Protein AF-0000000077544254 (afdb_homodimer)

Nearest PDB structures (foldseek):
  2w3x-assembly1_B  TM=7.172E-01  e=5.852E-07  Micromonospora echinospora
  5vpj-assembly2_F  TM=7.717E-01  e=2.973E-06  Actinomadura verrucosospora
  5t06-assembly1_B  TM=7.281E-01  e=5.554E-06  Escherichia coli O157:H7
  3ck1-assembly1_A  TM=7.457E-01  e=1.711E-05  Cupriavidus pinatubonensis JMP134
  5t06-assembly1_C  TM=7.529E-01  e=3.003E-05  Escherichia coli O157:H7

Secondary structure (DSSP, 8-state):
------HHHHHHHHHHHTGGGSTTHHHHHHHHHHHHHHT--HHHHH--GGGTTPPEEEEEE--GGGB-TTSSB-HHHHHHHHHHHHHHHHHHHHTTT-B-SSSTT-BEEEEEEEEEEESSPPPTT-EEEEEEEEEEE-SS-EEEEEEEE-TTT---S-BSS-TTSPP------TTS-GGGGEEEEEEEEEEEEETTEEEPHHHHHHHTT-S--SHHHHHHHHHHHHHTHHHHTT-S-GGGGGGG---SS-BSEEEE---/------HHHHHHHHHHHTGGGSTTHHHHHHHHHHHHHHT--HHHHH--GGGTTPPEEEEEE--GGGB-TTSSB-HHHHHHHHHHHHHHHHHHHHTTT-B-SSSTT-BEEEEEEEEEEESSPPPTT-EEEEEEEEEEE-SS-EEEEEEEE-TTT---S-BSS-TTSPP------TTS-GGGGEEEEEEEEEEEEETTEEEPHHHHHHHTT-S--SHHHHHHHHHHHHHTHHHHTT-S-GGGGGGG---SS-BSEEEEEE-

Structure (mmCIF, N/CA/C/O backbone):
data_AF-0000000077544254-model_v1
#
loop_
_entity.id
_entity.type
_entity.pdbx_description
1 polymer Thioesterase
#
loop_
_atom_site.group_PDB
_atom_site.id
_atom_site.type_symbol
_atom_site.label_atom_id
_atom_site.label_alt_id
_atom_site.label_comp_id
_atom_site.label_asym_id
_atom_site.label_entity_id
_atom_site.label_seq_id
_atom_site.pdbx_PDB_ins_code
_atom_site.Cartn_x
_atom_site.Cartn_y
_atom_site.Cartn_z
_atom_site.occupancy
_atom_site.B_iso_or_equiv
_atom_site.auth_seq_id
_atom_site.auth_comp_id
_atom_site.auth_asym_id
_atom_site.auth_atom_id
_atom_site.pdbx_PDB_model_num
ATOM 1 N N . MET A 1 1 ? -32.469 16.703 -36.469 1 29.52 1 MET A N 1
ATOM 2 C CA . MET A 1 1 ? -32.188 16.562 -35.062 1 29.52 1 MET A CA 1
ATOM 3 C C . MET A 1 1 ? -30.797 15.984 -34.844 1 29.52 1 MET A C 1
ATOM 5 O O . MET A 1 1 ? -30.594 14.773 -34.969 1 29.52 1 MET A O 1
ATOM 9 N N . LYS A 1 2 ? -29.734 16.25 -35.438 1 42.94 2 LYS A N 1
ATOM 10 C CA . LYS A 1 2 ? -28.359 15.844 -35.688 1 42.94 2 LYS A CA 1
ATOM 11 C C . LYS A 1 2 ? -27.641 15.516 -34.375 1 42.94 2 LYS A C 1
ATOM 13 O O . LYS A 1 2 ? -27.719 16.281 -33.406 1 42.94 2 LYS A O 1
ATOM 18 N N . SER A 1 3 ? -27.5 14.164 -33.906 1 46.44 3 SER A N 1
ATOM 19 C CA . SER A 1 3 ? -27.391 13.359 -32.688 1 46.44 3 SER A CA 1
ATOM 20 C C . SER A 1 3 ? -26.25 13.844 -31.812 1 46.44 3 SER A C 1
ATOM 22 O O . SER A 1 3 ? -25.078 13.734 -32.188 1 46.44 3 SER A O 1
ATOM 24 N N . VAL A 1 4 ? -26.141 14.969 -31.234 1 47.56 4 VAL A N 1
ATOM 25 C CA . VAL A 1 4 ? -25.359 15.914 -30.422 1 47.56 4 VAL A CA 1
ATOM 26 C C . VAL A 1 4 ? -24.625 15.164 -29.312 1 47.56 4 VAL A C 1
ATOM 28 O O . VAL A 1 4 ? -24.047 15.789 -28.422 1 47.56 4 VAL A O 1
ATOM 31 N N . PHE A 1 5 ? -24.969 13.953 -29.047 1 57.56 5 PHE A N 1
ATOM 32 C CA . PHE A 1 5 ? -23.969 13.172 -28.328 1 57.56 5 PHE A CA 1
ATOM 33 C C . PHE A 1 5 ? -22.656 13.117 -29.109 1 57.56 5 PHE A C 1
ATOM 35 O O . PHE A 1 5 ? -22.438 12.188 -29.891 1 57.56 5 PHE A O 1
ATOM 42 N N . ASN A 1 6 ? -22.125 14.344 -29.609 1 72.12 6 ASN A N 1
ATOM 43 C CA . ASN A 1 6 ? -20.875 14.648 -30.297 1 72.12 6 ASN A CA 1
ATOM 44 C C . ASN A 1 6 ? -19.672 14.07 -29.547 1 72.12 6 ASN A C 1
ATOM 46 O O . ASN A 1 6 ? -19.703 13.93 -28.328 1 72.12 6 ASN A O 1
ATOM 50 N N . LEU A 1 7 ? -18.969 13.219 -30.25 1 79.62 7 LEU A N 1
ATOM 51 C CA . LEU A 1 7 ? -17.75 12.602 -29.75 1 79.62 7 LEU A CA 1
ATOM 52 C C . LEU A 1 7 ? -16.938 13.578 -28.906 1 79.62 7 LEU A C 1
ATOM 54 O O . LEU A 1 7 ? -16.344 13.188 -27.906 1 79.62 7 LEU A O 1
ATOM 58 N N . LYS A 1 8 ? -17.062 14.773 -29.266 1 84.31 8 LYS A N 1
ATOM 59 C CA . LYS A 1 8 ? -16.328 15.797 -28.531 1 84.31 8 LYS A CA 1
ATOM 60 C C . LYS A 1 8 ? -16.953 16.031 -27.141 1 84.31 8 LYS A C 1
ATOM 62 O O . LYS A 1 8 ? -16.234 16.156 -26.156 1 84.31 8 LYS A O 1
ATOM 67 N N . THR A 1 9 ? -18.219 16.094 -27.141 1 85.62 9 THR A N 1
ATOM 68 C CA . THR A 1 9 ? -18.906 16.312 -25.875 1 85.62 9 THR A CA 1
ATOM 69 C C . THR A 1 9 ? -18.703 15.109 -24.953 1 85.62 9 THR A C 1
ATOM 71 O O . THR A 1 9 ? -18.516 15.273 -23.734 1 85.62 9 THR A O 1
ATOM 74 N N . LEU A 1 10 ? -18.75 13.977 -25.531 1 84.25 10 LEU A N 1
ATOM 75 C CA . LEU A 1 10 ? -18.531 12.766 -24.75 1 84.25 10 LEU A CA 1
ATOM 76 C C . LEU A 1 10 ? -17.109 12.711 -24.203 1 84.25 10 LEU A C 1
ATOM 78 O O . LEU A 1 10 ? -16.906 12.305 -23.062 1 84.25 10 LEU A O 1
ATOM 82 N N . ALA A 1 11 ? -16.234 13.141 -25.062 1 82.94 11 ALA A N 1
ATOM 83 C CA . ALA A 1 11 ? -14.844 13.172 -24.641 1 82.94 11 ALA A CA 1
ATOM 84 C C . ALA A 1 11 ? -14.633 14.172 -23.516 1 82.94 11 ALA A C 1
ATOM 86 O O . ALA A 1 11 ? -13.938 13.875 -22.547 1 82.94 11 ALA A O 1
ATOM 87 N N . LEU A 1 12 ? -15.297 15.281 -23.672 1 83.94 12 LEU A N 1
ATOM 88 C CA . LEU A 1 12 ? -15.172 16.297 -22.641 1 83.94 12 LEU A CA 1
ATOM 89 C C . LEU A 1 12 ? -15.805 15.828 -21.328 1 83.94 12 LEU A C 1
ATOM 91 O O . LEU A 1 12 ? -15.25 16.047 -20.25 1 83.94 12 LEU A O 1
ATOM 95 N N . ALA A 1 13 ? -16.938 15.211 -21.5 1 83.94 13 ALA A N 1
ATOM 96 C CA . ALA A 1 13 ? -17.609 14.672 -20.328 1 83.94 13 ALA A CA 1
ATOM 97 C C . ALA A 1 13 ? -16.75 13.617 -19.641 1 83.94 13 ALA A C 1
ATOM 99 O O . ALA A 1 13 ? -16.656 13.57 -18.406 1 83.94 13 ALA A O 1
ATOM 100 N N . PHE A 1 14 ? -16.109 12.867 -20.391 1 82.56 14 PHE A N 1
ATOM 101 C CA . PHE A 1 14 ? -15.227 11.828 -19.875 1 82.56 14 PHE A CA 1
ATOM 102 C C . PHE A 1 14 ? -14.047 12.438 -19.141 1 82.56 14 PHE A C 1
ATOM 104 O O . PHE A 1 14 ? -13.703 12 -18.031 1 82.56 14 PHE A O 1
ATOM 111 N N . LEU A 1 15 ? -13.508 13.445 -19.703 1 81.81 15 LEU A N 1
ATOM 112 C CA . LEU A 1 15 ? -12.352 14.109 -19.094 1 81.81 15 LEU A CA 1
ATOM 113 C C . LEU A 1 15 ? -12.742 14.773 -17.781 1 81.81 15 LEU A C 1
ATOM 115 O O . LEU A 1 15 ? -12.008 14.68 -16.797 1 81.81 15 LEU A O 1
ATOM 119 N N . LEU A 1 16 ? -13.914 15.305 -17.797 1 81.56 16 LEU A N 1
ATOM 120 C CA . LEU A 1 16 ? -14.367 15.984 -16.594 1 81.56 16 LEU A CA 1
ATOM 121 C C . LEU A 1 16 ? -14.688 14.984 -15.484 1 81.56 16 LEU A C 1
ATOM 123 O O . LEU A 1 16 ? -14.359 15.211 -14.32 1 81.56 16 LEU A O 1
ATOM 127 N N . ALA A 1 17 ? -15.203 13.883 -15.938 1 81.88 17 ALA A N 1
ATOM 128 C CA . ALA A 1 17 ? -15.609 12.852 -14.984 1 81.88 17 ALA A CA 1
ATOM 129 C C . ALA A 1 17 ? -14.398 12.156 -14.375 1 81.88 17 ALA A C 1
ATOM 131 O O . ALA A 1 17 ? -14.477 11.578 -13.289 1 81.88 17 ALA A O 1
ATOM 132 N N . ASN A 1 18 ? -13.305 12.297 -15.07 1 83.69 18 ASN A N 1
ATOM 133 C CA . ASN A 1 18 ? -12.102 11.594 -1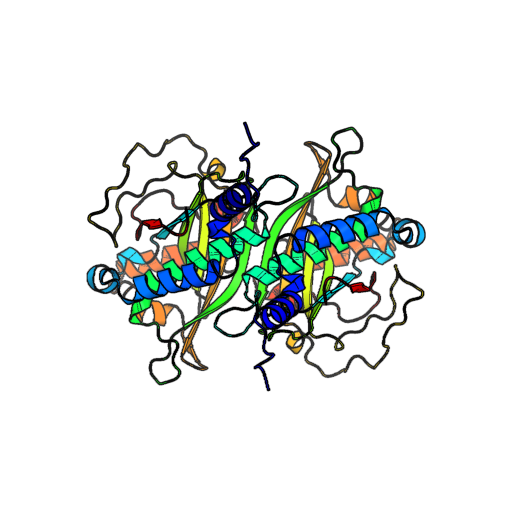4.625 1 83.69 18 ASN A CA 1
ATOM 134 C C . ASN A 1 18 ? -10.938 12.547 -14.422 1 83.69 18 ASN A C 1
ATOM 136 O O . ASN A 1 18 ? -9.773 12.148 -14.531 1 83.69 18 ASN A O 1
ATOM 140 N N . PHE A 1 19 ? -11.219 13.758 -14.141 1 80.75 19 PHE A N 1
ATOM 141 C CA . PHE A 1 19 ? -10.227 14.828 -14.078 1 80.75 19 PHE A CA 1
ATOM 142 C C . PHE A 1 19 ? -9.102 14.477 -13.109 1 80.75 19 PHE A C 1
ATOM 144 O O . PHE A 1 19 ? -7.926 14.656 -13.422 1 80.75 19 PHE A O 1
ATOM 151 N N . LYS A 1 20 ? -9.391 13.898 -12.062 1 82.88 20 LYS A N 1
ATOM 152 C CA . LYS A 1 20 ? -8.422 13.562 -11.023 1 82.88 20 LYS A CA 1
ATOM 153 C C . LYS A 1 20 ? -7.438 12.5 -11.508 1 82.88 20 LYS A C 1
ATOM 155 O O . LYS A 1 20 ? -6.293 12.453 -11.047 1 82.88 20 LYS A O 1
ATOM 160 N N . SER A 1 21 ? -7.859 11.703 -12.445 1 78.19 21 SER A N 1
ATOM 161 C CA . SER A 1 21 ? -7.09 10.531 -12.836 1 78.19 21 SER A CA 1
ATOM 162 C C . SER A 1 21 ? -6.371 10.75 -14.164 1 78.19 21 SER A C 1
ATOM 164 O O . SER A 1 21 ? -5.699 9.852 -14.672 1 78.19 21 SER A O 1
ATOM 166 N N . LEU A 1 22 ? -6.52 11.945 -14.688 1 78.38 22 LEU A N 1
ATOM 167 C CA . LEU A 1 22 ? -5.855 12.219 -15.953 1 78.38 22 LEU A CA 1
ATOM 168 C C . LEU A 1 22 ? -4.34 12.266 -15.773 1 78.38 22 LEU A C 1
ATOM 170 O O . LEU A 1 22 ? -3.85 12.5 -14.664 1 78.38 22 LEU A O 1
ATOM 174 N N . HIS A 1 23 ? -3.713 12 -16.891 1 77.19 23 HIS A N 1
ATOM 175 C CA . HIS A 1 23 ? -2.256 12.047 -16.844 1 77.19 23 HIS A CA 1
ATOM 176 C C . HIS A 1 23 ? -1.764 13.414 -16.375 1 77.19 23 HIS A C 1
ATOM 178 O O . HIS A 1 23 ? -2.318 14.445 -16.766 1 77.19 23 HIS A O 1
ATOM 184 N N . PHE A 1 24 ? -0.876 13.469 -15.484 1 79.19 24 PHE A N 1
ATOM 185 C CA . PHE A 1 24 ? -0.183 14.648 -14.984 1 79.19 24 PHE A CA 1
ATOM 186 C C . PHE A 1 24 ? -1.004 15.336 -13.898 1 79.19 24 PHE A C 1
ATOM 188 O O . PHE A 1 24 ? -0.54 16.297 -13.281 1 79.19 24 PHE A O 1
ATOM 195 N N . MET A 1 25 ? -2.186 14.828 -13.703 1 78.62 25 MET A N 1
ATOM 196 C CA . MET A 1 25 ? -3.021 15.477 -12.703 1 78.62 25 MET A CA 1
ATOM 197 C C . MET A 1 25 ? -2.457 15.258 -11.297 1 78.62 25 MET A C 1
ATOM 199 O O . MET A 1 25 ? -2.541 16.141 -10.445 1 78.62 25 MET A O 1
ATOM 203 N N . TRP A 1 26 ? -1.952 14.078 -11.109 1 78 26 TRP A N 1
ATOM 204 C CA . TRP A 1 26 ? -1.305 13.844 -9.82 1 78 26 TRP A CA 1
ATOM 205 C C . TRP A 1 26 ? -0.191 14.852 -9.578 1 78 26 TRP A C 1
ATOM 207 O O . TRP A 1 26 ? -0.102 15.438 -8.492 1 78 26 TRP A O 1
ATOM 217 N N . PHE A 1 27 ? 0.556 15.07 -10.609 1 79.12 27 PHE A N 1
ATOM 218 C CA . PHE A 1 27 ? 1.674 16 -10.508 1 79.12 27 PHE A CA 1
ATOM 219 C C . PHE A 1 27 ? 1.175 17.422 -10.305 1 79.12 27 PHE A C 1
ATOM 221 O O . PHE A 1 27 ? 1.695 18.156 -9.461 1 79.12 27 PHE A O 1
ATOM 228 N N . ALA A 1 28 ? 0.187 17.766 -11.016 1 83.25 28 ALA A N 1
ATOM 229 C CA . ALA A 1 28 ? -0.382 19.109 -10.898 1 83.25 28 ALA A CA 1
ATOM 230 C C . ALA A 1 28 ? -0.956 19.344 -9.508 1 83.25 28 ALA A C 1
ATOM 232 O O . ALA A 1 28 ? -0.76 20.406 -8.914 1 83.25 28 ALA A O 1
ATOM 233 N N . ARG A 1 29 ? -1.577 18.328 -9.031 1 83 29 ARG A N 1
ATOM 234 C CA . ARG A 1 29 ? -2.166 18.438 -7.699 1 83 29 ARG A CA 1
ATOM 235 C C . ARG A 1 29 ? -1.085 18.516 -6.625 1 83 29 ARG A C 1
ATOM 237 O O . ARG A 1 29 ? -1.203 19.297 -5.676 1 83 29 ARG A O 1
ATOM 244 N N . PHE A 1 30 ? -0.077 17.781 -6.812 1 81.19 30 PHE A N 1
ATOM 245 C CA . PHE A 1 30 ? 1.027 17.797 -5.859 1 81.19 30 PHE A CA 1
ATOM 246 C C . PHE A 1 30 ? 1.74 19.156 -5.883 1 81.19 30 PHE A C 1
ATOM 248 O O . PHE A 1 30 ? 2.033 19.719 -4.828 1 81.19 30 PHE A O 1
ATOM 255 N N . LEU A 1 31 ? 1.946 19.625 -7.062 1 82 31 LEU A N 1
ATOM 256 C CA . LEU A 1 31 ? 2.617 20.922 -7.207 1 82 31 LEU A CA 1
ATOM 257 C C . LEU A 1 31 ? 1.779 22.031 -6.602 1 82 31 LEU A C 1
ATOM 259 O O . LEU A 1 31 ? 2.312 22.922 -5.938 1 82 31 LEU A O 1
ATOM 263 N N . ARG A 1 32 ? 0.585 21.938 -6.812 1 84.12 32 ARG A N 1
ATOM 264 C CA . ARG A 1 32 ? -0.309 22.938 -6.234 1 84.12 32 ARG A CA 1
ATOM 265 C C . ARG A 1 32 ? -0.259 22.891 -4.711 1 84.12 32 ARG A C 1
ATOM 267 O O . ARG A 1 32 ? -0.142 23.938 -4.062 1 84.12 32 ARG A O 1
ATOM 274 N N . ALA A 1 33 ? -0.366 21.734 -4.191 1 81.06 33 ALA A N 1
ATOM 275 C CA . ALA A 1 33 ? -0.293 21.578 -2.742 1 81.06 33 ALA A CA 1
ATOM 276 C C . ALA A 1 33 ? 1.052 22.062 -2.207 1 81.06 33 ALA A C 1
ATOM 278 O O . ALA A 1 33 ? 1.11 22.75 -1.177 1 81.06 33 ALA A O 1
ATOM 279 N N . PHE A 1 34 ? 2.031 21.812 -2.928 1 84.25 34 PHE A N 1
ATOM 280 C CA . PHE A 1 34 ? 3.393 22.188 -2.555 1 84.25 34 PHE A CA 1
ATOM 281 C C . PHE A 1 34 ? 3.559 23.703 -2.508 1 84.25 34 PHE A C 1
ATOM 283 O O . PHE A 1 34 ? 4.02 24.25 -1.505 1 84.25 34 PHE A O 1
ATOM 290 N N . VAL A 1 35 ? 3.068 24.312 -3.506 1 85.06 35 VAL A N 1
ATOM 291 C CA . VAL A 1 35 ? 3.186 25.766 -3.596 1 85.06 35 VAL A CA 1
ATOM 292 C C . VAL A 1 35 ? 2.295 26.422 -2.543 1 85.06 35 VAL A C 1
ATOM 294 O O . VAL A 1 35 ? 2.717 27.359 -1.858 1 85.06 35 VAL A O 1
ATOM 297 N N . ARG A 1 36 ? 1.196 25.922 -2.389 1 84.25 36 ARG A N 1
ATOM 298 C CA . ARG A 1 36 ? 0.253 26.469 -1.42 1 84.25 36 ARG A CA 1
ATOM 299 C C . ARG A 1 36 ? 0.795 26.344 0.001 1 84.25 36 ARG A C 1
ATOM 301 O O . ARG A 1 36 ? 0.68 27.281 0.796 1 84.25 36 ARG A O 1
ATOM 308 N N . ARG A 1 37 ? 1.399 25.25 0.244 1 84.06 37 ARG A N 1
ATOM 309 C CA . ARG A 1 37 ? 1.873 25 1.603 1 84.06 37 ARG A CA 1
ATOM 310 C C . ARG A 1 37 ? 3.15 25.781 1.887 1 84.06 37 ARG A C 1
ATOM 312 O O . ARG A 1 37 ? 3.359 26.266 3.006 1 84.06 37 ARG A O 1
ATOM 319 N N . LEU A 1 38 ? 3.934 25.953 0.882 1 83.69 38 LEU A N 1
ATOM 320 C CA . LEU A 1 38 ? 5.188 26.688 1.074 1 83.69 38 LEU A CA 1
ATOM 321 C C . LEU A 1 38 ? 4.93 28.172 1.239 1 83.69 38 LEU A C 1
ATOM 323 O O . LEU A 1 38 ? 5.75 28.891 1.817 1 83.69 38 LEU A O 1
ATOM 327 N N . THR A 1 39 ? 3.756 28.594 0.77 1 86.06 39 THR A N 1
ATOM 328 C CA . THR A 1 39 ? 3.439 30.016 0.866 1 86.06 39 THR A CA 1
ATOM 329 C C . THR A 1 39 ? 2.422 30.266 1.975 1 86.06 39 THR A C 1
ATOM 331 O O . THR A 1 39 ? 2.016 31.406 2.201 1 86.06 39 THR A O 1
ATOM 334 N N . ASP A 1 40 ? 2.008 29.203 2.582 1 86.5 40 ASP A N 1
ATOM 335 C CA . ASP A 1 40 ? 1.021 29.297 3.654 1 86.5 40 ASP A CA 1
ATOM 336 C C . ASP A 1 40 ? 1.644 29.875 4.922 1 86.5 40 ASP A C 1
ATOM 338 O O . ASP A 1 40 ? 2.637 29.344 5.43 1 86.5 40 ASP A O 1
ATOM 342 N N . SER A 1 41 ? 1.115 30.875 5.523 1 88.56 41 SER A N 1
ATOM 343 C CA . SER A 1 41 ? 1.642 31.516 6.719 1 88.56 41 SER A CA 1
ATOM 344 C C . SER A 1 41 ? 1.116 30.844 7.984 1 88.56 41 SER A C 1
ATOM 346 O O . SER A 1 41 ? 1.596 31.125 9.086 1 88.56 41 SER A O 1
ATOM 348 N N . ALA A 1 42 ? 0.254 29.969 7.82 1 88.75 42 ALA A N 1
ATOM 349 C CA . ALA A 1 42 ? -0.415 29.359 8.969 1 88.75 42 ALA A CA 1
ATOM 350 C C . ALA A 1 42 ? 0.586 28.641 9.875 1 88.75 42 ALA A C 1
ATOM 352 O O . ALA A 1 42 ? 0.536 28.781 11.102 1 88.75 42 ALA A O 1
ATOM 353 N N . PRO A 1 43 ? 1.479 27.969 9.297 1 87.06 43 PRO A N 1
ATOM 354 C CA . PRO A 1 43 ? 2.424 27.266 10.172 1 87.06 43 PRO A CA 1
ATOM 355 C C . PRO A 1 43 ? 3.258 28.219 11.016 1 87.06 43 PRO A C 1
ATOM 357 O O . PRO A 1 43 ? 3.527 27.938 12.188 1 87.06 43 PRO A O 1
ATOM 360 N N . ASN A 1 44 ? 3.604 29.281 10.5 1 87.31 44 ASN A N 1
ATOM 361 C CA . ASN A 1 44 ? 4.367 30.281 11.25 1 87.31 44 ASN A CA 1
ATOM 362 C C . ASN A 1 44 ? 3.549 30.875 12.391 1 87.31 44 ASN A C 1
ATOM 364 O O . ASN A 1 44 ? 4.086 31.172 13.461 1 87.31 44 ASN A O 1
ATOM 368 N N . LYS A 1 45 ? 2.328 30.906 12.172 1 90.88 45 LYS A N 1
ATOM 369 C CA . LYS A 1 45 ? 1.463 31.609 13.117 1 90.88 45 LYS A CA 1
ATOM 370 C C . LYS A 1 45 ? 0.879 30.641 14.148 1 90.88 45 LYS A C 1
ATOM 372 O O . LYS A 1 45 ? 0.686 31.016 15.312 1 90.88 45 LYS A O 1
ATOM 377 N N . HIS A 1 46 ? 0.641 29.422 13.727 1 94.19 46 HIS A N 1
ATOM 378 C CA . HIS A 1 46 ? -0.237 28.609 14.57 1 94.19 46 HIS A CA 1
ATOM 379 C C . HIS A 1 46 ? 0.456 27.328 15.016 1 94.19 46 HIS A C 1
ATOM 381 O O . HIS A 1 46 ? -0.017 26.641 15.93 1 94.19 46 HIS A O 1
ATOM 387 N N . LEU A 1 47 ? 1.546 27 14.445 1 94.06 47 LEU A N 1
ATOM 388 C CA . LEU A 1 47 ? 2.227 25.766 14.812 1 94.06 47 LEU A CA 1
ATOM 389 C C . LEU A 1 47 ? 2.705 25.812 16.25 1 94.06 47 LEU A C 1
ATOM 391 O O . LEU A 1 47 ? 3.312 26.797 16.672 1 94.06 47 LEU A O 1
ATOM 395 N N . SER A 1 48 ? 2.396 24.875 17.016 1 95.31 48 SER A N 1
ATOM 396 C CA . SER A 1 48 ? 2.74 24.734 18.422 1 95.31 48 SER A CA 1
ATOM 397 C C . SER A 1 48 ? 2.709 23.281 18.875 1 95.31 48 SER A C 1
ATOM 399 O O . SER A 1 48 ? 2.281 22.406 18.109 1 95.31 48 SER A O 1
ATOM 401 N N . PRO A 1 49 ? 3.15 22.953 19.984 1 96.12 49 PRO A N 1
ATOM 402 C CA . PRO A 1 49 ? 3.154 21.578 20.469 1 96.12 49 PRO A CA 1
ATOM 403 C C . PRO A 1 49 ? 1.755 20.969 20.531 1 96.12 49 PRO A C 1
ATOM 405 O O . PRO A 1 49 ? 1.607 19.75 20.469 1 96.12 49 PRO A O 1
ATOM 408 N N . ARG A 1 50 ? 0.752 21.812 20.578 1 94.25 50 ARG A N 1
ATOM 409 C CA . ARG A 1 50 ? -0.62 21.312 20.594 1 94.25 50 ARG A CA 1
ATOM 410 C C . ARG A 1 50 ? -0.956 20.594 19.297 1 94.25 50 ARG A C 1
ATOM 412 O O . ARG A 1 50 ? -1.887 19.781 19.25 1 94.25 50 ARG A O 1
ATOM 419 N N . CYS A 1 51 ? -0.221 20.828 18.25 1 96.81 51 CYS A N 1
ATOM 420 C CA . CYS A 1 51 ? -0.493 20.312 16.922 1 96.81 51 CYS A CA 1
ATOM 421 C C . CYS A 1 51 ? 0.094 18.906 16.75 1 96.81 51 CYS A C 1
ATOM 423 O O . CYS A 1 51 ? -0.183 18.234 15.758 1 96.81 51 CYS A O 1
ATOM 425 N N . LEU A 1 52 ? 0.854 18.406 17.641 1 97.19 52 LEU A N 1
ATOM 426 C CA . LEU A 1 52 ? 1.727 17.234 17.5 1 97.19 52 LEU A CA 1
ATOM 427 C C . LEU A 1 52 ? 0.937 16.016 17.031 1 97.19 52 LEU A C 1
ATOM 429 O O . LEU A 1 52 ? 1.355 15.312 16.125 1 97.19 52 LEU A O 1
ATOM 433 N N . PHE A 1 53 ? -0.254 15.742 17.562 1 97.5 53 PHE A N 1
ATOM 434 C CA . PHE A 1 53 ? -0.975 14.516 17.25 1 97.5 53 PHE A CA 1
ATOM 435 C C . PHE A 1 53 ? -2.305 14.82 16.578 1 97.5 53 PHE A C 1
ATOM 437 O O . PHE A 1 53 ? -3.164 13.945 16.469 1 97.5 53 PHE A O 1
ATOM 444 N N . LEU A 1 54 ? -2.506 16.094 16.125 1 97.12 54 LEU A N 1
ATOM 445 C CA . LEU A 1 54 ? -3.773 16.469 15.508 1 97.12 54 LEU A CA 1
ATOM 446 C C . LEU A 1 54 ? -3.846 16 14.062 1 97.12 54 LEU A C 1
ATOM 448 O O . LEU A 1 54 ? -2.848 16.047 13.336 1 97.12 54 LEU A O 1
ATOM 452 N N . PRO A 1 55 ? -4.984 15.609 13.617 1 96.81 55 PRO A N 1
ATOM 453 C CA . PRO A 1 55 ? -5.137 15.141 12.234 1 96.81 55 PRO A CA 1
ATOM 454 C C . PRO A 1 55 ? -5.312 16.281 11.242 1 96.81 55 PRO A C 1
ATOM 456 O O . PRO A 1 55 ? -5.883 17.328 11.586 1 96.81 55 PRO A O 1
ATOM 459 N N . ALA A 1 56 ? -4.773 16.172 10.141 1 96.19 56 ALA A N 1
ATOM 460 C CA . ALA A 1 56 ? -5.129 16.953 8.961 1 96.19 56 ALA A CA 1
ATOM 461 C C . ALA A 1 56 ? -6.156 16.219 8.109 1 96.19 56 ALA A C 1
ATOM 463 O O . ALA A 1 56 ? -5.988 15.031 7.809 1 96.19 56 ALA A O 1
ATOM 464 N N . ILE A 1 57 ? -7.172 16.891 7.68 1 94.69 57 ILE A N 1
ATOM 465 C CA . ILE A 1 57 ? -8.273 16.25 6.973 1 94.69 57 ILE A CA 1
ATOM 466 C C . ILE A 1 57 ? -8.273 16.688 5.508 1 94.69 57 ILE A C 1
ATOM 468 O O . ILE A 1 57 ? -8.18 17.875 5.207 1 94.69 57 ILE A O 1
ATOM 472 N N . SER A 1 58 ? -8.25 15.766 4.676 1 93.69 58 SER A N 1
ATOM 473 C CA . SER A 1 58 ? -8.422 16.016 3.248 1 93.69 58 SER A CA 1
ATOM 474 C C . SER A 1 58 ? -9.641 15.266 2.703 1 93.69 58 SER A C 1
ATOM 476 O O . SER A 1 58 ? -9.984 14.195 3.199 1 93.69 58 SER A O 1
ATOM 478 N N . ALA A 1 59 ? -10.25 15.82 1.692 1 92.56 59 ALA A N 1
ATOM 479 C CA . ALA A 1 59 ? -11.445 15.219 1.101 1 92.56 59 ALA A CA 1
ATOM 480 C C . ALA A 1 59 ? -11.273 15.031 -0.404 1 92.56 59 ALA A C 1
ATOM 482 O O . ALA A 1 59 ? -10.688 15.875 -1.08 1 92.56 59 ALA A O 1
ATOM 483 N N . THR A 1 60 ? -11.789 13.938 -0.858 1 92.38 60 THR A N 1
ATOM 484 C CA . THR A 1 60 ? -11.734 13.648 -2.287 1 92.38 60 THR A CA 1
ATOM 485 C C . THR A 1 60 ? -12.773 12.594 -2.67 1 92.38 60 THR A C 1
ATOM 487 O O . THR A 1 60 ? -13.641 12.25 -1.862 1 92.38 60 THR A O 1
ATOM 490 N N . ARG A 1 61 ? -12.828 12.281 -3.941 1 92.06 61 ARG A N 1
ATOM 491 C CA . ARG A 1 61 ? -13.672 11.234 -4.52 1 92.06 61 ARG A CA 1
ATOM 492 C C . ARG A 1 61 ? -12.867 10.328 -5.445 1 92.06 61 ARG A C 1
ATOM 494 O O . ARG A 1 61 ? -11.75 10.672 -5.84 1 92.06 61 ARG A O 1
ATOM 501 N N . SER A 1 62 ? -13.422 9.203 -5.68 1 90.38 62 SER A N 1
ATOM 502 C CA . SER A 1 62 ? -12.797 8.281 -6.621 1 90.38 62 SER A CA 1
ATOM 503 C C . SER A 1 62 ? -13.547 8.242 -7.945 1 90.38 62 SER A C 1
ATOM 505 O O . SER A 1 62 ? -14.625 7.645 -8.039 1 90.38 62 SER A O 1
ATOM 507 N N . PRO A 1 63 ? -12.992 8.82 -8.961 1 89.31 63 PRO A N 1
ATOM 508 C CA . PRO A 1 63 ? -13.633 8.742 -10.273 1 89.31 63 PRO A CA 1
ATOM 509 C C . PRO A 1 63 ? -13.594 7.34 -10.867 1 89.31 63 PRO A C 1
ATOM 511 O O . PRO A 1 63 ? -12.953 6.445 -10.312 1 89.31 63 PRO A O 1
ATOM 514 N N . ALA A 1 64 ? -14.211 7.168 -11.984 1 82.81 64 ALA A N 1
ATOM 515 C CA . ALA A 1 64 ? -14.391 5.855 -12.609 1 82.81 64 ALA A CA 1
ATOM 516 C C . ALA A 1 64 ? -13.047 5.23 -12.961 1 82.81 64 ALA A C 1
ATOM 518 O O . ALA A 1 64 ? -12.867 4.016 -12.828 1 82.81 64 ALA A O 1
ATOM 519 N N . LEU A 1 65 ? -12.109 6.008 -13.344 1 80.69 65 LEU A N 1
ATOM 520 C CA . LEU A 1 65 ? -10.82 5.492 -13.789 1 80.69 65 LEU A CA 1
ATOM 521 C C . LEU A 1 65 ? -10.016 4.949 -12.617 1 80.69 65 LEU A C 1
ATOM 523 O O . LEU A 1 65 ? -9.023 4.246 -12.812 1 80.69 65 LEU A O 1
ATOM 527 N N . GLU A 1 66 ? -10.469 5.285 -11.461 1 85.06 66 GLU A N 1
ATOM 528 C CA . GLU A 1 66 ? -9.812 4.758 -10.266 1 85.06 66 GLU A CA 1
ATOM 529 C C . GLU A 1 66 ? -10.555 3.547 -9.719 1 85.06 66 GLU A C 1
ATOM 531 O O . GLU A 1 66 ? -10.273 3.084 -8.609 1 85.06 66 GLU A O 1
ATOM 536 N N . CYS A 1 67 ? -11.484 3.109 -10.43 1 83.5 67 CYS A N 1
ATOM 537 C CA . CYS A 1 67 ? -12.297 1.986 -9.977 1 83.5 67 CYS A CA 1
ATOM 538 C C . CYS A 1 67 ? -11.977 0.728 -10.773 1 83.5 67 CYS A C 1
ATOM 540 O O . CYS A 1 67 ? -11.492 0.81 -11.906 1 83.5 67 CYS A O 1
ATOM 542 N N . ASP A 1 68 ? -12.211 -0.349 -10.141 1 79.69 68 ASP A N 1
ATOM 543 C CA . ASP A 1 68 ? -11.93 -1.617 -10.805 1 79.69 68 ASP A CA 1
ATOM 544 C C . ASP A 1 68 ? -13.203 -2.229 -11.383 1 79.69 68 ASP A C 1
ATOM 546 O O . ASP A 1 68 ? -14.234 -1.555 -11.477 1 79.69 68 ASP A O 1
ATOM 550 N N . TYR A 1 69 ? -13.023 -3.449 -11.891 1 75.81 69 TYR A N 1
ATOM 551 C CA . TYR A 1 69 ? -14.125 -4.117 -12.578 1 75.81 69 TYR A CA 1
ATOM 552 C C . TYR A 1 69 ? -15.242 -4.461 -11.602 1 75.81 69 TYR A C 1
ATOM 554 O O . TYR A 1 69 ? -16.359 -4.77 -12.016 1 75.81 69 TYR A O 1
ATOM 562 N N . ASN A 1 70 ? -14.953 -4.434 -10.266 1 78.12 70 ASN A N 1
ATOM 563 C CA . ASN A 1 70 ? -15.969 -4.672 -9.258 1 78.12 70 ASN A CA 1
ATOM 564 C C . ASN A 1 70 ? -16.734 -3.396 -8.922 1 78.12 70 ASN A C 1
ATOM 566 O O . ASN A 1 70 ? -17.578 -3.385 -8.016 1 78.12 70 ASN A O 1
ATOM 570 N N . LEU A 1 71 ? -16.438 -2.236 -9.578 1 83.88 71 LEU A N 1
ATOM 571 C CA . LEU A 1 71 ? -17.078 -0.944 -9.375 1 83.88 71 LEU A CA 1
ATOM 572 C C . LEU A 1 71 ? -16.812 -0.413 -7.973 1 83.88 71 LEU A C 1
ATOM 574 O O . LEU A 1 71 ? -17.734 0.022 -7.281 1 83.88 71 LEU A O 1
ATOM 578 N N . HIS A 1 72 ? -15.695 -0.648 -7.504 1 90.62 72 HIS A N 1
ATOM 579 C CA . HIS A 1 72 ? -15.148 -0.07 -6.277 1 90.62 72 HIS A CA 1
ATOM 580 C C . HIS A 1 72 ? -13.797 0.586 -6.531 1 90.62 72 HIS A C 1
ATOM 582 O O . HIS A 1 72 ? -13.125 0.27 -7.516 1 90.62 72 HIS A O 1
ATOM 588 N N . LYS A 1 73 ? -13.5 1.502 -5.672 1 92.81 73 LYS A N 1
ATOM 589 C CA . LYS A 1 73 ? -12.156 2.068 -5.742 1 92.81 73 LYS A CA 1
ATOM 590 C C . LYS A 1 73 ? -11.094 0.973 -5.73 1 92.81 73 LYS A C 1
ATOM 592 O O . LYS A 1 73 ? -11.141 0.068 -4.895 1 92.81 73 LYS A O 1
ATOM 597 N N . SER A 1 74 ? -10.25 1.062 -6.715 1 90.62 74 SER A N 1
ATOM 598 C CA . SER A 1 74 ? -9.18 0.068 -6.777 1 90.62 74 SER A CA 1
ATOM 599 C C . SER A 1 74 ? -8.242 0.184 -5.578 1 90.62 74 SER A C 1
ATOM 601 O O . SER A 1 74 ? -7.914 1.29 -5.145 1 90.62 74 SER A O 1
ATOM 603 N N . ASN A 1 75 ? -7.738 -0.917 -5.102 1 91.62 75 ASN A N 1
ATOM 604 C CA . ASN A 1 75 ? -6.895 -0.954 -3.914 1 91.62 75 ASN A CA 1
ATOM 605 C C . ASN A 1 75 ? -5.617 -0.138 -4.109 1 91.62 75 ASN A C 1
ATOM 607 O O . ASN A 1 75 ? -5.172 0.554 -3.191 1 91.62 75 ASN A O 1
ATOM 611 N N . SER A 1 76 ? -5.121 -0.169 -5.281 1 91.38 76 SER A N 1
ATOM 612 C CA . SER A 1 76 ? -3.855 0.513 -5.535 1 91.38 76 SER A CA 1
ATOM 613 C C . SER A 1 76 ? -4.031 2.027 -5.516 1 91.38 76 SER A C 1
ATOM 615 O O . SER A 1 76 ? -3.088 2.764 -5.215 1 91.38 76 SER A O 1
ATOM 617 N N . THR A 1 77 ? -5.234 2.547 -5.785 1 92.19 77 THR A N 1
ATOM 618 C CA . THR A 1 77 ? -5.449 3.986 -5.883 1 92.19 77 THR A CA 1
ATOM 619 C C . THR A 1 77 ? -5.586 4.609 -4.496 1 92.19 77 THR A C 1
ATOM 621 O O . THR A 1 77 ? -5.473 5.824 -4.34 1 92.19 77 THR A O 1
ATOM 624 N N . TYR A 1 78 ? -5.852 3.805 -3.494 1 96.44 78 TYR A N 1
ATOM 625 C CA . TYR A 1 78 ? -5.805 4.32 -2.131 1 96.44 78 TYR A CA 1
ATOM 626 C C . TYR A 1 78 ? -4.449 4.949 -1.831 1 96.44 78 TYR A C 1
ATOM 628 O O . TYR A 1 78 ? -4.371 5.98 -1.162 1 96.44 78 TYR A O 1
ATOM 636 N N . PHE A 1 79 ? -3.436 4.363 -2.365 1 95.5 79 PHE A N 1
ATOM 637 C CA . PHE A 1 79 ? -2.078 4.797 -2.059 1 95.5 79 PHE A CA 1
ATOM 638 C C . PHE A 1 79 ? -1.753 6.105 -2.77 1 95.5 79 PHE A C 1
ATOM 640 O O . PHE A 1 79 ? -0.972 6.914 -2.266 1 95.5 79 PHE A O 1
ATOM 647 N N . THR A 1 80 ? -2.363 6.348 -3.881 1 91.44 80 THR A N 1
ATOM 648 C CA . THR A 1 80 ? -2.195 7.637 -4.547 1 91.44 80 THR A CA 1
ATOM 649 C C . THR A 1 80 ? -2.809 8.758 -3.713 1 91.44 80 THR A C 1
ATOM 651 O O . THR A 1 80 ? -2.215 9.828 -3.574 1 91.44 80 THR A O 1
ATOM 654 N N . ASP A 1 81 ? -3.938 8.484 -3.193 1 93.44 81 ASP A N 1
ATOM 655 C CA . ASP A 1 81 ? -4.578 9.469 -2.328 1 93.44 81 ASP A CA 1
ATOM 656 C C . ASP A 1 81 ? -3.758 9.695 -1.06 1 93.44 81 ASP A C 1
ATOM 658 O O . ASP A 1 81 ? -3.662 10.828 -0.574 1 93.44 81 ASP A O 1
ATOM 662 N N . MET A 1 82 ? -3.238 8.648 -0.569 1 95.81 82 MET A N 1
ATOM 663 C CA . MET A 1 82 ? -2.441 8.773 0.647 1 95.81 82 MET A CA 1
ATOM 664 C C . MET A 1 82 ? -1.178 9.586 0.386 1 95.81 82 MET A C 1
ATOM 666 O O . MET A 1 82 ? -0.732 10.344 1.249 1 95.81 82 MET A O 1
ATOM 670 N N . ASP A 1 83 ? -0.603 9.422 -0.802 1 91.38 83 ASP A N 1
ATOM 671 C CA . ASP A 1 83 ? 0.545 10.242 -1.172 1 91.38 83 ASP A CA 1
ATOM 672 C C . ASP A 1 83 ? 0.216 11.727 -1.057 1 91.38 83 ASP A C 1
ATOM 674 O O . ASP A 1 83 ? 0.988 12.5 -0.481 1 91.38 83 ASP A O 1
ATOM 678 N N . MET A 1 84 ? -0.907 12.016 -1.542 1 90.38 84 MET A N 1
ATOM 679 C CA . MET A 1 84 ? -1.33 13.406 -1.541 1 90.38 84 MET A CA 1
ATOM 680 C C . MET A 1 84 ? -1.621 13.891 -0.122 1 90.38 84 MET A C 1
ATOM 682 O O . MET A 1 84 ? -1.168 14.961 0.279 1 90.38 84 MET A O 1
ATOM 686 N N . SER A 1 85 ? -2.348 13.148 0.579 1 94.25 85 SER A N 1
ATOM 687 C CA . SER A 1 85 ? -2.734 13.516 1.937 1 94.25 85 SER A CA 1
ATOM 688 C C . SER A 1 85 ? -1.517 13.641 2.844 1 94.25 85 SER A C 1
ATOM 690 O O . SER A 1 85 ? -1.375 14.625 3.57 1 94.25 85 SER A O 1
ATOM 692 N N . ARG A 1 86 ? -0.64 12.703 2.77 1 95.31 86 ARG A N 1
ATOM 693 C CA . ARG A 1 86 ? 0.559 12.703 3.604 1 95.31 86 ARG A CA 1
ATOM 694 C C . ARG A 1 86 ? 1.502 13.828 3.207 1 95.31 86 ARG A C 1
ATOM 696 O O . ARG A 1 86 ? 2.16 14.43 4.062 1 95.31 86 ARG A O 1
ATOM 703 N N . GLY A 1 87 ? 1.591 14.031 1.889 1 91.81 87 GLY A N 1
ATOM 704 C CA . GLY A 1 87 ? 2.385 15.172 1.45 1 91.81 87 GLY A CA 1
ATOM 705 C C . GLY A 1 87 ? 1.904 16.484 2.025 1 91.81 87 GLY A C 1
ATOM 706 O O . GLY A 1 87 ? 2.703 17.281 2.535 1 91.81 87 GLY A O 1
ATOM 707 N N . ASN A 1 88 ? 0.639 16.688 1.899 1 91.38 88 ASN A N 1
ATOM 708 C CA . ASN A 1 88 ? 0.046 17.891 2.475 1 91.38 88 ASN A CA 1
ATOM 709 C C . ASN A 1 88 ? 0.279 17.969 3.98 1 91.38 88 ASN A C 1
ATOM 711 O O . ASN A 1 88 ? 0.692 19.016 4.5 1 91.38 88 ASN A O 1
ATOM 715 N N . PHE A 1 89 ? 0.055 16.906 4.617 1 95.19 89 PHE A N 1
ATOM 716 C CA . PHE A 1 89 ? 0.197 16.797 6.062 1 95.19 89 PHE A CA 1
ATOM 717 C C . PHE A 1 89 ? 1.621 17.125 6.492 1 95.19 89 PHE A C 1
ATOM 719 O O . PHE A 1 89 ? 1.829 17.922 7.414 1 95.19 89 PHE A O 1
ATOM 726 N N . CYS A 1 90 ? 2.574 16.531 5.809 1 94.12 90 CYS A N 1
ATOM 727 C CA . CYS A 1 90 ? 3.98 16.75 6.129 1 94.12 90 CYS A CA 1
ATOM 728 C C . CYS A 1 90 ? 4.367 18.203 5.926 1 94.12 90 CYS A C 1
ATOM 730 O O . CYS A 1 90 ? 5.098 18.781 6.738 1 94.12 90 CYS A O 1
ATOM 732 N N . LEU A 1 91 ? 3.861 18.781 4.914 1 91.62 91 LEU A N 1
ATOM 733 C CA . LEU A 1 91 ? 4.215 20.172 4.621 1 91.62 91 LEU A CA 1
ATOM 734 C C . LEU A 1 91 ? 3.545 21.125 5.605 1 91.62 91 LEU A C 1
ATOM 736 O O . LEU A 1 91 ? 4.086 22.188 5.914 1 91.62 91 LEU A O 1
ATOM 740 N N . VAL A 1 92 ? 2.416 20.781 6.121 1 92.81 92 VAL A N 1
ATOM 741 C CA . VAL A 1 92 ? 1.763 21.594 7.141 1 92.81 92 VAL A CA 1
ATOM 742 C C . VAL A 1 92 ? 2.621 21.625 8.406 1 92.81 92 VAL A C 1
ATOM 744 O O . VAL A 1 92 ? 2.801 22.688 9.016 1 92.81 92 VAL A O 1
ATOM 747 N N . LEU A 1 93 ? 3.213 20.531 8.75 1 95.5 93 LEU A N 1
ATOM 748 C CA . LEU A 1 93 ? 3.914 20.406 10.023 1 95.5 93 LEU A CA 1
ATOM 749 C C . LEU A 1 93 ? 5.383 20.797 9.867 1 95.5 93 LEU A C 1
ATOM 751 O O . LEU A 1 93 ? 5.996 21.312 10.805 1 95.5 93 LEU A O 1
ATOM 755 N N . PHE A 1 94 ? 5.957 20.516 8.688 1 95.12 94 PHE A N 1
ATOM 756 C CA . PHE A 1 94 ? 7.41 20.594 8.586 1 95.12 94 PHE A CA 1
ATOM 757 C C . PHE A 1 94 ? 7.824 21.531 7.461 1 95.12 94 PHE A C 1
ATOM 759 O O . PHE A 1 94 ? 8.969 21.5 7.016 1 95.12 94 PHE A O 1
ATOM 766 N N . SER A 1 95 ? 6.957 22.344 6.961 1 91.25 95 SER A N 1
ATOM 767 C CA . SER A 1 95 ? 7.25 23.234 5.848 1 91.25 95 SER A CA 1
ATOM 768 C C . SER A 1 95 ? 8.438 24.141 6.164 1 91.25 95 SER A C 1
ATOM 770 O O . SER A 1 95 ? 9.234 24.469 5.281 1 91.25 95 SER A O 1
ATOM 772 N N . LYS A 1 96 ? 8.625 24.516 7.387 1 89.38 96 LYS A N 1
ATOM 773 C CA . LYS A 1 96 ? 9.695 25.438 7.781 1 89.38 96 LYS A CA 1
ATOM 774 C C . LYS A 1 96 ? 11.062 24.75 7.672 1 89.38 96 LYS A C 1
ATOM 776 O O . LYS A 1 96 ? 12.07 25.422 7.41 1 89.38 96 LYS A O 1
ATOM 781 N N . LEU A 1 97 ? 11.039 23.531 7.879 1 92.19 97 LEU A N 1
ATOM 782 C CA . LEU A 1 97 ? 12.297 22.781 7.852 1 92.19 97 LEU A CA 1
ATOM 783 C C . LEU A 1 97 ? 12.562 22.219 6.461 1 92.19 97 LEU A C 1
ATOM 785 O O . LEU A 1 97 ? 13.711 21.938 6.109 1 92.19 97 LEU A O 1
ATOM 789 N N . PHE A 1 98 ? 11.602 22.109 5.703 1 93.38 98 PHE A N 1
ATOM 790 C CA . PHE A 1 98 ? 11.688 21.406 4.434 1 93.38 98 PHE A CA 1
ATOM 791 C C . PHE A 1 98 ? 12.562 22.156 3.445 1 93.38 98 PHE A C 1
ATOM 793 O O . PHE A 1 98 ? 12.344 23.344 3.193 1 93.38 98 PHE A O 1
ATOM 800 N N . ASN A 1 99 ? 13.531 21.5 2.926 1 92.69 99 ASN A N 1
ATOM 801 C CA . ASN A 1 99 ? 14.422 21.984 1.881 1 92.69 99 ASN A CA 1
ATOM 802 C C . ASN A 1 99 ? 15 20.844 1.046 1 92.69 99 ASN A C 1
ATOM 804 O O . ASN A 1 99 ? 15.906 20.141 1.489 1 92.69 99 ASN A O 1
ATOM 808 N N . PRO A 1 100 ? 14.57 20.703 -0.2 1 88.69 100 PRO A N 1
ATOM 809 C CA . PRO A 1 100 ? 15.016 19.562 -1.017 1 88.69 100 PRO A CA 1
ATOM 810 C C . PRO A 1 100 ? 16.344 19.828 -1.723 1 88.69 100 PRO A C 1
ATOM 812 O O . PRO A 1 100 ? 16.891 18.922 -2.363 1 88.69 100 PRO A O 1
ATOM 815 N N . ILE A 1 101 ? 16.875 21 -1.583 1 90.19 101 ILE A N 1
ATOM 816 C CA . ILE A 1 101 ? 18.125 21.375 -2.248 1 90.19 101 ILE A CA 1
ATOM 817 C C . ILE A 1 101 ? 19.312 20.938 -1.399 1 90.19 101 ILE A C 1
ATOM 819 O O . ILE A 1 101 ? 19.406 21.281 -0.221 1 90.19 101 ILE A O 1
ATOM 823 N N . PRO A 1 102 ? 20.125 20.234 -2.059 1 91.44 102 PRO A N 1
ATOM 824 C CA . PRO A 1 102 ? 21.312 19.812 -1.31 1 91.44 102 PRO A CA 1
ATOM 825 C C . PRO A 1 102 ? 22.078 20.984 -0.707 1 91.44 102 PRO A C 1
ATOM 827 O O . PRO A 1 102 ? 22.172 22.047 -1.318 1 91.44 102 PRO A O 1
ATOM 830 N N . GLY A 1 103 ? 22.625 20.812 0.487 1 93.31 103 GLY A N 1
ATOM 831 C CA . GLY A 1 103 ? 23.328 21.859 1.207 1 93.31 103 GLY A CA 1
ATOM 832 C C . GLY A 1 103 ? 23.141 21.781 2.711 1 93.31 103 GLY A C 1
ATOM 833 O O . GLY A 1 103 ? 22.609 20.797 3.225 1 93.31 103 GLY A O 1
ATOM 834 N N . PRO A 1 104 ? 23.531 22.703 3.402 1 92.31 104 PRO A N 1
ATOM 835 C CA . PRO A 1 104 ? 23.5 22.688 4.867 1 92.31 104 PRO A CA 1
ATOM 836 C C . PRO A 1 104 ? 22.078 22.719 5.434 1 92.31 104 PRO A C 1
ATOM 838 O O . PRO A 1 104 ? 21.859 22.266 6.555 1 92.31 104 PRO A O 1
ATOM 841 N N . ASN A 1 105 ? 21.125 23.172 4.598 1 93.31 105 ASN A N 1
ATOM 842 C CA . ASN A 1 105 ? 19.75 23.312 5.09 1 93.31 105 ASN A CA 1
ATOM 843 C C . ASN A 1 105 ? 18.844 22.25 4.484 1 93.31 105 ASN A C 1
ATOM 845 O O . ASN A 1 105 ? 17.625 22.359 4.551 1 93.31 105 ASN A O 1
ATOM 849 N N . HIS A 1 106 ? 19.484 21.281 3.869 1 94.62 106 HIS A N 1
ATOM 850 C CA . HIS A 1 106 ? 18.703 20.203 3.266 1 94.62 106 HIS A CA 1
ATOM 851 C C . HIS A 1 106 ? 17.891 19.453 4.316 1 94.62 106 HIS A C 1
ATOM 853 O O . HIS A 1 106 ? 18.406 19.109 5.375 1 94.62 106 HIS A O 1
ATOM 859 N N . PHE A 1 107 ? 16.641 19.266 4.082 1 95.69 107 PHE A N 1
ATOM 860 C CA . PHE A 1 107 ? 15.75 18.531 4.977 1 95.69 107 PHE A CA 1
ATOM 861 C C . PHE A 1 107 ? 14.57 17.953 4.211 1 95.69 107 PHE A C 1
ATOM 863 O O . PHE A 1 107 ? 13.758 18.703 3.652 1 95.69 107 PHE A O 1
ATOM 870 N N . THR A 1 108 ? 14.516 16.656 4.191 1 94.75 108 THR A N 1
ATOM 871 C CA . THR A 1 108 ? 13.43 16 3.477 1 94.75 108 THR A CA 1
ATOM 872 C C . THR A 1 108 ? 12.898 14.812 4.277 1 94.75 108 THR A C 1
ATOM 874 O O . THR A 1 108 ? 13.508 14.406 5.266 1 94.75 108 THR A O 1
ATOM 877 N N . MET A 1 109 ? 11.82 14.422 3.965 1 95.5 109 MET A N 1
ATOM 878 C CA . MET A 1 109 ? 11.18 13.234 4.516 1 95.5 109 MET A CA 1
ATOM 879 C C . MET A 1 109 ? 11.055 12.148 3.455 1 95.5 109 MET A C 1
ATOM 881 O O . MET A 1 109 ? 10.594 12.406 2.342 1 95.5 109 MET A O 1
ATOM 885 N N . VAL A 1 110 ? 11.414 10.953 3.795 1 95.06 110 VAL A N 1
ATOM 886 C CA . VAL A 1 110 ? 11.398 9.852 2.84 1 95.06 110 VAL A CA 1
ATOM 887 C C . VAL A 1 110 ? 10.531 8.711 3.373 1 95.06 110 VAL A C 1
ATOM 889 O O . VAL A 1 110 ? 10.664 8.305 4.527 1 95.06 110 VAL A O 1
ATOM 892 N N . LEU A 1 111 ? 9.625 8.305 2.525 1 96.75 111 LEU A N 1
ATOM 893 C CA . LEU A 1 111 ? 8.75 7.188 2.881 1 96.75 111 LEU A CA 1
ATOM 894 C C . LEU A 1 111 ? 9.516 5.867 2.832 1 96.75 111 LEU A C 1
ATOM 896 O O . LEU A 1 111 ? 10.094 5.516 1.802 1 96.75 111 LEU A O 1
ATOM 900 N N . GLY A 1 112 ? 9.477 5.066 3.891 1 97.5 112 GLY A N 1
ATOM 901 C CA . GLY A 1 112 ? 10.203 3.811 3.955 1 97.5 112 GLY A CA 1
ATOM 902 C C . GLY A 1 112 ? 9.305 2.594 3.881 1 97.5 112 GLY A C 1
ATOM 903 O O . GLY A 1 112 ? 9.766 1.481 3.625 1 97.5 112 GLY A O 1
ATOM 904 N N . GLY A 1 113 ? 8.055 2.766 4.141 1 98 113 GLY A N 1
ATOM 905 C CA . GLY A 1 113 ? 7.078 1.687 4.121 1 98 113 GLY A CA 1
ATOM 906 C C . GLY A 1 113 ? 5.66 2.16 4.371 1 98 113 GLY A C 1
ATOM 907 O O . GLY A 1 113 ? 5.449 3.234 4.938 1 98 113 GLY A O 1
ATOM 908 N N . THR A 1 114 ? 4.723 1.403 3.992 1 98.38 114 THR A N 1
ATOM 909 C CA . THR A 1 114 ? 3.322 1.728 4.23 1 98.38 114 THR A CA 1
ATOM 910 C C . THR A 1 114 ? 2.469 0.462 4.25 1 98.38 114 THR A C 1
ATOM 912 O O . THR A 1 114 ? 2.914 -0.598 3.805 1 98.38 114 THR A O 1
ATOM 915 N N . THR A 1 115 ? 1.367 0.568 4.82 1 98.06 115 THR A N 1
ATOM 916 C CA . THR A 1 115 ? 0.36 -0.487 4.855 1 98.06 115 THR A CA 1
ATOM 917 C C . THR A 1 115 ? -1.011 0.062 4.469 1 98.06 115 THR A C 1
ATOM 919 O O . THR A 1 115 ? -1.193 1.276 4.367 1 98.06 115 THR A O 1
ATOM 922 N N . CYS A 1 116 ? -1.866 -0.766 4.199 1 98.25 116 CYS A N 1
ATOM 923 C CA . CYS A 1 116 ? -3.281 -0.427 4.086 1 98.25 116 CYS A CA 1
ATOM 924 C C . CYS A 1 116 ? -4.156 -1.629 4.418 1 98.25 116 CYS A C 1
ATOM 926 O O . CYS A 1 116 ? -3.93 -2.729 3.914 1 98.25 116 CYS A O 1
ATOM 928 N N . THR A 1 117 ? -5.023 -1.449 5.273 1 97.94 117 THR A N 1
ATOM 929 C CA . THR A 1 117 ? -6.023 -2.445 5.641 1 97.94 117 THR A CA 1
ATOM 930 C C . THR A 1 117 ? -7.426 -1.955 5.293 1 97.94 117 THR A C 1
ATOM 932 O O . THR A 1 117 ? -7.828 -0.863 5.699 1 97.94 117 THR A O 1
ATOM 935 N N . TRP A 1 118 ? -8.164 -2.719 4.582 1 97.31 118 TRP A N 1
ATOM 936 C CA . TRP A 1 118 ? -9.484 -2.297 4.109 1 97.31 118 TRP A CA 1
ATOM 937 C C . TRP A 1 118 ? -10.586 -2.936 4.941 1 97.31 118 TRP A C 1
ATOM 939 O O . TRP A 1 118 ? -10.5 -4.109 5.309 1 97.31 118 TRP A O 1
ATOM 949 N N . ARG A 1 119 ? -11.609 -2.188 5.195 1 95 119 ARG A N 1
ATOM 950 C CA . ARG A 1 119 ? -12.773 -2.668 5.93 1 95 119 ARG A CA 1
ATOM 951 C C . ARG A 1 119 ? -14.016 -2.686 5.043 1 95 119 ARG A C 1
ATOM 953 O O . ARG A 1 119 ? -14.844 -3.59 5.148 1 95 119 ARG A O 1
ATOM 960 N N . LYS A 1 120 ? -14.094 -1.638 4.273 1 94.31 120 LYS A N 1
ATOM 961 C CA . LYS A 1 120 ? -15.242 -1.47 3.391 1 94.31 120 LYS A CA 1
ATOM 962 C C . LYS A 1 120 ? -14.828 -0.863 2.053 1 94.31 120 LYS A C 1
ATOM 964 O O . LYS A 1 120 ? -13.836 -0.131 1.981 1 94.31 120 LYS A O 1
ATOM 969 N N . GLU A 1 121 ? -15.609 -1.135 1.097 1 94.25 121 GLU A N 1
ATOM 970 C CA . GLU A 1 121 ? -15.32 -0.602 -0.229 1 94.25 121 GLU A CA 1
ATOM 971 C C . GLU A 1 121 ? -15.836 0.827 -0.378 1 94.25 121 GLU A C 1
ATOM 973 O O . GLU A 1 121 ? -16.797 1.216 0.286 1 94.25 121 GLU A O 1
ATOM 978 N N . ILE A 1 122 ? -15.164 1.583 -1.195 1 96 122 ILE A N 1
ATOM 979 C CA . ILE A 1 122 ? -15.625 2.912 -1.58 1 96 122 ILE A CA 1
ATOM 980 C C . ILE A 1 122 ? -16.234 2.857 -2.979 1 96 122 ILE A C 1
ATOM 982 O O . ILE A 1 122 ? -15.578 2.449 -3.936 1 96 122 ILE A O 1
ATOM 986 N N . LYS A 1 123 ? -17.469 3.285 -3.096 1 94.38 123 LYS A N 1
ATOM 987 C CA . LYS A 1 123 ? -18.156 3.277 -4.383 1 94.38 123 LYS A CA 1
ATOM 988 C C . LYS A 1 123 ? -17.672 4.41 -5.277 1 94.38 123 LYS A C 1
ATOM 990 O O . LYS A 1 123 ? -17.141 5.414 -4.789 1 94.38 123 LYS A O 1
ATOM 995 N N . PRO A 1 124 ? -17.906 4.207 -6.52 1 92.31 124 PRO A N 1
ATOM 996 C CA . PRO A 1 124 ? -17.469 5.262 -7.441 1 92.31 124 PRO A CA 1
ATOM 997 C C . PRO A 1 124 ? -18.094 6.617 -7.117 1 92.31 124 PRO A C 1
ATOM 999 O O . PRO A 1 124 ? -19.297 6.703 -6.848 1 92.31 124 PRO A O 1
ATOM 1002 N N . TYR A 1 125 ? -17.312 7.645 -7.07 1 92.75 125 TYR A N 1
ATOM 1003 C CA . TYR A 1 125 ? -17.656 9.055 -6.914 1 92.75 125 TYR A CA 1
ATOM 1004 C C . TYR A 1 125 ? -18.203 9.328 -5.52 1 92.75 125 TYR A C 1
ATOM 1006 O O . TYR A 1 125 ? -18.609 10.461 -5.219 1 92.75 125 TYR A O 1
ATOM 1014 N N . ALA A 1 126 ? -18.219 8.289 -4.684 1 93.81 126 ALA A N 1
ATOM 1015 C CA . ALA A 1 126 ? -18.594 8.539 -3.291 1 93.81 126 ALA A CA 1
ATOM 1016 C C . ALA A 1 126 ? -17.547 9.414 -2.598 1 93.81 126 ALA A C 1
ATOM 1018 O O . ALA A 1 126 ? -16.344 9.219 -2.783 1 93.81 126 ALA A O 1
ATOM 1019 N N . PRO A 1 127 ? -18 10.344 -1.85 1 93.81 127 PRO A N 1
ATOM 1020 C CA . PRO A 1 127 ? -17.047 11.172 -1.12 1 93.81 127 PRO A CA 1
ATOM 1021 C C . PRO A 1 127 ? -16.422 10.445 0.076 1 93.81 127 PRO A C 1
ATOM 1023 O O . PRO A 1 127 ? -17.094 9.617 0.707 1 93.81 127 PRO A O 1
ATOM 1026 N N . TYR A 1 128 ? -15.219 10.719 0.394 1 95.44 128 TYR A N 1
ATOM 1027 C CA . TYR A 1 128 ? -14.539 10.227 1.585 1 95.44 128 TYR A CA 1
ATOM 1028 C C . TYR A 1 128 ? -13.492 11.219 2.064 1 95.44 128 TYR A C 1
ATOM 1030 O O . TYR A 1 128 ? -13.094 12.125 1.322 1 95.44 128 TYR A O 1
ATOM 1038 N N . GLU A 1 129 ? -13.109 11.078 3.299 1 95.19 129 GLU A N 1
ATOM 1039 C CA . GLU A 1 129 ? -12.094 11.922 3.916 1 95.19 1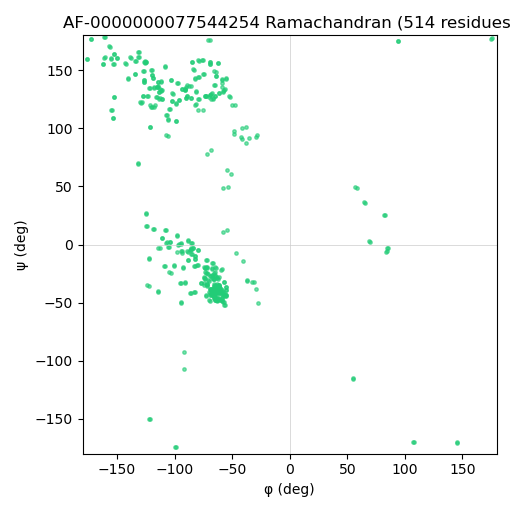29 GLU A CA 1
ATOM 1040 C C . GLU A 1 129 ? -10.898 11.094 4.375 1 95.19 129 GLU A C 1
ATOM 1042 O O . GLU A 1 129 ? -11.047 9.945 4.785 1 95.19 129 GLU A O 1
ATOM 1047 N N . LEU A 1 130 ? -9.789 11.656 4.234 1 96.81 130 LEU A N 1
ATOM 1048 C CA . LEU A 1 130 ? -8.57 11.094 4.797 1 96.81 130 LEU A CA 1
ATOM 1049 C C . LEU A 1 130 ? -8.133 11.859 6.043 1 96.81 130 LEU A C 1
ATOM 1051 O O . LEU A 1 130 ? -7.883 13.062 5.977 1 96.81 130 LEU A O 1
ATOM 1055 N N . TRP A 1 131 ? -8.125 11.195 7.133 1 96.69 131 TRP A N 1
ATOM 1056 C CA . TRP A 1 131 ? -7.633 11.734 8.398 1 96.69 131 TRP A CA 1
ATOM 1057 C C . TRP A 1 131 ? -6.207 11.266 8.672 1 96.69 131 TRP A C 1
ATOM 1059 O O . TRP A 1 131 ? -5.984 10.109 9.031 1 96.69 131 TRP A O 1
ATOM 1069 N N . THR A 1 132 ? -5.254 12.156 8.523 1 97.56 132 THR A N 1
ATOM 1070 C CA . THR A 1 132 ? -3.838 11.828 8.641 1 97.56 132 THR A CA 1
ATOM 1071 C C . THR A 1 132 ? -3.227 12.508 9.867 1 97.56 132 THR A C 1
ATOM 1073 O O . THR A 1 132 ? -3.402 13.711 10.062 1 97.56 132 THR A O 1
ATOM 1076 N N . ARG A 1 133 ? -2.504 11.789 10.688 1 97.88 133 ARG A N 1
ATOM 1077 C CA . ARG A 1 133 ? -1.862 12.359 11.875 1 97.88 133 ARG A CA 1
ATOM 1078 C C . ARG A 1 133 ? -0.619 11.562 12.258 1 97.88 133 ARG A C 1
ATOM 1080 O O . ARG A 1 133 ? -0.441 10.422 11.82 1 97.88 133 ARG A O 1
ATOM 1087 N N . ILE A 1 134 ? 0.182 12.133 13.055 1 98.5 134 ILE A N 1
ATOM 1088 C CA . ILE A 1 134 ? 1.312 11.422 13.641 1 98.5 134 ILE A CA 1
ATOM 1089 C C . ILE A 1 134 ? 0.809 10.383 14.641 1 98.5 134 ILE A C 1
ATOM 1091 O O . ILE A 1 134 ? -0.04 10.688 15.484 1 98.5 134 ILE A O 1
ATOM 1095 N N . LEU A 1 135 ? 1.256 9.211 14.492 1 98.38 135 LEU A N 1
ATOM 1096 C CA . LEU A 1 135 ? 0.889 8.117 15.391 1 98.38 135 LEU A CA 1
ATOM 1097 C C . LEU A 1 135 ? 1.916 7.965 16.5 1 98.38 135 LEU A C 1
ATOM 1099 O O . LEU A 1 135 ? 1.553 7.859 17.688 1 98.38 135 LEU A O 1
ATOM 1103 N N . SER A 1 136 ? 3.109 7.918 16.141 1 98.62 136 SER A N 1
ATOM 1104 C CA . SER A 1 136 ? 4.223 7.652 17.047 1 98.62 136 SER A CA 1
ATOM 1105 C C . SER A 1 136 ? 5.562 7.828 16.344 1 98.62 136 SER A C 1
ATOM 1107 O O . SER A 1 136 ? 5.609 8.234 15.18 1 98.62 136 SER A O 1
ATOM 1109 N N . TRP A 1 137 ? 6.684 7.668 17.094 1 98.69 137 TRP A N 1
ATOM 1110 C CA . TRP A 1 137 ? 8.023 7.648 16.516 1 98.69 137 TRP A CA 1
ATOM 1111 C C . TRP A 1 137 ? 8.984 6.844 17.375 1 98.69 137 TRP A C 1
ATOM 1113 O O . TRP A 1 137 ? 8.703 6.578 18.547 1 98.69 137 TRP A O 1
ATOM 1123 N N . ASP A 1 138 ? 9.977 6.363 16.797 1 98.31 138 ASP A N 1
ATOM 1124 C CA . ASP A 1 138 ? 11.094 5.762 17.531 1 98.31 138 ASP A CA 1
ATOM 1125 C C . ASP A 1 138 ? 12.406 6.465 17.203 1 98.31 138 ASP A C 1
ATOM 1127 O O . ASP A 1 138 ? 12.422 7.676 16.969 1 98.31 138 ASP A O 1
ATOM 1131 N N . GLU A 1 139 ? 13.492 5.801 17.25 1 97.94 139 GLU A N 1
ATOM 1132 C CA . GLU A 1 139 ? 14.781 6.461 17.094 1 97.94 139 GLU A CA 1
ATOM 1133 C C . GLU A 1 139 ? 15.023 6.871 15.648 1 97.94 139 GLU A C 1
ATOM 1135 O O . GLU A 1 139 ? 15.773 7.816 15.383 1 97.94 139 GLU A O 1
ATOM 1140 N N . LYS A 1 140 ? 14.367 6.199 14.734 1 98 140 LYS A N 1
ATOM 1141 C CA . LYS A 1 140 ? 14.688 6.43 13.328 1 98 140 LYS A CA 1
ATOM 1142 C C . LYS A 1 140 ? 13.453 6.844 12.539 1 98 140 LYS A C 1
ATOM 1144 O O . LYS A 1 140 ? 13.539 7.672 11.633 1 98 140 LYS A O 1
ATOM 1149 N N . TRP A 1 141 ? 12.352 6.301 12.914 1 98.56 141 TRP A N 1
ATOM 1150 C CA . TRP A 1 141 ? 11.18 6.402 12.047 1 98.56 141 TRP A CA 1
ATOM 1151 C C . TRP A 1 141 ? 10.086 7.23 12.703 1 98.56 141 TRP A C 1
ATOM 1153 O O . TRP A 1 141 ? 9.844 7.109 13.906 1 98.56 141 TRP A O 1
ATOM 1163 N N . LEU A 1 142 ? 9.469 8.125 11.953 1 98.75 142 LEU A N 1
ATOM 1164 C CA . LEU A 1 142 ? 8.18 8.734 12.289 1 98.75 142 LEU A CA 1
ATOM 1165 C C . LEU A 1 142 ? 7.031 7.91 11.719 1 98.75 142 LEU A C 1
ATOM 1167 O O . LEU A 1 142 ? 7.016 7.598 10.523 1 98.75 142 LEU A O 1
ATOM 1171 N N . TYR A 1 143 ? 6.094 7.516 12.539 1 98.75 143 TYR A N 1
ATOM 1172 C CA . TYR A 1 143 ? 4.945 6.734 12.086 1 98.75 143 TYR A CA 1
ATOM 1173 C C . TYR A 1 143 ? 3.711 7.613 11.938 1 98.75 143 TYR A C 1
ATOM 1175 O O . TYR A 1 143 ? 3.35 8.352 12.859 1 98.75 143 TYR A O 1
ATOM 1183 N N . VAL A 1 144 ? 3.064 7.531 10.805 1 98.62 144 VAL A N 1
ATOM 1184 C CA . VAL A 1 144 ? 1.896 8.32 10.445 1 98.62 144 VAL A CA 1
ATOM 1185 C C . VAL A 1 144 ? 0.719 7.398 10.133 1 98.62 144 VAL A C 1
ATOM 1187 O O . VAL A 1 144 ? 0.884 6.375 9.469 1 98.62 144 VAL A O 1
ATOM 1190 N N . VAL A 1 145 ? -0.425 7.727 10.648 1 98.44 145 VAL A N 1
ATOM 1191 C CA . VAL A 1 145 ? -1.618 6.93 10.383 1 98.44 145 VAL A CA 1
ATOM 1192 C C . VAL A 1 145 ? -2.592 7.73 9.516 1 98.44 145 VAL A C 1
ATOM 1194 O O . VAL A 1 145 ? -2.711 8.945 9.672 1 98.44 145 VAL A O 1
ATOM 1197 N N . THR A 1 146 ? -3.234 7.145 8.586 1 98.25 146 THR A N 1
ATOM 1198 C CA . THR A 1 146 ? -4.27 7.727 7.734 1 98.25 146 THR A CA 1
ATOM 1199 C C . THR A 1 146 ? -5.527 6.859 7.75 1 98.25 146 THR A C 1
ATOM 1201 O O . THR A 1 146 ? -5.453 5.645 7.551 1 98.25 146 THR A O 1
ATOM 1204 N N . HIS A 1 147 ? -6.637 7.406 8.016 1 97.56 147 HIS A N 1
ATOM 1205 C CA . HIS A 1 147 ? -7.922 6.723 7.965 1 97.56 147 HIS A CA 1
ATOM 1206 C C . HIS A 1 147 ? -8.797 7.277 6.844 1 97.56 147 HIS A C 1
ATOM 1208 O O . HIS A 1 147 ? -8.977 8.492 6.734 1 97.56 147 HIS A O 1
ATOM 1214 N N . PHE A 1 148 ? -9.273 6.434 5.992 1 97.5 148 PHE A N 1
ATOM 1215 C CA . PHE A 1 148 ? -10.352 6.77 5.074 1 97.5 148 PHE A CA 1
ATOM 1216 C C . PHE A 1 148 ? -11.703 6.648 5.758 1 97.5 148 PHE A C 1
ATOM 1218 O O . PHE A 1 148 ? -12.078 5.566 6.223 1 97.5 148 PHE A O 1
ATOM 1225 N N . VAL A 1 149 ? -12.406 7.711 5.801 1 95.69 149 VAL A N 1
ATOM 1226 C CA . VAL A 1 149 ? -13.641 7.664 6.578 1 95.69 149 VAL A CA 1
ATOM 1227 C C . VAL A 1 149 ? -14.781 8.289 5.777 1 95.69 149 VAL A C 1
ATOM 1229 O O . VAL A 1 149 ? -14.539 9.07 4.848 1 95.69 149 VAL A O 1
ATOM 1232 N N . LYS A 1 150 ? -15.938 7.918 6.152 1 93.88 150 LYS A N 1
ATOM 1233 C CA . LYS A 1 150 ? -17.141 8.547 5.602 1 93.88 150 LYS A CA 1
ATOM 1234 C C . LYS A 1 150 ? -17.25 10 6.062 1 93.88 150 LYS A C 1
ATOM 1236 O O . LYS A 1 150 ? -17.141 10.289 7.254 1 93.88 150 LYS A O 1
ATOM 1241 N N . PRO A 1 151 ? -17.469 10.859 5.09 1 90.62 151 PRO A N 1
ATOM 1242 C CA . PRO A 1 151 ? -17.562 12.266 5.48 1 90.62 151 PRO A CA 1
ATOM 1243 C C . PRO A 1 151 ? -18.781 12.539 6.359 1 90.62 151 PRO A C 1
ATOM 1245 O O . PRO A 1 151 ? -19.828 11.898 6.199 1 90.62 151 PRO A O 1
ATOM 1248 N N . GLY A 1 152 ? -18.672 13.5 7.25 1 84.06 152 GLY A N 1
ATOM 1249 C CA . GLY A 1 152 ? -19.797 13.992 8.039 1 84.06 152 GLY A CA 1
ATOM 1250 C C . GLY A 1 152 ? -20.047 13.172 9.281 1 84.06 152 GLY A C 1
ATOM 1251 O O . GLY A 1 152 ? -20.984 13.469 10.039 1 84.06 152 GLY A O 1
ATOM 1252 N N . VAL A 1 153 ? -19.281 12.125 9.43 1 86 153 VAL A N 1
ATOM 1253 C CA . VAL A 1 153 ? -19.484 11.281 10.602 1 86 153 VAL A CA 1
ATOM 1254 C C . VAL A 1 153 ? -18.672 11.836 11.773 1 86 153 VAL A C 1
ATOM 1256 O O . VAL A 1 153 ? -19.156 11.898 12.906 1 86 153 VAL A O 1
ATOM 1259 N N . PHE A 1 154 ? -17.453 12.25 11.445 1 85.62 154 PHE A N 1
ATOM 1260 C CA . PHE A 1 154 ? -16.562 12.805 12.461 1 85.62 154 PHE A CA 1
ATOM 1261 C C . PHE A 1 154 ? -16.328 14.289 12.227 1 85.62 154 PHE A C 1
ATOM 1263 O O . PHE A 1 154 ? -16.078 14.711 11.102 1 85.62 154 PHE A O 1
ATOM 1270 N N . HIS A 1 155 ? -16.469 15.039 13.297 1 86.94 155 HIS A N 1
ATOM 1271 C CA . HIS A 1 155 ? -16.297 16.484 13.18 1 86.94 155 HIS A CA 1
ATOM 1272 C C . HIS A 1 155 ? -15.305 17 14.211 1 86.94 155 HIS A C 1
ATOM 1274 O O . HIS A 1 155 ? -15.516 16.844 15.414 1 86.94 155 HIS A O 1
ATOM 1280 N N . PRO A 1 156 ? -14.305 17.625 13.703 1 90.62 156 PRO A N 1
ATOM 1281 C CA . PRO A 1 156 ? -13.383 18.234 14.664 1 90.62 156 PRO A CA 1
ATOM 1282 C C . PRO A 1 156 ? -14.016 19.422 15.406 1 90.62 156 PRO A C 1
ATOM 1284 O O . PRO A 1 156 ? -14.945 20.047 14.898 1 90.62 156 PRO A O 1
ATOM 1287 N N . ASP A 1 157 ? -13.492 19.734 16.578 1 91.44 157 ASP A N 1
ATOM 1288 C CA . ASP A 1 157 ? -13.969 20.859 17.375 1 91.44 157 ASP A CA 1
ATOM 1289 C C . ASP A 1 157 ? -13.5 22.188 16.797 1 91.44 157 ASP A C 1
ATOM 1291 O O . ASP A 1 157 ? -14.188 23.203 16.922 1 91.44 157 ASP A O 1
ATOM 1295 N N . GLU A 1 158 ? -12.383 22.125 16.266 1 93.69 158 GLU A N 1
ATOM 1296 C CA . GLU A 1 158 ? -11.781 23.328 15.68 1 93.69 158 GLU A CA 1
ATOM 1297 C C . GLU A 1 158 ? -10.664 22.953 14.711 1 93.69 158 GLU A C 1
ATOM 1299 O O . GLU A 1 158 ? -10.172 21.812 14.727 1 93.69 158 GLU A O 1
ATOM 1304 N N . TYR A 1 159 ? -10.344 23.859 13.883 1 94.81 159 TYR A N 1
ATOM 1305 C CA . TYR A 1 159 ? -9.172 23.781 13.023 1 94.81 159 TYR A CA 1
ATOM 1306 C C . TYR A 1 159 ? -8.078 24.719 13.492 1 94.81 159 TYR A C 1
ATOM 1308 O O . TYR A 1 159 ? -8.18 25.938 13.32 1 94.81 159 TYR A O 1
ATOM 1316 N N . VAL A 1 160 ? -7.039 24.172 13.961 1 95.56 160 VAL A N 1
ATOM 1317 C CA . VAL A 1 160 ? -6.016 24.953 14.633 1 95.56 160 VAL A CA 1
ATOM 1318 C C . VAL A 1 160 ? -5.25 25.797 13.609 1 95.56 160 VAL A C 1
ATOM 1320 O O . VAL A 1 160 ? -4.852 26.922 13.898 1 95.56 160 VAL A O 1
ATOM 1323 N N . MET A 1 161 ? -5.055 25.266 12.383 1 93.81 161 MET A N 1
ATOM 1324 C CA . MET A 1 161 ? -4.305 25.969 11.344 1 93.81 161 MET A CA 1
ATOM 1325 C C . MET A 1 161 ? -5.219 26.875 10.523 1 93.81 161 MET A C 1
ATOM 1327 O O . MET A 1 161 ? -4.742 27.688 9.727 1 93.81 161 MET A O 1
ATOM 1331 N N . GLN A 1 162 ? -6.48 26.672 10.695 1 93.25 162 GLN A N 1
ATOM 1332 C CA . GLN A 1 162 ? -7.488 27.453 9.992 1 93.25 162 GLN A CA 1
ATOM 1333 C C . GLN A 1 162 ? -8.562 27.969 10.945 1 93.25 162 GLN A C 1
ATOM 1335 O O . GLN A 1 162 ? -9.742 27.641 10.797 1 93.25 162 GLN A O 1
ATOM 1340 N N . PRO A 1 163 ? -8.227 28.875 11.789 1 91 163 PRO A N 1
ATOM 1341 C CA . PRO A 1 163 ? -9.133 29.281 12.859 1 91 163 PRO A CA 1
ATOM 1342 C C . PRO A 1 163 ? -10.406 29.953 12.344 1 91 163 PRO A C 1
ATOM 1344 O O . PRO A 1 163 ? -11.422 29.969 13.039 1 91 163 PRO A O 1
ATOM 1347 N N . LYS A 1 164 ? -10.422 30.5 11.219 1 90.12 164 LYS A N 1
ATOM 1348 C CA . LYS A 1 164 ? -11.594 31.188 10.68 1 90.12 164 LYS A CA 1
ATOM 1349 C C . LYS A 1 164 ? -12.57 30.203 10.047 1 90.12 164 LYS A C 1
ATOM 1351 O O . LYS A 1 164 ? -13.703 30.547 9.734 1 90.12 164 LYS A O 1
ATOM 1356 N N . LYS A 1 165 ? -12.062 29.031 9.891 1 88.19 165 LYS A N 1
ATOM 1357 C CA . LYS A 1 165 ? -12.93 28.016 9.297 1 88.19 165 LYS A CA 1
ATOM 1358 C C . LYS A 1 165 ? -13.859 27.406 10.328 1 88.19 165 LYS A C 1
ATOM 1360 O O . LYS A 1 165 ? -13.422 26.984 11.398 1 88.19 165 LYS A O 1
ATOM 1365 N N . LYS A 1 166 ? -15.172 27.328 9.992 1 84.81 166 LYS A N 1
ATOM 1366 C CA . LYS A 1 166 ? -16.172 26.781 10.906 1 84.81 166 LYS A CA 1
ATOM 1367 C C . LYS A 1 166 ? -16.281 25.266 10.789 1 84.81 166 LYS A C 1
ATOM 1369 O O . LYS A 1 166 ? -16.109 24.719 9.703 1 84.81 166 LYS A O 1
ATOM 1374 N N . THR A 1 167 ? -16.344 24.703 11.93 1 82.19 167 THR A N 1
ATOM 1375 C CA . THR A 1 167 ? -16.578 23.25 11.953 1 82.19 167 THR A CA 1
ATOM 1376 C C . THR A 1 167 ? -18.062 22.938 12 1 82.19 167 THR A C 1
ATOM 1378 O O . THR A 1 167 ? -18.875 23.781 12.43 1 82.19 167 THR A O 1
ATOM 1381 N N . ASN A 1 168 ? -18.516 22 11.219 1 69.81 168 ASN A N 1
ATOM 1382 C CA . ASN A 1 168 ? -19.906 21.594 11.289 1 69.81 168 ASN A CA 1
ATOM 1383 C C . ASN A 1 168 ? -20.219 20.875 12.602 1 69.81 168 ASN A C 1
ATOM 1385 O O . ASN A 1 168 ? -19.578 19.875 12.93 1 69.81 168 ASN A O 1
ATOM 1389 N N . SER A 1 169 ? -20.469 21.594 13.742 1 60.66 169 SER A N 1
ATOM 1390 C CA . SER A 1 169 ? -20.688 21.078 15.086 1 60.66 169 SER A CA 1
ATOM 1391 C C . SER A 1 169 ? -21.859 20.109 15.125 1 60.66 169 SER A C 1
ATOM 1393 O O . SER A 1 169 ? -22.375 19.781 16.188 1 60.66 169 SER A O 1
ATOM 1395 N N . LYS A 1 170 ? -22.438 19.625 13.992 1 58.56 170 LYS A N 1
ATOM 1396 C CA . LYS A 1 170 ? -23.516 18.719 14.359 1 58.56 170 LYS A CA 1
ATOM 1397 C C . LYS A 1 170 ? -23 17.562 15.203 1 58.56 170 LYS A C 1
ATOM 1399 O O . LYS A 1 170 ? -21.844 17.156 15.062 1 58.56 170 LYS A O 1
ATOM 1404 N N . LYS A 1 171 ? -23.75 17.141 16.281 1 56.12 171 LYS A N 1
ATOM 1405 C CA . LYS A 1 171 ? -23.516 16.109 17.297 1 56.12 171 LYS A CA 1
ATOM 1406 C C . LYS A 1 171 ? -22.922 14.852 16.672 1 56.12 171 LYS A C 1
ATOM 1408 O O . LYS A 1 171 ? -23.453 14.328 15.695 1 56.12 171 LYS A O 1
ATOM 1413 N N . ASN A 1 172 ? -21.562 14.711 16.828 1 58.66 172 ASN A N 1
ATOM 1414 C CA . ASN A 1 172 ? -21 13.398 16.531 1 58.66 172 ASN A CA 1
ATOM 1415 C C . ASN A 1 172 ? -22 12.289 16.781 1 58.66 172 ASN A C 1
ATOM 1417 O O . ASN A 1 172 ? -22.688 12.281 17.812 1 58.66 172 ASN A O 1
ATOM 1421 N N . LYS A 1 173 ? -22.672 11.938 15.82 1 52 173 LYS A N 1
ATOM 1422 C CA . LYS A 1 173 ? -23.641 10.852 16.016 1 52 173 LYS A CA 1
ATOM 1423 C C . LYS A 1 173 ? -23.109 9.82 17 1 52 173 LYS A C 1
ATOM 1425 O O . LYS A 1 173 ? -22.016 9.297 16.844 1 52 173 LYS A O 1
ATOM 1430 N N . GLU A 1 174 ? -23.422 10 18.25 1 54.09 174 GLU A N 1
ATOM 1431 C CA . GLU A 1 174 ? -23.078 9.148 19.391 1 54.09 174 GLU A CA 1
ATOM 1432 C C . GLU A 1 174 ? -22.891 7.699 18.953 1 54.09 174 GLU A C 1
ATOM 1434 O O . GLU A 1 174 ? -22.016 7 19.453 1 54.09 174 GLU A O 1
ATOM 1439 N N . ASP A 1 175 ? -23.891 7.109 18.172 1 53.38 175 ASP A N 1
ATOM 1440 C CA . ASP A 1 175 ? -24.156 5.676 18.188 1 53.38 175 ASP A CA 1
ATOM 1441 C C . ASP A 1 175 ? -23.406 4.969 17.062 1 53.38 175 ASP A C 1
ATOM 1443 O O . ASP A 1 175 ? -23.656 3.791 16.797 1 53.38 175 ASP A O 1
ATOM 1447 N N . VAL A 1 176 ? -22.812 5.691 16.281 1 55.69 176 VAL A N 1
ATOM 1448 C CA . VAL A 1 176 ? -22.297 4.91 15.156 1 55.69 176 VAL A CA 1
ATOM 1449 C C . VAL A 1 176 ? -21.062 4.109 15.602 1 55.69 176 VAL A C 1
ATOM 1451 O O . VAL A 1 176 ? -20.156 4.652 16.234 1 55.69 176 VAL A O 1
ATOM 1454 N N . GLU A 1 177 ? -21.156 2.879 15.578 1 75 177 GLU A N 1
ATOM 1455 C CA . GLU A 1 177 ? -19.953 2.072 15.695 1 75 177 GLU A CA 1
ATOM 1456 C C . GLU A 1 177 ? -18.812 2.666 14.867 1 75 177 GLU A C 1
ATOM 1458 O O . GLU A 1 177 ? -18.844 2.635 13.633 1 75 177 GLU A O 1
ATOM 1463 N N . LEU A 1 178 ? -17.984 3.521 15.375 1 79.69 178 LEU A N 1
ATOM 1464 C CA . LEU A 1 178 ? -16.875 4.285 14.812 1 79.69 178 LEU A CA 1
ATOM 1465 C C . LEU A 1 178 ? -16.203 3.516 13.68 1 79.69 178 LEU A C 1
ATOM 1467 O O . LEU A 1 178 ? -15.891 4.09 12.641 1 79.69 178 LEU A O 1
ATOM 1471 N N . LEU A 1 179 ? -16.203 2.283 13.797 1 86 179 LEU A N 1
ATOM 1472 C CA . LEU A 1 179 ? -15.469 1.482 12.828 1 86 179 LEU A CA 1
ATOM 1473 C C . LEU A 1 179 ? -16.281 1.258 11.562 1 86 179 LEU A C 1
ATOM 1475 O O . LEU A 1 179 ? -15.734 0.948 10.508 1 86 179 LEU A O 1
ATOM 1479 N N . LYS A 1 180 ? -17.594 1.454 11.664 1 89.06 180 LYS A N 1
ATOM 1480 C CA . LYS A 1 180 ? -18.453 1.286 10.492 1 89.06 180 LYS A CA 1
ATOM 1481 C C . LYS A 1 180 ? -18.25 2.42 9.492 1 89.06 180 LYS A C 1
ATOM 1483 O O . LYS A 1 180 ? -18.578 2.281 8.312 1 89.06 180 LYS A O 1
ATOM 1488 N N . ALA A 1 181 ? -17.703 3.5 10 1 92.12 181 ALA A N 1
ATOM 1489 C CA . ALA A 1 181 ? -17.5 4.664 9.141 1 92.12 181 ALA A CA 1
ATOM 1490 C C . ALA A 1 181 ? -16.094 4.676 8.555 1 92.12 181 ALA A C 1
ATOM 1492 O O . ALA A 1 181 ? -15.742 5.57 7.781 1 92.12 181 ALA A O 1
ATOM 1493 N N . VAL A 1 182 ? -15.32 3.688 8.867 1 95.5 182 VAL A N 1
ATOM 1494 C CA . VAL A 1 182 ? -13.938 3.623 8.391 1 95.5 182 VAL A CA 1
ATOM 1495 C C . VAL A 1 182 ? -13.859 2.699 7.18 1 95.5 182 VAL A C 1
ATOM 1497 O O . VAL A 1 182 ? -14.273 1.54 7.242 1 95.5 182 VAL A O 1
ATOM 1500 N N . TYR A 1 183 ? -13.406 3.182 6.062 1 97.12 183 TYR A N 1
ATOM 1501 C CA . TYR A 1 183 ? -13.234 2.391 4.852 1 97.12 183 TYR A CA 1
ATOM 1502 C C . TYR A 1 183 ? -11.906 1.642 4.871 1 97.12 183 TYR A C 1
ATOM 1504 O O . TYR A 1 183 ? -11.836 0.481 4.457 1 97.12 183 TYR A O 1
ATOM 1512 N N . ALA A 1 184 ? -10.898 2.283 5.324 1 98 184 ALA A N 1
ATOM 1513 C CA . ALA A 1 184 ? -9.547 1.73 5.332 1 98 184 ALA A CA 1
ATOM 1514 C C . ALA A 1 184 ? -8.641 2.502 6.293 1 98 184 ALA A C 1
ATOM 1516 O O . ALA A 1 184 ? -8.922 3.658 6.621 1 98 184 ALA A O 1
ATOM 1517 N N . SER A 1 185 ? -7.625 1.9 6.785 1 98.19 185 SER A N 1
ATOM 1518 C CA . SER A 1 185 ? -6.609 2.521 7.629 1 98.19 185 SER A CA 1
ATOM 1519 C C . SER A 1 185 ? -5.207 2.127 7.184 1 98.19 185 SER A C 1
ATOM 1521 O O . SER A 1 185 ? -4.992 1.01 6.707 1 98.19 185 SER A O 1
ATOM 1523 N N . SER A 1 186 ? -4.309 3.049 7.355 1 98.5 186 SER A N 1
ATOM 1524 C CA . SER A 1 186 ? -2.949 2.863 6.859 1 98.5 186 SER A CA 1
ATOM 1525 C C . SER A 1 186 ? -1.922 3.404 7.848 1 98.5 186 SER A C 1
ATOM 1527 O O . SER A 1 186 ? -2.145 4.441 8.477 1 98.5 186 SER A O 1
ATOM 1529 N N . VAL A 1 187 ? -0.813 2.715 7.957 1 98.44 187 VAL A N 1
ATOM 1530 C CA . VAL A 1 187 ? 0.357 3.193 8.688 1 98.44 187 VAL A CA 1
ATOM 1531 C C . VAL A 1 187 ? 1.521 3.395 7.715 1 98.44 187 VAL A C 1
ATOM 1533 O O . VAL A 1 187 ? 1.744 2.572 6.824 1 98.44 187 VAL A O 1
ATOM 1536 N N . ALA A 1 188 ? 2.16 4.441 7.863 1 98.56 188 ALA A N 1
ATOM 1537 C CA . ALA A 1 188 ? 3.367 4.719 7.09 1 98.56 188 ALA A CA 1
ATOM 1538 C C . ALA A 1 188 ? 4.535 5.078 8.008 1 98.56 188 ALA A C 1
ATOM 1540 O O . ALA A 1 188 ? 4.332 5.621 9.094 1 98.56 188 ALA A O 1
ATOM 1541 N N . ARG A 1 189 ? 5.707 4.758 7.586 1 98.5 189 ARG A N 1
ATOM 1542 C CA . ARG A 1 189 ? 6.887 5.195 8.32 1 98.5 189 ARG A CA 1
ATOM 1543 C C . ARG A 1 189 ? 7.758 6.109 7.461 1 98.5 189 ARG A C 1
ATOM 1545 O O . ARG A 1 189 ? 8 5.82 6.289 1 98.5 189 ARG A O 1
ATOM 1552 N N . TYR A 1 190 ? 8.203 7.191 8.023 1 98.31 190 TYR A N 1
ATOM 1553 C CA . TYR A 1 190 ? 9.039 8.188 7.355 1 98.31 190 TYR A CA 1
ATOM 1554 C C . TYR A 1 190 ? 10.375 8.336 8.062 1 98.31 190 TYR A C 1
ATOM 1556 O O . TYR A 1 190 ? 10.461 8.227 9.289 1 98.31 190 TYR A O 1
ATOM 1564 N N . VAL A 1 191 ? 11.352 8.578 7.305 1 97.94 191 VAL A N 1
ATOM 1565 C CA . VAL A 1 191 ? 12.656 8.953 7.848 1 97.94 191 VAL A CA 1
ATOM 1566 C C . VAL A 1 191 ? 12.984 10.391 7.453 1 97.94 191 VAL A C 1
ATOM 1568 O O . VAL A 1 191 ? 12.68 10.82 6.34 1 97.94 191 VAL A O 1
ATOM 1571 N N . PHE A 1 192 ? 13.547 11.117 8.336 1 97.94 192 PHE A N 1
ATOM 1572 C CA . PHE A 1 192 ? 14.023 12.461 8.047 1 97.94 192 PHE A CA 1
ATOM 1573 C C . PHE A 1 192 ? 15.477 12.43 7.586 1 97.94 192 PHE A C 1
ATOM 1575 O O . PHE A 1 192 ? 16.312 11.781 8.211 1 97.94 192 PHE A O 1
ATOM 1582 N N . LYS A 1 193 ? 15.703 13.164 6.516 1 96.62 193 LYS A N 1
ATOM 1583 C CA . LYS A 1 193 ? 17.047 13.172 5.953 1 96.62 193 LYS A CA 1
ATOM 1584 C C . LYS A 1 193 ? 17.578 14.594 5.793 1 96.62 193 LYS A C 1
ATOM 1586 O O . LYS A 1 193 ? 16.828 15.492 5.414 1 96.62 193 LYS A O 1
ATOM 1591 N N . SER A 1 194 ? 18.734 14.781 6.074 1 96.31 194 SER A N 1
ATOM 1592 C CA . SER A 1 194 ? 19.562 15.93 5.699 1 96.31 194 SER A CA 1
ATOM 1593 C C . SER A 1 194 ? 20.781 15.492 4.898 1 96.31 194 SER A C 1
ATOM 1595 O O . SER A 1 194 ? 21.781 15.055 5.469 1 96.31 194 SER A O 1
ATOM 1597 N N . ASN A 1 195 ? 20.625 15.68 3.664 1 94.19 195 ASN A N 1
ATOM 1598 C CA . ASN A 1 195 ? 21.594 15.062 2.768 1 94.19 195 ASN A CA 1
ATOM 1599 C C . ASN A 1 195 ? 21.703 13.562 3.008 1 94.19 195 ASN A C 1
ATOM 1601 O O . ASN A 1 195 ? 20.703 12.844 2.934 1 94.19 195 ASN A O 1
ATOM 1605 N N . ARG A 1 196 ? 22.875 13.094 3.471 1 91.12 196 ARG A N 1
ATOM 1606 C CA . ARG A 1 196 ? 23.047 11.656 3.676 1 91.12 196 ARG A CA 1
ATOM 1607 C C . ARG A 1 196 ? 22.797 11.281 5.137 1 91.12 196 ARG A C 1
ATOM 1609 O O . ARG A 1 196 ? 22.797 10.102 5.484 1 91.12 196 ARG A O 1
ATOM 1616 N N . ARG A 1 197 ? 22.516 12.195 5.836 1 95.38 197 ARG A N 1
ATOM 1617 C CA . ARG A 1 197 ? 22.359 11.953 7.266 1 95.38 197 ARG A CA 1
ATOM 1618 C C . ARG A 1 197 ? 20.891 11.773 7.625 1 95.38 197 ARG A C 1
ATOM 1620 O O . ARG A 1 197 ? 20.016 12.484 7.113 1 95.38 197 ARG A O 1
ATOM 1627 N N . THR A 1 198 ? 20.703 10.812 8.5 1 97.12 198 THR A N 1
ATOM 1628 C CA . THR A 1 198 ? 19.375 10.594 9.047 1 97.12 198 THR A CA 1
ATOM 1629 C C . THR A 1 198 ? 19.156 11.43 10.305 1 97.12 198 THR A C 1
ATOM 1631 O O . THR A 1 198 ? 20 11.422 11.211 1 97.12 198 THR A O 1
ATOM 1634 N N . ILE A 1 199 ? 18.109 12.18 10.352 1 97.81 199 ILE A N 1
ATOM 1635 C CA . ILE A 1 199 ? 17.75 12.992 11.516 1 97.81 199 ILE A CA 1
ATOM 1636 C C . ILE A 1 199 ? 16.734 12.242 12.375 1 97.81 199 ILE A C 1
ATOM 1638 O O . ILE A 1 199 ? 15.672 11.844 11.891 1 97.81 199 ILE A O 1
ATOM 1642 N N . PRO A 1 200 ? 17.031 12.055 13.609 1 98.31 200 PRO A N 1
ATOM 1643 C CA . PRO A 1 200 ? 16.031 11.422 14.477 1 98.31 200 PRO A CA 1
ATOM 1644 C C . PRO A 1 200 ? 14.719 12.195 14.531 1 98.31 200 PRO A C 1
ATOM 1646 O O . PRO A 1 200 ? 14.719 13.422 14.594 1 98.31 200 PRO A O 1
ATOM 1649 N N . PRO A 1 201 ? 13.648 11.508 14.57 1 98.25 201 PRO A N 1
ATOM 1650 C CA . PRO A 1 201 ? 12.344 12.172 14.562 1 98.25 201 PRO A CA 1
ATOM 1651 C C . PRO A 1 201 ? 12.156 13.117 15.75 1 98.25 201 PRO A C 1
ATOM 1653 O O . PRO A 1 201 ? 11.578 14.195 15.594 1 98.25 201 PRO A O 1
ATOM 1656 N N . GLU A 1 202 ? 12.625 12.75 16.859 1 97.69 202 GLU A N 1
ATOM 1657 C CA . GLU A 1 202 ? 12.492 13.625 18.031 1 97.69 202 GLU A CA 1
ATOM 1658 C C . GLU A 1 202 ? 13.141 14.984 17.781 1 97.69 202 GLU A C 1
ATOM 1660 O O . GLU A 1 202 ? 12.578 16.016 18.141 1 97.69 202 GLU A O 1
ATOM 1665 N N . GLN A 1 203 ? 14.289 14.953 17.188 1 97.38 203 GLN A N 1
ATOM 1666 C CA . GLN A 1 203 ? 14.984 16.188 16.859 1 97.38 203 GLN A CA 1
ATOM 1667 C C . GLN A 1 203 ? 14.203 17 15.82 1 97.38 203 GLN A C 1
ATOM 1669 O O . GLN A 1 203 ? 14.07 18.219 15.938 1 97.38 203 GLN A O 1
ATOM 1674 N N . ALA A 1 204 ? 13.711 16.344 14.805 1 97.69 204 ALA A N 1
ATOM 1675 C CA . ALA A 1 204 ? 12.922 17.016 13.773 1 97.69 204 ALA A CA 1
ATOM 1676 C C . ALA A 1 204 ? 11.68 17.656 14.367 1 97.69 204 ALA A C 1
ATOM 1678 O O . ALA A 1 204 ? 11.344 18.797 14.031 1 97.69 204 ALA A O 1
ATOM 1679 N N . LEU A 1 205 ? 11.023 16.938 15.289 1 98 205 LEU A N 1
ATOM 1680 C CA . LEU A 1 205 ? 9.828 17.438 15.945 1 98 205 LEU A CA 1
ATOM 1681 C C . LEU A 1 205 ? 10.156 18.656 16.812 1 98 205 LEU A C 1
ATOM 1683 O O . LEU A 1 205 ? 9.391 19.625 16.859 1 98 205 LEU A O 1
ATOM 1687 N N . ARG A 1 206 ? 11.242 18.578 17.453 1 96.94 206 ARG A N 1
ATOM 1688 C CA . ARG A 1 206 ? 11.695 19.703 18.281 1 96.94 206 ARG A CA 1
ATOM 1689 C C . ARG A 1 206 ? 12 20.922 17.406 1 96.94 206 ARG A C 1
ATOM 1691 O O . ARG A 1 206 ? 11.562 22.031 17.719 1 96.94 206 ARG A O 1
ATOM 1698 N N . ASP A 1 207 ? 12.727 20.672 16.359 1 95.94 207 ASP A N 1
ATOM 1699 C CA . ASP A 1 207 ? 13.109 21.766 15.469 1 95.94 207 ASP A CA 1
ATOM 1700 C C . ASP A 1 207 ? 11.883 22.406 14.828 1 95.94 207 ASP A C 1
ATOM 1702 O O . ASP A 1 207 ? 11.891 23.594 14.508 1 95.94 207 ASP A O 1
ATOM 1706 N N . ALA A 1 208 ? 10.852 21.594 14.664 1 95.94 208 ALA A N 1
ATOM 1707 C CA . ALA A 1 208 ? 9.617 22.094 14.055 1 95.94 208 ALA A CA 1
ATOM 1708 C C . ALA A 1 208 ? 8.75 22.797 15.078 1 95.94 208 ALA A C 1
ATOM 1710 O O . ALA A 1 208 ? 7.715 23.375 14.734 1 95.94 208 ALA A O 1
ATOM 1711 N N . GLY A 1 209 ? 9.109 22.688 16.344 1 95.5 209 GLY A N 1
ATOM 1712 C CA . GLY A 1 209 ? 8.352 23.344 17.406 1 95.5 209 GLY A CA 1
ATOM 1713 C C . GLY A 1 209 ? 7.141 22.547 17.844 1 95.5 209 GLY A C 1
ATOM 1714 O O . GLY A 1 209 ? 6.176 23.094 18.375 1 95.5 209 GLY A O 1
ATOM 1715 N N . LEU A 1 210 ? 7.188 21.266 17.656 1 97 210 LEU A N 1
ATOM 1716 C CA . LEU A 1 210 ? 6.016 20.438 17.922 1 97 210 LEU A CA 1
ATOM 1717 C C . LEU A 1 210 ? 6.129 19.734 19.266 1 97 210 LEU A C 1
ATOM 1719 O O . LEU A 1 210 ? 5.137 19.234 19.797 1 97 210 LEU A O 1
ATOM 1723 N N . LEU A 1 211 ? 7.301 19.656 19.812 1 96.88 211 LEU A N 1
ATOM 1724 C CA . LEU A 1 211 ? 7.465 19 21.094 1 96.88 211 LEU A CA 1
ATOM 1725 C C . LEU A 1 211 ? 7.32 19.984 22.234 1 96.88 211 LEU A C 1
ATOM 1727 O O . LEU A 1 211 ? 7.934 21.062 22.219 1 96.88 211 LEU A O 1
ATOM 1731 N N . PRO A 1 212 ? 6.559 19.594 23.203 1 95.94 212 PRO A N 1
ATOM 1732 C CA . PRO A 1 212 ? 6.441 20.469 24.375 1 95.94 212 PRO A CA 1
ATOM 1733 C C . PRO A 1 212 ? 7.773 20.656 25.094 1 95.94 212 PRO A C 1
ATOM 1735 O O . PRO A 1 212 ? 8.656 19.797 25.016 1 95.94 212 PRO A O 1
ATOM 1738 N N . GLU A 1 213 ? 7.809 21.75 25.781 1 92 213 GLU A N 1
ATOM 1739 C CA . GLU A 1 213 ? 9.039 22.062 26.5 1 92 213 GLU A CA 1
ATOM 1740 C C . GLU A 1 213 ? 8.891 21.781 28 1 92 213 GLU A C 1
ATOM 1742 O O . GLU A 1 213 ? 9.883 21.547 28.688 1 92 213 GLU A O 1
ATOM 1747 N N . ASP A 1 214 ? 7.703 21.812 28.469 1 94.62 214 ASP A N 1
ATOM 1748 C CA . ASP A 1 214 ? 7.473 21.578 29.891 1 94.62 214 ASP A CA 1
ATOM 1749 C C . ASP A 1 214 ? 7.379 20.078 30.188 1 94.62 214 ASP A C 1
ATOM 1751 O O . ASP A 1 214 ? 7.004 19.297 29.312 1 94.62 214 ASP A O 1
ATOM 1755 N N . GLU A 1 215 ? 7.613 19.703 31.344 1 95.19 215 GLU A N 1
ATOM 1756 C CA . GLU A 1 215 ? 7.699 18.297 31.766 1 95.19 215 GLU A CA 1
ATOM 1757 C C . GLU A 1 215 ? 6.352 17.609 31.625 1 95.19 215 GLU A C 1
ATOM 1759 O O . GLU A 1 215 ? 6.281 16.453 31.188 1 95.19 215 GLU A O 1
ATOM 1764 N N . ALA A 1 216 ? 5.344 18.281 31.984 1 95.38 216 ALA A N 1
ATOM 1765 C CA . ALA A 1 216 ? 4.008 17.688 31.906 1 95.38 216 ALA A CA 1
ATOM 1766 C C . ALA A 1 216 ? 3.615 17.391 30.469 1 95.38 216 ALA A C 1
ATOM 1768 O O . ALA A 1 216 ? 3.104 16.297 30.172 1 95.38 216 ALA A O 1
ATOM 1769 N N . GLY A 1 217 ? 3.801 18.344 29.609 1 95.19 217 GLY A N 1
ATOM 1770 C CA . GLY A 1 217 ? 3.516 18.141 28.188 1 95.19 217 GLY A CA 1
ATOM 1771 C C . GLY A 1 217 ? 4.336 17.031 27.562 1 95.19 217 GLY A C 1
ATOM 1772 O O . GLY A 1 217 ? 3.82 16.25 26.766 1 95.19 217 GLY A O 1
ATOM 1773 N N . LEU A 1 218 ? 5.562 17 27.969 1 96 218 LEU A N 1
ATOM 1774 C CA . LEU A 1 218 ? 6.449 15.953 27.453 1 96 218 LEU A CA 1
ATOM 1775 C C . LEU A 1 218 ? 5.992 14.578 27.922 1 96 218 LEU A C 1
ATOM 1777 O O . LEU A 1 218 ? 6.055 13.609 27.156 1 96 218 LEU A O 1
ATOM 1781 N N . ALA A 1 219 ? 5.586 14.516 29.125 1 96.94 219 ALA A N 1
ATOM 1782 C CA . ALA A 1 219 ? 5.105 13.25 29.672 1 96.94 219 ALA A CA 1
ATOM 1783 C C . ALA A 1 219 ? 3.859 12.773 28.938 1 96.94 219 ALA A C 1
ATOM 1785 O O . ALA A 1 219 ? 3.717 11.578 28.656 1 96.94 219 ALA A O 1
ATOM 1786 N N . GLU A 1 220 ? 2.965 13.688 28.656 1 96.25 220 GLU A N 1
ATOM 1787 C CA . GLU A 1 220 ? 1.755 13.344 27.906 1 96.25 220 GLU A CA 1
ATOM 1788 C C . GLU A 1 220 ? 2.086 12.883 26.484 1 96.25 220 GLU A C 1
ATOM 1790 O O . GLU A 1 220 ? 1.514 11.914 26 1 96.25 220 GLU A O 1
ATOM 1795 N N . ALA A 1 221 ? 2.945 13.625 25.828 1 97.12 221 ALA A N 1
ATOM 1796 C CA . ALA A 1 221 ? 3.387 13.25 24.484 1 97.12 221 ALA A CA 1
ATOM 1797 C C . ALA A 1 221 ? 4.027 11.859 24.5 1 97.12 221 ALA A C 1
ATOM 1799 O O . ALA A 1 221 ? 3.779 11.055 23.594 1 97.12 221 ALA A O 1
ATOM 1800 N N . GLU A 1 222 ? 4.828 11.562 25.516 1 97.38 222 GLU A N 1
ATOM 1801 C CA . GLU A 1 222 ? 5.5 10.273 25.641 1 97.38 222 GLU A CA 1
ATOM 1802 C C . GLU A 1 222 ? 4.496 9.148 25.859 1 97.38 222 GLU A C 1
ATOM 1804 O O . GLU A 1 222 ? 4.648 8.062 25.297 1 97.38 222 GLU A O 1
ATOM 1809 N N . LYS A 1 223 ? 3.551 9.422 26.641 1 97.5 223 LYS A N 1
ATOM 1810 C CA . LYS A 1 223 ? 2.516 8.422 26.891 1 97.5 223 LYS A CA 1
ATOM 1811 C C . LYS A 1 223 ? 1.793 8.047 25.594 1 97.5 223 LYS A C 1
ATOM 1813 O O . LYS A 1 223 ? 1.601 6.867 25.312 1 97.5 223 LYS A O 1
ATOM 1818 N N . THR A 1 224 ? 1.406 9.07 24.844 1 95.38 224 THR A N 1
ATOM 1819 C CA . THR A 1 224 ? 0.737 8.844 23.562 1 95.38 224 THR A CA 1
ATOM 1820 C C . THR A 1 224 ? 1.662 8.117 22.594 1 95.38 224 THR A C 1
ATOM 1822 O O . THR A 1 224 ? 1.254 7.152 21.938 1 95.38 224 THR A O 1
ATOM 1825 N N . ARG A 1 225 ? 2.861 8.57 22.484 1 97.5 225 ARG A N 1
ATOM 1826 C CA . ARG A 1 225 ? 3.855 7.965 21.594 1 97.5 225 ARG A CA 1
ATOM 1827 C C . ARG A 1 225 ? 4.055 6.492 21.922 1 97.5 225 ARG A C 1
ATOM 1829 O O . ARG A 1 225 ? 4 5.637 21.047 1 97.5 225 ARG A O 1
ATOM 1836 N N . ALA A 1 226 ? 4.309 6.199 23.172 1 97.81 226 ALA A N 1
ATOM 1837 C CA . ALA A 1 226 ? 4.613 4.844 23.625 1 97.81 226 ALA A CA 1
ATOM 1838 C C . ALA A 1 226 ? 3.412 3.922 23.438 1 97.81 226 ALA A C 1
ATOM 1840 O O . ALA A 1 226 ? 3.57 2.746 23.094 1 97.81 226 ALA A O 1
ATOM 1841 N N . GLY A 1 227 ? 2.258 4.41 23.609 1 96.56 227 GLY A N 1
ATOM 1842 C CA . GLY A 1 227 ? 1.041 3.619 23.531 1 96.56 227 GLY A CA 1
ATOM 1843 C C . GLY A 1 227 ? 0.751 3.098 22.141 1 96.56 227 GLY A C 1
ATOM 1844 O O . GLY A 1 227 ? 0.127 2.047 21.969 1 96.56 227 GLY A O 1
ATOM 1845 N N . SER A 1 228 ? 1.175 3.814 21.125 1 97.06 228 SER A N 1
ATOM 1846 C CA . SER A 1 228 ? 0.846 3.441 19.75 1 97.06 228 SER A CA 1
ATOM 1847 C C . SER A 1 228 ? 2.08 2.953 19 1 97.06 228 SER A C 1
ATOM 1849 O O . SER A 1 228 ? 2.02 2.699 17.797 1 97.06 228 SER A O 1
ATOM 1851 N N . LEU A 1 229 ? 3.182 2.844 19.719 1 98.19 229 LEU A N 1
ATOM 1852 C CA . LEU A 1 229 ? 4.445 2.516 19.062 1 98.19 229 LEU A CA 1
ATOM 1853 C C . LEU A 1 229 ? 4.387 1.132 18.422 1 98.19 229 LEU A C 1
ATOM 1855 O O . LEU A 1 229 ? 4.879 0.936 17.312 1 98.19 229 LEU A O 1
ATOM 1859 N N . ALA A 1 230 ? 3.77 0.181 19.109 1 97.62 230 ALA A N 1
ATOM 1860 C CA . ALA A 1 230 ? 3.689 -1.181 18.594 1 97.62 230 ALA A CA 1
ATOM 1861 C C . ALA A 1 230 ? 2.9 -1.224 17.281 1 97.62 230 ALA A C 1
ATOM 1863 O O . ALA A 1 230 ? 3.203 -2.021 16.391 1 97.62 230 ALA A O 1
ATOM 1864 N N . ILE A 1 231 ? 1.885 -0.408 17.156 1 97.44 231 ILE A N 1
ATOM 1865 C CA . ILE A 1 231 ? 1.095 -0.322 15.938 1 97.44 231 ILE A CA 1
ATOM 1866 C C . ILE A 1 231 ? 1.937 0.292 14.82 1 97.44 231 ILE A C 1
ATOM 1868 O O . ILE A 1 231 ? 1.946 -0.209 13.695 1 97.44 231 ILE A O 1
ATOM 1872 N N . GLY A 1 232 ? 2.666 1.355 15.18 1 98 232 GLY A N 1
ATOM 1873 C CA . GLY A 1 232 ? 3.549 1.982 14.211 1 98 232 GLY A CA 1
ATOM 1874 C C . GLY A 1 232 ? 4.629 1.049 13.695 1 98 232 GLY A C 1
ATOM 1875 O O . GLY A 1 232 ? 4.957 1.067 12.508 1 98 232 GLY A O 1
ATOM 1876 N N . ARG A 1 233 ? 5.105 0.19 14.555 1 97.62 233 ARG A N 1
ATOM 1877 C CA . ARG A 1 233 ? 6.207 -0.707 14.211 1 97.62 233 ARG A CA 1
ATOM 1878 C C . ARG A 1 233 ? 5.691 -1.996 13.586 1 97.62 233 ARG A C 1
ATOM 1880 O O . ARG A 1 233 ? 6.465 -2.91 13.305 1 97.62 233 ARG A O 1
ATOM 1887 N N . LEU A 1 234 ? 4.383 -2.068 13.406 1 96.12 234 LEU A N 1
ATOM 1888 C CA . LEU A 1 234 ? 3.727 -3.248 12.852 1 96.12 234 LEU A CA 1
ATOM 1889 C C . LEU A 1 234 ? 4.02 -4.48 13.703 1 96.12 234 LEU A C 1
ATOM 1891 O O . LEU A 1 234 ? 4.41 -5.523 13.172 1 96.12 234 LEU A O 1
ATOM 1895 N N . GLU A 1 235 ? 3.838 -4.312 14.961 1 96.81 235 GLU A N 1
ATOM 1896 C CA . GLU A 1 235 ? 4.02 -5.414 15.898 1 96.81 235 GLU A CA 1
ATOM 1897 C C . GLU A 1 235 ? 2.695 -5.824 16.531 1 96.81 235 GLU A C 1
ATOM 1899 O O . GLU A 1 235 ? 2.639 -6.793 17.297 1 96.81 235 GLU A O 1
ATOM 1904 N N . ALA A 1 236 ? 1.66 -5.043 16.141 1 96 236 ALA A N 1
ATOM 1905 C CA . ALA A 1 236 ? 0.375 -5.258 16.812 1 96 236 ALA A CA 1
ATOM 1906 C C . ALA A 1 236 ? -0.612 -5.949 15.867 1 96 236 ALA A C 1
ATOM 1908 O O . ALA A 1 236 ? -1.774 -6.156 16.234 1 96 236 ALA A O 1
ATOM 1909 N N . GLY A 1 237 ? -0.191 -6.285 14.625 1 95 237 GLY A N 1
ATOM 1910 C CA . GLY A 1 237 ? -1.059 -6.988 13.695 1 95 237 GLY A CA 1
ATOM 1911 C C . GLY A 1 237 ? -1.814 -6.062 12.766 1 95 237 GLY A C 1
ATOM 1912 O O . GLY A 1 237 ? -1.835 -4.848 12.969 1 95 237 GLY A O 1
ATOM 1913 N N . TRP A 1 238 ? -2.518 -6.598 11.852 1 95 238 TRP A N 1
ATOM 1914 C CA . TRP A 1 238 ? -3.156 -5.887 10.742 1 95 238 TRP A CA 1
ATOM 1915 C C . TRP A 1 238 ? -4.246 -4.953 11.258 1 95 238 TRP A C 1
ATOM 1917 O O . TRP A 1 238 ? -4.32 -3.791 10.852 1 95 238 TRP A O 1
ATOM 1927 N N . ASP A 1 239 ? -5.059 -5.391 12.195 1 93.56 239 ASP A N 1
ATOM 1928 C CA . ASP A 1 239 ? -6.316 -4.715 12.492 1 93.56 239 ASP A CA 1
ATOM 1929 C C . ASP A 1 239 ? -6.145 -3.699 13.617 1 93.56 239 ASP A C 1
ATOM 1931 O O . ASP A 1 239 ? -7.047 -2.908 13.898 1 93.56 239 ASP A O 1
ATOM 1935 N N . ALA A 1 240 ? -4.984 -3.668 14.242 1 94.25 240 ALA A N 1
ATOM 1936 C CA . ALA A 1 240 ? -4.738 -2.764 15.359 1 94.25 240 ALA A CA 1
ATOM 1937 C C . ALA A 1 240 ? -4.863 -1.306 14.93 1 94.25 240 ALA A C 1
ATOM 1939 O O . ALA A 1 240 ? -5.262 -0.447 15.719 1 94.25 240 ALA A O 1
ATOM 1940 N N . VAL A 1 241 ? -4.613 -0.989 13.695 1 94.56 241 VAL A N 1
ATOM 1941 C CA . VAL A 1 241 ? -4.566 0.379 13.195 1 94.56 241 VAL A CA 1
ATOM 1942 C C . VAL A 1 241 ? -5.969 0.985 13.211 1 94.56 241 VAL A C 1
ATOM 1944 O O . VAL A 1 241 ? -6.125 2.205 13.312 1 94.56 241 VAL A O 1
ATOM 1947 N N . HIS A 1 242 ? -7.004 0.17 13.109 1 91.38 242 HIS A N 1
ATOM 1948 C CA . HIS A 1 242 ? -8.367 0.689 13.078 1 91.38 242 HIS A CA 1
ATOM 1949 C C . HIS A 1 242 ? -8.727 1.369 14.398 1 91.38 242 HIS A C 1
ATOM 1951 O O . HIS A 1 242 ? -9.531 2.303 14.422 1 91.38 242 HIS A O 1
ATOM 1957 N N . SER A 1 243 ? -8.086 0.946 15.414 1 87.31 243 SER A N 1
ATOM 1958 C CA . SER A 1 243 ? -8.43 1.456 16.734 1 87.31 243 SER A CA 1
ATOM 1959 C C . SER A 1 243 ? -7.715 2.775 17.016 1 87.31 243 SER A C 1
ATOM 1961 O O . SER A 1 243 ? -7.953 3.402 18.062 1 87.31 243 SER A O 1
ATOM 1963 N N . CYS A 1 244 ? -6.906 3.207 16.125 1 91.06 244 CYS A N 1
ATOM 1964 C CA . CYS A 1 244 ? -6.121 4.414 16.328 1 91.06 244 CYS A CA 1
ATOM 1965 C C . CYS A 1 244 ? -6.902 5.656 15.922 1 91.06 244 CYS A C 1
ATOM 1967 O O . CYS A 1 244 ? -6.43 6.781 16.109 1 91.06 244 CYS A O 1
ATOM 1969 N N . LEU A 1 245 ? -8.031 5.496 15.406 1 89 245 LEU A N 1
ATOM 1970 C CA . LEU A 1 245 ? -8.82 6.648 14.984 1 89 245 LEU A CA 1
ATOM 1971 C C . LEU A 1 245 ? -9.258 7.477 16.188 1 89 245 LEU A C 1
ATOM 1973 O O . LEU A 1 245 ? -9.789 6.938 17.156 1 89 245 LEU A O 1
ATOM 1977 N N . GLN A 1 246 ? -8.953 8.703 16.172 1 84.06 246 GLN A N 1
ATOM 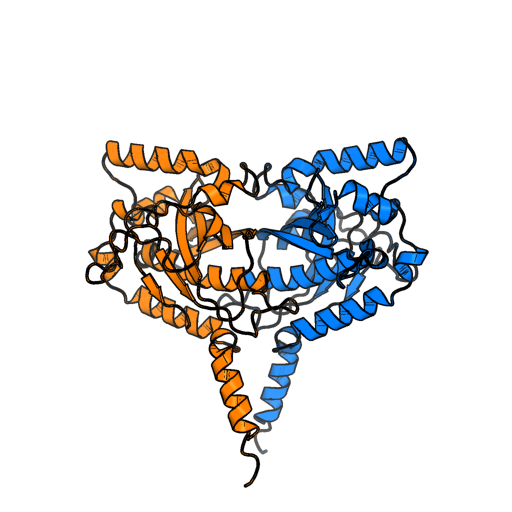1978 C CA . GLN A 1 246 ? -9.406 9.68 17.156 1 84.06 246 GLN A CA 1
ATOM 1979 C C . GLN A 1 246 ? -10.477 10.594 16.594 1 84.06 246 GLN A C 1
ATOM 1981 O O . GLN A 1 246 ? -10.172 11.664 16.062 1 84.06 246 GLN A O 1
ATOM 1986 N N . PRO A 1 247 ? -11.664 10.25 16.797 1 80.06 247 PRO A N 1
ATOM 1987 C CA . PRO A 1 247 ? -12.766 10.922 16.109 1 80.06 247 PRO A CA 1
ATOM 1988 C C . PRO A 1 247 ? -13.133 12.258 16.75 1 80.06 247 PRO A C 1
ATOM 1990 O O . PRO A 1 247 ? -13.969 13 16.219 1 80.06 247 PRO A O 1
ATOM 1993 N N . ARG A 1 248 ? -12.477 12.57 17.891 1 82.12 248 ARG A N 1
ATOM 1994 C CA . ARG A 1 248 ? -12.852 13.797 18.594 1 82.12 248 ARG A CA 1
ATOM 1995 C C . ARG A 1 248 ? -11.641 14.688 18.828 1 82.12 248 ARG A C 1
ATOM 1997 O O . ARG A 1 248 ? -10.492 14.242 18.719 1 82.12 248 ARG A O 1
ATOM 2004 N N . GLY A 1 249 ? -11.984 15.945 19.016 1 90.44 249 GLY A N 1
ATOM 2005 C CA . GLY A 1 249 ? -10.93 16.906 19.312 1 90.44 249 GLY A CA 1
ATOM 2006 C C . GLY A 1 249 ? -10.633 17.828 18.141 1 90.44 249 GLY A C 1
ATOM 2007 O O . GLY A 1 249 ? -11.414 17.922 17.188 1 90.44 249 GLY A O 1
ATOM 2008 N N . ALA A 1 250 ? -9.562 18.578 18.266 1 94.69 250 ALA A N 1
ATOM 2009 C CA . ALA A 1 250 ? -9.164 19.547 17.25 1 94.69 250 ALA A CA 1
ATOM 2010 C C . ALA A 1 250 ? -8.469 18.859 16.078 1 94.69 250 ALA A C 1
ATOM 2012 O O . ALA A 1 250 ? -8.047 17.703 16.188 1 94.69 250 ALA A O 1
ATOM 2013 N N . ALA A 1 251 ? -8.469 19.484 15 1 96 251 ALA A N 1
ATOM 2014 C CA . ALA A 1 251 ? -7.727 19.078 13.805 1 96 251 ALA A CA 1
ATOM 2015 C C . ALA A 1 251 ? -6.816 20.188 13.312 1 96 251 ALA A C 1
ATOM 2017 O O . ALA A 1 251 ? -6.98 21.359 13.695 1 96 251 ALA A O 1
ATOM 2018 N N . LEU A 1 252 ? -5.832 19.859 12.609 1 96.06 252 LEU A N 1
ATOM 2019 C CA . LEU A 1 252 ? -4.965 20.875 12.016 1 96.06 252 LEU A CA 1
ATOM 2020 C C . LEU A 1 252 ? -5.734 21.734 11.023 1 96.06 252 LEU A C 1
ATOM 2022 O O . LEU A 1 252 ? -5.676 22.969 11.086 1 96.06 252 LEU A O 1
ATOM 2026 N N . GLY A 1 253 ? -6.473 21.094 10.148 1 93.62 253 GLY A N 1
ATOM 2027 C CA . GLY A 1 253 ? -7.23 21.797 9.117 1 93.62 253 GLY A CA 1
ATOM 2028 C C . GLY A 1 253 ? -7.914 20.859 8.141 1 93.62 253 GLY A C 1
ATOM 2029 O O . GLY A 1 253 ? -7.82 19.625 8.281 1 93.62 253 GLY A O 1
ATOM 2030 N N . TRP A 1 254 ? -8.648 21.438 7.242 1 91.12 254 TRP A N 1
ATOM 2031 C CA . TRP A 1 254 ? -9.344 20.75 6.156 1 91.12 254 TRP A CA 1
ATOM 2032 C C . TRP A 1 254 ? -8.828 21.219 4.801 1 91.12 254 TRP A C 1
ATOM 2034 O O . TRP A 1 254 ? -8.906 22.406 4.477 1 91.12 254 TRP A O 1
ATOM 2044 N N . TYR A 1 255 ? -8.297 20.281 4.102 1 86.12 255 TYR A N 1
ATOM 2045 C CA . TYR A 1 255 ? -7.598 20.641 2.869 1 86.12 255 TYR A CA 1
ATOM 2046 C C . TYR A 1 255 ? -8.227 19.938 1.668 1 86.12 255 TYR A C 1
ATOM 2048 O O . TYR A 1 255 ? -8.469 18.734 1.698 1 86.12 255 TYR A O 1
ATOM 2056 N N . ASN A 1 256 ? -8.672 20.688 0.787 1 73.88 256 ASN A N 1
ATOM 2057 C CA . ASN A 1 256 ? -9.32 20.109 -0.391 1 73.88 256 ASN A CA 1
ATOM 2058 C C . ASN A 1 256 ? -8.297 19.594 -1.392 1 73.88 256 ASN A C 1
ATOM 2060 O O . ASN A 1 256 ? -7.293 20.25 -1.664 1 73.88 256 ASN A O 1
ATOM 2064 N N . SER A 1 257 ? -8.438 18.406 -1.714 1 65.94 257 SER A N 1
ATOM 2065 C CA . SER A 1 257 ? -7.578 17.969 -2.801 1 65.94 257 SER A CA 1
ATOM 2066 C C . SER A 1 257 ? -8.266 18.125 -4.152 1 65.94 257 SER A C 1
ATOM 2068 O O . SER A 1 257 ? -8.477 19.234 -4.621 1 65.94 257 SER A O 1
ATOM 2070 N N . ALA A 1 258 ? -8.719 17.125 -4.852 1 64.12 258 ALA A N 1
ATOM 2071 C CA . ALA A 1 258 ? -9.406 17.125 -6.141 1 64.12 258 ALA A CA 1
ATOM 2072 C C . ALA A 1 258 ? -10.82 16.578 -6.008 1 64.12 258 ALA A C 1
ATOM 2074 O O . ALA A 1 258 ? -11.023 15.5 -5.434 1 64.12 258 ALA A O 1
ATOM 2075 N N . TYR A 1 259 ? -11.945 17.375 -6.344 1 61.72 259 TYR A N 1
ATOM 2076 C CA . TYR A 1 259 ? -13.375 17.094 -6.344 1 61.72 259 TYR A CA 1
ATOM 2077 C C . TYR A 1 259 ? -14.031 17.578 -5.055 1 61.72 259 TYR A C 1
ATOM 2079 O O . TYR A 1 259 ? -13.43 17.484 -3.979 1 61.72 259 TYR A O 1
ATOM 2087 N N . MET B 1 1 ? 13.805 21.688 -45.25 1 28.67 1 MET B N 1
ATOM 2088 C CA . MET B 1 1 ? 14.109 20.609 -44.312 1 28.67 1 MET B CA 1
ATOM 2089 C C . MET B 1 1 ? 13.109 20.578 -43.156 1 28.67 1 MET B C 1
ATOM 2091 O O . MET B 1 1 ? 13.195 21.375 -42.219 1 28.67 1 MET B O 1
ATOM 2095 N N . LYS B 1 2 ? 11.883 20.75 -43.219 1 43 2 LYS B N 1
ATOM 2096 C CA . LYS B 1 2 ? 10.672 21.031 -42.438 1 43 2 LYS B CA 1
ATOM 2097 C C . LYS B 1 2 ? 10.57 20.125 -41.219 1 43 2 LYS B C 1
ATOM 2099 O O . LYS B 1 2 ? 10.766 18.906 -41.344 1 43 2 LYS B O 1
ATOM 2104 N N . SER B 1 3 ? 11.031 20.516 -39.938 1 45.91 3 SER B N 1
ATOM 2105 C CA . SER B 1 3 ? 11.555 20.047 -38.656 1 45.91 3 SER B CA 1
ATOM 2106 C C . SER B 1 3 ? 10.664 18.953 -38.062 1 45.91 3 SER B C 1
ATOM 2108 O O . SER B 1 3 ? 9.531 19.219 -37.656 1 45.91 3 SER B O 1
ATOM 2110 N N . VAL B 1 4 ? 10.383 17.828 -38.562 1 46.09 4 VAL B N 1
ATOM 2111 C CA . VAL B 1 4 ? 9.609 16.578 -38.594 1 46.09 4 VAL B CA 1
ATOM 2112 C C . VAL B 1 4 ? 9.555 16 -37.188 1 46.09 4 VAL B C 1
ATOM 2114 O O . VAL B 1 4 ? 9.438 14.781 -37 1 46.09 4 VAL B O 1
ATOM 2117 N N . PHE B 1 5 ? 10.234 16.516 -36.25 1 57.22 5 PHE B N 1
ATOM 2118 C CA . PHE B 1 5 ? 9.766 16.25 -34.875 1 57.22 5 PHE B CA 1
ATOM 2119 C C . PHE B 1 5 ? 8.297 16.641 -34.75 1 57.22 5 PHE B C 1
ATOM 2121 O O . PHE B 1 5 ? 7.988 17.781 -34.375 1 57.22 5 PHE B O 1
ATOM 2128 N N . ASN B 1 6 ? 7.398 16.156 -35.75 1 71.94 6 ASN B N 1
ATOM 2129 C CA . ASN B 1 6 ? 5.949 16.25 -35.875 1 71.94 6 ASN B CA 1
ATOM 2130 C C . ASN B 1 6 ? 5.234 15.875 -34.594 1 71.94 6 ASN B C 1
ATOM 2132 O O . ASN B 1 6 ? 5.738 15.062 -33.812 1 71.94 6 ASN B O 1
ATOM 2136 N N . LEU B 1 7 ? 4.496 16.828 -34.094 1 79.56 7 LEU B N 1
ATOM 2137 C CA . LEU B 1 7 ? 3.67 16.656 -32.875 1 79.56 7 LEU B CA 1
ATOM 2138 C C . LEU B 1 7 ? 3.072 15.25 -32.844 1 79.56 7 LEU B C 1
ATOM 2140 O O . LEU B 1 7 ? 2.959 14.664 -31.766 1 79.56 7 LEU B O 1
ATOM 2144 N N . LYS B 1 8 ? 2.844 14.758 -33.969 1 84.38 8 LYS B N 1
ATOM 2145 C CA . LYS B 1 8 ? 2.268 13.422 -34.031 1 84.38 8 LYS B CA 1
ATOM 2146 C C . LYS B 1 8 ? 3.301 12.359 -33.656 1 84.38 8 LYS B C 1
ATOM 2148 O O . LYS B 1 8 ? 2.99 11.414 -32.938 1 84.38 8 LYS B O 1
ATOM 2153 N N . THR B 1 9 ? 4.445 12.523 -34.188 1 85.5 9 THR B N 1
ATOM 2154 C CA . THR B 1 9 ? 5.5 11.562 -33.875 1 85.5 9 THR B CA 1
ATOM 2155 C C . THR B 1 9 ? 5.867 11.625 -32.406 1 85.5 9 THR B C 1
ATOM 2157 O O . THR B 1 9 ? 6.113 10.594 -31.766 1 85.5 9 THR B O 1
ATOM 2160 N N . LEU B 1 10 ? 5.906 12.797 -31.906 1 84.25 10 LEU B N 1
ATOM 2161 C CA . LEU B 1 10 ? 6.219 12.969 -30.484 1 84.25 10 LEU B CA 1
ATOM 2162 C C . LEU B 1 10 ? 5.129 12.352 -29.609 1 84.25 10 LEU B C 1
ATOM 2164 O O . LEU B 1 10 ? 5.43 11.727 -28.594 1 84.25 10 LEU B O 1
ATOM 2168 N N . ALA B 1 11 ? 3.939 12.555 -30.109 1 83.12 11 ALA B N 1
ATOM 2169 C CA . ALA B 1 11 ? 2.814 11.984 -29.375 1 83.12 11 ALA B CA 1
ATOM 2170 C C . ALA B 1 11 ? 2.865 10.453 -29.406 1 83.12 11 ALA B C 1
ATOM 2172 O O . ALA B 1 11 ? 2.645 9.805 -28.375 1 83.12 11 ALA B O 1
ATOM 2173 N N . LEU B 1 12 ? 3.213 9.977 -30.547 1 83.88 12 LEU B N 1
ATOM 2174 C CA . LEU B 1 12 ? 3.301 8.531 -30.672 1 83.88 12 LEU B CA 1
ATOM 2175 C C . LEU B 1 12 ? 4.441 7.977 -29.828 1 83.88 12 LEU B C 1
ATOM 2177 O O . LEU B 1 12 ? 4.293 6.941 -29.172 1 83.88 12 LEU B O 1
ATOM 2181 N N . ALA B 1 13 ? 5.512 8.688 -29.875 1 83.94 13 ALA B N 1
ATOM 2182 C CA . ALA B 1 13 ? 6.656 8.281 -29.062 1 83.94 13 ALA B CA 1
ATOM 2183 C C . ALA B 1 13 ? 6.309 8.312 -27.578 1 83.94 13 ALA B C 1
ATOM 2185 O O . ALA B 1 13 ? 6.691 7.418 -26.828 1 83.94 13 ALA B O 1
ATOM 2186 N N . PHE B 1 14 ? 5.578 9.258 -27.234 1 82.69 14 PHE B N 1
ATOM 2187 C CA . PHE B 1 14 ? 5.148 9.398 -25.844 1 82.69 14 PHE B CA 1
ATOM 2188 C C . PHE B 1 14 ? 4.234 8.242 -25.438 1 82.69 14 PHE B C 1
ATOM 2190 O O . PHE B 1 14 ? 4.402 7.656 -24.375 1 82.69 14 PHE B O 1
ATOM 2197 N N . LEU B 1 15 ? 3.361 7.91 -26.297 1 81.62 15 LEU B N 1
ATOM 2198 C CA . LEU B 1 15 ? 2.418 6.832 -26.016 1 81.62 15 LEU B CA 1
ATOM 2199 C C . LEU B 1 15 ? 3.137 5.492 -25.906 1 81.62 15 LEU B C 1
ATOM 2201 O O . LEU B 1 15 ? 2.846 4.695 -25.016 1 81.62 15 LEU B O 1
ATOM 2205 N N . LEU B 1 16 ? 4.113 5.367 -26.75 1 81.5 16 LEU B N 1
ATOM 2206 C CA . LEU B 1 16 ? 4.852 4.109 -26.734 1 81.5 16 LEU B CA 1
ATOM 2207 C C . LEU B 1 16 ? 5.727 3.996 -25.5 1 81.5 16 LEU B C 1
ATOM 2209 O O . LEU B 1 16 ? 5.812 2.93 -24.875 1 81.5 16 LEU B O 1
ATOM 2213 N N . ALA B 1 17 ? 6.215 5.133 -25.109 1 82.12 17 ALA B N 1
ATOM 2214 C CA . ALA B 1 17 ? 7.117 5.164 -23.969 1 82.12 17 ALA B CA 1
ATOM 2215 C C . ALA B 1 17 ? 6.352 4.961 -22.656 1 82.12 17 ALA B C 1
ATOM 2217 O O . ALA B 1 17 ? 6.93 4.547 -21.656 1 82.12 17 ALA B O 1
ATOM 2218 N N . ASN B 1 18 ? 5.086 5.195 -22.75 1 83.69 18 ASN B N 1
ATOM 2219 C CA . ASN B 1 18 ? 4.277 5.113 -21.531 1 83.69 18 ASN B CA 1
ATOM 2220 C C . ASN B 1 18 ? 3.117 4.133 -21.703 1 83.69 18 ASN B C 1
ATOM 2222 O O . ASN B 1 18 ? 2.08 4.281 -21.047 1 83.69 18 ASN B O 1
ATOM 2226 N N . PHE B 1 19 ? 3.277 3.186 -22.547 1 81.38 19 PHE B N 1
ATOM 2227 C CA . PHE B 1 19 ? 2.211 2.271 -22.938 1 81.38 19 PHE B CA 1
ATOM 2228 C C . PHE B 1 19 ? 1.604 1.594 -21.719 1 81.38 19 PHE B C 1
ATOM 2230 O O . PHE B 1 19 ? 0.38 1.501 -21.594 1 81.38 19 PHE B O 1
ATOM 2237 N N . LYS B 1 20 ? 2.354 1.244 -20.812 1 83.31 20 LYS B N 1
ATOM 2238 C CA . LYS B 1 20 ? 1.919 0.523 -19.609 1 83.31 20 LYS B CA 1
ATOM 2239 C C . LYS B 1 20 ? 1.024 1.397 -18.734 1 83.31 20 LYS B C 1
ATOM 2241 O O . LYS B 1 20 ? 0.155 0.888 -18.031 1 83.31 20 LYS B O 1
ATOM 2246 N N . SER B 1 21 ? 1.211 2.689 -18.844 1 78.5 21 SER B N 1
ATOM 2247 C CA . SER B 1 21 ? 0.574 3.607 -17.906 1 78.5 21 SER B CA 1
ATOM 2248 C C . SER B 1 21 ? -0.615 4.316 -18.547 1 78.5 21 SER B C 1
ATOM 2250 O O . SER B 1 21 ? -1.258 5.156 -17.906 1 78.5 21 SER B O 1
ATOM 2252 N N . LEU B 1 22 ? -0.89 3.961 -19.766 1 78.38 22 LEU B N 1
ATOM 2253 C CA . LEU B 1 22 ? -2.016 4.605 -20.438 1 78.38 22 LEU B CA 1
ATOM 2254 C C . LEU B 1 22 ? -3.338 4.184 -19.812 1 78.38 22 LEU B C 1
ATOM 2256 O O . LEU B 1 22 ? -3.422 3.119 -19.188 1 78.38 22 LEU B O 1
ATOM 2260 N N . HIS B 1 23 ? -4.273 5.082 -20 1 77 23 HIS B N 1
ATOM 2261 C CA . HIS B 1 23 ? -5.598 4.762 -19.469 1 77 23 HIS B CA 1
ATOM 2262 C C . HIS B 1 23 ? -6.113 3.443 -20.031 1 77 23 HIS B C 1
ATOM 2264 O O . HIS B 1 23 ? -5.934 3.16 -21.219 1 77 23 HIS B O 1
ATOM 2270 N N . PHE B 1 24 ? -6.617 2.596 -19.25 1 79.06 24 PHE B N 1
ATOM 2271 C CA . PHE B 1 24 ? -7.27 1.336 -19.578 1 79.06 24 PHE B CA 1
ATOM 2272 C C . PHE B 1 24 ? -6.242 0.229 -19.781 1 79.06 24 PHE B C 1
ATOM 2274 O O . PHE B 1 24 ? -6.605 -0.936 -19.969 1 79.06 24 PHE B O 1
ATOM 2281 N N . MET B 1 25 ? -4.992 0.629 -19.75 1 78.62 25 MET B N 1
ATOM 2282 C CA . MET B 1 25 ? -3.975 -0.393 -19.969 1 78.62 25 MET B CA 1
ATOM 2283 C C . MET B 1 25 ? -3.934 -1.383 -18.812 1 78.62 25 MET B C 1
ATOM 2285 O O . MET B 1 25 ? -3.693 -2.574 -19.016 1 78.62 25 MET B O 1
ATOM 2289 N N . TRP B 1 26 ? -4.109 -0.85 -17.641 1 77.94 26 TRP B N 1
ATOM 2290 C CA . TRP B 1 26 ? -4.184 -1.755 -16.5 1 77.94 26 TRP B CA 1
ATOM 2291 C C . TRP B 1 26 ? -5.285 -2.791 -16.703 1 77.94 26 TRP B C 1
ATOM 2293 O O . TRP B 1 26 ? -5.07 -3.984 -16.484 1 77.94 26 TRP B O 1
ATOM 2303 N N . PHE B 1 27 ? -6.395 -2.297 -17.156 1 78.81 27 PHE B N 1
ATOM 2304 C CA . PHE B 1 27 ? -7.539 -3.174 -17.375 1 78.81 27 PHE B CA 1
ATOM 2305 C C . PHE B 1 27 ? -7.258 -4.16 -18.5 1 78.81 27 PHE B C 1
ATOM 2307 O O . PHE B 1 27 ? -7.551 -5.352 -18.391 1 78.81 27 PHE B O 1
ATOM 2314 N N . ALA B 1 28 ? -6.676 -3.693 -19.531 1 83.31 28 ALA B N 1
ATOM 2315 C CA . ALA B 1 28 ? -6.348 -4.551 -20.672 1 83.31 28 ALA B CA 1
ATOM 2316 C C . ALA B 1 28 ? -5.348 -5.633 -20.266 1 83.31 28 ALA B C 1
ATOM 2318 O O . ALA B 1 28 ? -5.496 -6.797 -20.641 1 83.31 28 ALA B O 1
ATOM 2319 N N . ARG B 1 29 ? -4.426 -5.219 -19.484 1 83 29 ARG B N 1
ATOM 2320 C CA . ARG B 1 29 ? -3.414 -6.168 -19.031 1 83 29 ARG B CA 1
ATOM 2321 C C . ARG B 1 29 ? -4.02 -7.199 -18.078 1 83 29 ARG B C 1
ATOM 2323 O O . ARG B 1 29 ? -3.693 -8.383 -18.156 1 83 29 ARG B O 1
ATOM 2330 N N . PHE B 1 30 ? -4.879 -6.777 -17.281 1 81.31 30 PHE B N 1
ATOM 2331 C CA . PHE B 1 30 ? -5.539 -7.684 -16.359 1 81.31 30 PHE B CA 1
ATOM 2332 C C . PHE B 1 30 ? -6.43 -8.672 -17.094 1 81.31 30 PHE B C 1
ATOM 2334 O O . PHE B 1 30 ? -6.406 -9.867 -16.828 1 81.31 30 PHE B O 1
ATOM 2341 N N . LEU B 1 31 ? -7.141 -8.141 -18.031 1 81.75 31 LEU B N 1
ATOM 2342 C CA . LEU B 1 31 ? -8.031 -8.984 -18.812 1 81.75 31 LEU B CA 1
ATOM 2343 C C . LEU B 1 31 ? -7.238 -10.016 -19.609 1 81.75 31 LEU B C 1
ATOM 2345 O O . LEU B 1 31 ? -7.633 -11.18 -19.688 1 81.75 31 LEU B O 1
ATOM 2349 N N . ARG B 1 32 ? -6.203 -9.594 -20.094 1 83.88 32 ARG B N 1
ATOM 2350 C CA . ARG B 1 32 ? -5.348 -10.508 -20.844 1 83.88 32 ARG B CA 1
ATOM 2351 C C . ARG B 1 32 ? -4.824 -11.617 -19.938 1 83.88 32 ARG B C 1
ATOM 2353 O O . ARG B 1 32 ? -4.875 -12.797 -20.297 1 83.88 32 ARG B O 1
ATOM 2360 N N . ALA B 1 33 ? -4.328 -11.234 -18.828 1 80.94 33 ALA B N 1
ATOM 2361 C CA . ALA B 1 33 ? -3.83 -12.219 -17.875 1 80.94 33 ALA B CA 1
ATOM 2362 C C . ALA B 1 33 ? -4.945 -13.156 -17.422 1 80.94 33 ALA B C 1
ATOM 2364 O O . ALA B 1 33 ? -4.738 -14.367 -17.312 1 80.94 33 ALA B O 1
ATOM 2365 N N . PHE B 1 34 ? -6.062 -12.625 -17.281 1 83.88 34 PHE B N 1
ATOM 2366 C CA . PHE B 1 34 ? -7.23 -13.375 -16.828 1 83.88 34 PHE B CA 1
ATOM 2367 C C . PHE B 1 34 ? -7.633 -14.43 -17.859 1 83.88 34 PHE B C 1
ATOM 2369 O O . PHE B 1 34 ? -7.773 -15.602 -17.516 1 83.88 34 PHE B O 1
ATOM 2376 N N . VAL B 1 35 ? -7.672 -14.016 -19.062 1 84.69 35 VAL B N 1
ATOM 2377 C CA . VAL B 1 35 ? -8.07 -14.914 -20.141 1 84.69 35 VAL B CA 1
ATOM 2378 C C . VAL B 1 35 ? -6.984 -15.969 -20.359 1 84.69 35 VAL B C 1
ATOM 2380 O O . VAL B 1 35 ? -7.281 -17.156 -20.5 1 84.69 35 VAL B O 1
ATOM 2383 N N . ARG B 1 36 ? -5.824 -15.562 -20.312 1 84.06 36 ARG B N 1
ATOM 2384 C CA . ARG B 1 36 ? -4.707 -16.469 -20.516 1 84.06 36 ARG B CA 1
ATOM 2385 C C . ARG B 1 36 ? -4.656 -17.531 -19.422 1 84.06 36 ARG B C 1
ATOM 2387 O O . ARG B 1 36 ? -4.418 -18.719 -19.703 1 84.06 36 ARG B O 1
ATOM 2394 N N . ARG B 1 37 ? -4.922 -17.109 -18.25 1 83.88 37 ARG B N 1
ATOM 2395 C CA . ARG B 1 37 ? -4.816 -18.031 -17.125 1 83.88 37 ARG B CA 1
ATOM 2396 C C . ARG B 1 37 ? -6.016 -18.969 -17.078 1 83.88 37 ARG B C 1
ATOM 2398 O O . ARG B 1 37 ? -5.879 -20.141 -16.719 1 83.88 37 ARG B O 1
ATOM 2405 N N . LEU B 1 38 ? -7.129 -18.469 -17.484 1 83.38 38 LEU B N 1
ATOM 2406 C CA . LEU B 1 38 ? -8.328 -19.297 -17.453 1 83.38 38 LEU B CA 1
ATOM 2407 C C . LEU B 1 38 ? -8.297 -20.344 -18.547 1 83.38 38 LEU B C 1
ATOM 2409 O O . LEU B 1 38 ? -8.961 -21.375 -18.453 1 83.38 38 LEU B O 1
ATOM 2413 N N . THR B 1 39 ? -7.465 -20.078 -19.547 1 85.75 39 THR B N 1
ATOM 2414 C CA . THR B 1 39 ? -7.395 -21.016 -20.656 1 85.75 39 THR B CA 1
ATOM 2415 C C . THR B 1 39 ? -6.102 -21.828 -20.594 1 85.75 39 THR B C 1
ATOM 2417 O O . THR B 1 39 ? -5.844 -22.656 -21.469 1 85.75 39 THR B O 1
ATOM 2420 N N . ASP B 1 40 ? -5.312 -21.516 -19.625 1 86.38 40 ASP B N 1
ATOM 2421 C CA . ASP B 1 40 ? -4.035 -22.203 -19.453 1 86.38 40 ASP B CA 1
ATOM 2422 C C . ASP B 1 40 ? -4.242 -23.625 -18.938 1 86.38 40 ASP B C 1
ATOM 2424 O O . ASP B 1 40 ? -4.871 -23.828 -17.906 1 86.38 40 ASP B O 1
ATOM 2428 N N . SER B 1 41 ? -3.717 -24.625 -19.516 1 88.56 41 SER B N 1
ATOM 2429 C CA . SER B 1 41 ? -3.871 -26.031 -19.125 1 88.56 41 SER B CA 1
ATOM 2430 C C . SER B 1 41 ? -2.807 -26.438 -18.125 1 88.56 41 SER B C 1
ATOM 2432 O O . SER B 1 41 ? -2.889 -27.516 -17.531 1 88.56 41 SER B O 1
ATOM 2434 N N . ALA B 1 42 ? -1.917 -25.594 -17.875 1 88.75 42 ALA B N 1
ATOM 2435 C CA . ALA B 1 42 ? -0.777 -25.938 -17.031 1 88.75 42 ALA B CA 1
ATOM 2436 C C . ALA B 1 42 ? -1.23 -26.312 -15.625 1 88.75 42 ALA B C 1
ATOM 2438 O O . ALA B 1 42 ? -0.756 -27.297 -15.055 1 88.75 42 ALA B O 1
ATOM 2439 N N . PRO B 1 43 ? -2.141 -25.594 -15.125 1 87.06 43 PRO B N 1
ATOM 2440 C CA . PRO B 1 43 ? -2.555 -25.953 -13.766 1 87.06 43 PRO B CA 1
ATOM 2441 C C . PRO B 1 43 ? -3.172 -27.344 -13.688 1 87.06 43 PRO B C 1
ATOM 2443 O O . PRO B 1 43 ? -2.936 -28.062 -12.719 1 87.06 43 PRO B O 1
ATOM 2446 N N . ASN B 1 44 ? -3.875 -27.719 -14.625 1 87.25 44 ASN B N 1
ATOM 2447 C CA . ASN B 1 44 ? -4.473 -29.047 -14.648 1 87.25 44 ASN B CA 1
ATOM 2448 C C . ASN B 1 44 ? -3.406 -30.141 -14.75 1 87.25 44 ASN B C 1
ATOM 2450 O O . ASN B 1 44 ? -3.559 -31.219 -14.172 1 87.25 44 ASN B O 1
ATOM 2454 N N . LYS B 1 45 ? -2.387 -29.781 -15.344 1 90.81 45 LYS B N 1
ATOM 2455 C CA . LYS B 1 45 ? -1.376 -30.797 -15.656 1 90.81 45 LYS B CA 1
ATOM 2456 C C . LYS B 1 45 ? -0.292 -30.828 -14.578 1 90.81 45 LYS B C 1
ATOM 2458 O O . LYS B 1 45 ? 0.246 -31.891 -14.273 1 90.81 45 LYS B O 1
ATOM 2463 N N . HIS B 1 46 ? -0.006 -29.672 -14 1 94.19 46 HIS B N 1
ATOM 2464 C CA . HIS B 1 46 ? 1.245 -29.625 -13.25 1 94.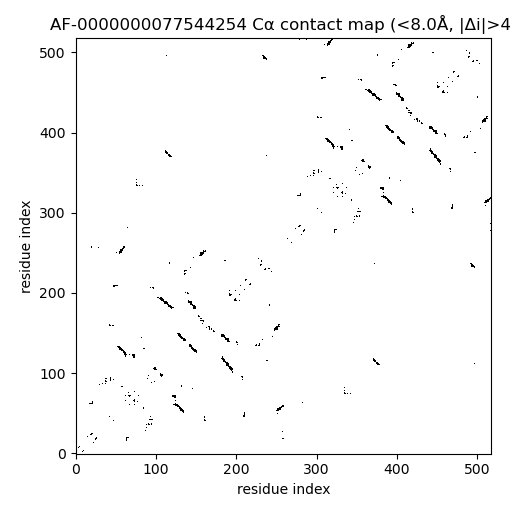19 46 HIS B CA 1
ATOM 2465 C C . HIS B 1 46 ? 1.003 -29.234 -11.797 1 94.19 46 HIS B C 1
ATOM 2467 O O . HIS B 1 46 ? 1.893 -29.375 -10.953 1 94.19 46 HIS B O 1
ATOM 2473 N N . LEU B 1 47 ? -0.149 -28.797 -11.469 1 94.06 47 LEU B N 1
ATOM 2474 C CA . LEU B 1 47 ? -0.419 -28.375 -10.102 1 94.06 47 LEU B CA 1
ATOM 2475 C C . LEU B 1 47 ? -0.328 -29.562 -9.141 1 94.06 47 LEU B C 1
ATOM 2477 O O . LEU B 1 47 ? -0.897 -30.625 -9.406 1 94.06 47 LEU B O 1
ATOM 2481 N N . SER B 1 48 ? 0.398 -29.453 -8.133 1 95.31 48 SER B N 1
ATOM 2482 C CA . SER B 1 48 ? 0.629 -30.469 -7.109 1 95.31 48 SER B CA 1
ATOM 2483 C C . SER B 1 48 ? 1.071 -29.828 -5.793 1 95.31 48 SER B C 1
ATOM 2485 O O . SER B 1 48 ? 1.329 -28.625 -5.734 1 95.31 48 SER B O 1
ATOM 2487 N N . PRO B 1 49 ? 1.142 -30.547 -4.77 1 96.12 49 PRO B N 1
ATOM 2488 C CA . PRO B 1 49 ? 1.555 -30 -3.475 1 96.12 49 PRO B CA 1
ATOM 2489 C C . PRO B 1 49 ? 2.957 -29.391 -3.508 1 96.12 49 PRO B C 1
ATOM 2491 O O . PRO B 1 49 ? 3.283 -28.531 -2.689 1 96.12 49 PRO B O 1
ATOM 2494 N N . ARG B 1 50 ? 3.75 -29.797 -4.461 1 94.19 50 ARG B N 1
ATOM 2495 C CA . ARG B 1 50 ? 5.094 -29.25 -4.586 1 94.19 50 ARG B CA 1
ATOM 2496 C C . ARG B 1 50 ? 5.047 -27.766 -4.91 1 94.19 50 ARG B C 1
ATOM 2498 O O . ARG B 1 50 ? 6.023 -27.047 -4.684 1 94.19 50 ARG B O 1
ATOM 2505 N N . CYS B 1 51 ? 3.947 -27.281 -5.414 1 96.81 51 CYS B N 1
ATOM 2506 C CA . CYS B 1 51 ? 3.793 -25.906 -5.883 1 96.81 51 CYS B CA 1
ATOM 2507 C C . CYS B 1 51 ? 3.438 -24.969 -4.73 1 96.81 51 CYS B C 1
ATOM 2509 O O . CYS B 1 51 ? 3.443 -23.75 -4.895 1 96.81 51 CYS B O 1
ATOM 2511 N N . LEU B 1 52 ? 3.164 -25.438 -3.57 1 97.12 52 LEU B N 1
ATOM 2512 C CA . LEU B 1 52 ? 2.52 -24.719 -2.469 1 97.12 52 LEU B CA 1
ATOM 2513 C C . LEU B 1 52 ? 3.283 -23.453 -2.119 1 97.12 52 LEU B C 1
ATOM 2515 O O . LEU B 1 52 ? 2.682 -22.391 -1.962 1 97.12 52 LEU B O 1
ATOM 2519 N N . PHE B 1 53 ? 4.617 -23.453 -2.061 1 97.5 53 PHE B N 1
ATOM 2520 C CA . PHE B 1 53 ? 5.375 -22.297 -1.594 1 97.5 53 PHE B CA 1
ATOM 2521 C C . PHE B 1 53 ? 6.285 -21.766 -2.695 1 97.5 53 PHE B C 1
ATOM 2523 O O . PHE B 1 53 ? 7.184 -20.969 -2.432 1 97.5 53 PHE B O 1
ATOM 2530 N N . LEU B 1 54 ? 6.07 -22.219 -3.975 1 97.12 54 LEU B N 1
ATOM 2531 C CA . LEU B 1 54 ? 6.934 -21.797 -5.074 1 97.12 54 LEU B CA 1
ATOM 2532 C C . LEU B 1 54 ? 6.551 -20.406 -5.57 1 97.12 54 LEU B C 1
ATOM 2534 O O . LEU B 1 54 ? 5.363 -20.078 -5.648 1 97.12 54 LEU B O 1
ATOM 2538 N N . PRO B 1 55 ? 7.492 -19.641 -5.945 1 96.81 55 PRO B N 1
ATOM 2539 C CA . PRO B 1 55 ? 7.203 -18.281 -6.438 1 96.81 55 PRO B CA 1
ATOM 2540 C C . PRO B 1 55 ? 6.797 -18.266 -7.906 1 96.81 55 PRO B C 1
ATOM 2542 O O . PRO B 1 55 ? 7.258 -19.094 -8.688 1 96.81 55 PRO B O 1
ATOM 2545 N N . ALA B 1 56 ? 5.93 -17.469 -8.242 1 96.19 56 ALA B N 1
ATOM 2546 C CA . ALA B 1 56 ? 5.684 -17.031 -9.617 1 96.19 56 ALA B CA 1
ATOM 2547 C C . ALA B 1 56 ? 6.434 -15.75 -9.93 1 96.19 56 ALA B C 1
ATOM 2549 O O . ALA B 1 56 ? 6.375 -14.781 -9.164 1 96.19 56 ALA B O 1
ATOM 2550 N N . ILE B 1 57 ? 7.086 -15.703 -11.047 1 94.69 57 ILE B N 1
ATOM 2551 C CA . ILE B 1 57 ? 7.949 -14.57 -11.383 1 94.69 57 ILE B CA 1
ATOM 2552 C C . ILE B 1 57 ? 7.328 -13.773 -12.531 1 94.69 57 ILE B C 1
ATOM 2554 O O . ILE B 1 57 ? 6.926 -14.344 -13.547 1 94.69 57 ILE B O 1
ATOM 2558 N N . SER B 1 58 ? 7.156 -12.562 -12.305 1 93.75 58 SER B N 1
ATOM 2559 C CA . SER B 1 58 ? 6.746 -11.633 -13.359 1 93.75 58 SER B CA 1
ATOM 2560 C C . SER B 1 58 ? 7.785 -10.539 -13.57 1 93.75 58 SER B C 1
ATOM 2562 O O . SER B 1 58 ? 8.469 -10.141 -12.625 1 93.75 58 SER B O 1
ATOM 2564 N N . ALA B 1 59 ? 7.871 -10.055 -14.773 1 92.56 59 ALA B N 1
ATOM 2565 C CA . ALA B 1 59 ? 8.852 -9.023 -15.109 1 92.56 59 ALA B CA 1
ATOM 2566 C C . ALA B 1 59 ? 8.172 -7.82 -15.758 1 92.56 59 ALA B C 1
ATOM 2568 O O . ALA B 1 59 ? 7.238 -7.973 -16.547 1 92.56 59 ALA B O 1
ATOM 2569 N N . THR B 1 60 ? 8.672 -6.676 -15.398 1 92.44 60 THR B N 1
ATOM 2570 C CA . THR B 1 60 ? 8.141 -5.441 -15.961 1 92.44 60 THR B CA 1
ATOM 2571 C C . THR B 1 60 ? 9.133 -4.297 -15.789 1 92.44 60 THR B C 1
ATOM 2573 O O . THR B 1 60 ? 10.281 -4.516 -15.391 1 92.44 60 THR B O 1
ATOM 2576 N N . ARG B 1 61 ? 8.773 -3.127 -16.281 1 92.12 61 ARG B N 1
ATOM 2577 C CA . ARG B 1 61 ? 9.516 -1.877 -16.156 1 92.12 61 ARG B CA 1
ATOM 2578 C C . ARG B 1 61 ? 8.602 -0.742 -15.711 1 92.12 61 ARG B C 1
ATOM 2580 O O . ARG B 1 61 ? 7.375 -0.869 -15.766 1 92.12 61 ARG B O 1
ATOM 2587 N N . SER B 1 62 ? 9.219 0.264 -15.219 1 90.5 62 SER B N 1
ATOM 2588 C CA . SER B 1 62 ? 8.461 1.454 -14.844 1 90.5 62 SER B CA 1
ATOM 2589 C C . SER B 1 62 ? 8.672 2.584 -15.844 1 90.5 62 SER B C 1
ATOM 2591 O O . SER B 1 62 ? 9.719 3.23 -15.852 1 90.5 62 SER B O 1
ATOM 2593 N N . PRO B 1 63 ? 7.688 2.873 -16.625 1 89.25 63 PRO B N 1
ATOM 2594 C CA . PRO B 1 63 ? 7.809 4 -17.562 1 89.25 63 PRO B CA 1
ATOM 2595 C C . PRO B 1 63 ? 7.793 5.352 -16.844 1 89.25 63 PRO B C 1
ATOM 2597 O O . PRO B 1 63 ? 7.566 5.414 -15.633 1 89.25 63 PRO B O 1
ATOM 2600 N N . ALA B 1 64 ? 7.969 6.391 -17.578 1 82.56 64 ALA B N 1
ATOM 2601 C CA . ALA B 1 64 ? 8.133 7.734 -17.031 1 82.56 64 ALA B CA 1
ATOM 2602 C C . ALA B 1 64 ? 6.887 8.18 -16.281 1 82.56 64 ALA B C 1
ATOM 2604 O O . ALA B 1 64 ? 6.984 8.836 -15.234 1 82.56 64 ALA B O 1
ATOM 2605 N N . LEU B 1 65 ? 5.754 7.789 -16.719 1 80.56 65 LEU B N 1
ATOM 2606 C CA . LEU B 1 65 ? 4.504 8.234 -16.109 1 80.56 65 LEU B CA 1
ATOM 2607 C C . LEU B 1 65 ? 4.297 7.578 -14.75 1 80.56 65 LEU B C 1
ATOM 2609 O O . LEU B 1 65 ? 3.436 8.008 -13.977 1 80.56 65 LEU B O 1
ATOM 2613 N N . GLU B 1 66 ? 5.082 6.582 -14.508 1 85 66 GLU B N 1
ATOM 2614 C CA . GLU B 1 66 ? 5.012 5.93 -13.203 1 85 66 GLU B CA 1
ATOM 2615 C C . GLU B 1 66 ? 6.109 6.441 -12.273 1 85 66 GLU B C 1
ATOM 2617 O O . GLU B 1 66 ? 6.336 5.871 -11.203 1 85 66 GLU B O 1
ATOM 2622 N N . CYS B 1 67 ? 6.762 7.41 -12.695 1 83.75 67 CYS B N 1
ATOM 2623 C CA . CYS B 1 67 ? 7.863 7.953 -11.914 1 83.75 67 CYS B CA 1
ATOM 2624 C C . CYS B 1 67 ? 7.496 9.305 -11.312 1 83.75 67 CYS B C 1
ATOM 2626 O O . CYS B 1 67 ? 6.625 10 -11.828 1 83.75 67 CYS B O 1
ATOM 2628 N N . ASP B 1 68 ? 8.125 9.57 -10.234 1 80.12 68 ASP B N 1
ATOM 2629 C CA . ASP B 1 68 ? 7.848 10.844 -9.57 1 80.12 68 ASP B CA 1
ATOM 2630 C C . ASP B 1 68 ? 8.906 11.891 -9.914 1 80.12 68 ASP B C 1
ATOM 2632 O O . ASP B 1 68 ? 9.695 11.695 -10.844 1 80.12 68 ASP B O 1
ATOM 2636 N N . TYR B 1 69 ? 8.758 13.031 -9.234 1 76.06 69 TYR B N 1
ATOM 2637 C CA . TYR B 1 69 ? 9.633 14.164 -9.531 1 76.06 69 TYR B CA 1
ATOM 2638 C C . TYR B 1 69 ? 11.07 13.867 -9.141 1 76.06 69 TYR B C 1
ATOM 2640 O O . TYR B 1 69 ? 11.992 14.57 -9.562 1 76.06 69 TYR B O 1
ATOM 2648 N N . ASN B 1 70 ? 11.289 12.805 -8.305 1 78.19 70 ASN B N 1
ATOM 2649 C CA . ASN B 1 70 ? 12.633 12.391 -7.934 1 78.19 70 ASN B CA 1
ATOM 2650 C C . ASN B 1 70 ? 13.234 11.445 -8.969 1 78.19 70 ASN B C 1
ATOM 2652 O O . ASN B 1 70 ? 14.328 10.914 -8.773 1 78.19 70 ASN B O 1
ATOM 2656 N N . LEU B 1 71 ? 12.516 11.125 -10.078 1 84 71 LEU B N 1
ATOM 2657 C CA . LEU B 1 71 ? 12.961 10.258 -11.156 1 84 71 LEU B CA 1
ATOM 2658 C C . LEU B 1 71 ? 13.141 8.82 -10.664 1 84 71 LEU B C 1
ATOM 2660 O O . LEU B 1 71 ? 14.164 8.195 -10.93 1 84 71 LEU B O 1
ATOM 2664 N N . HIS B 1 72 ? 12.336 8.43 -9.812 1 90.62 72 HIS B N 1
ATOM 2665 C CA . HIS B 1 72 ? 12.195 7.051 -9.359 1 90.62 72 HIS B CA 1
ATOM 2666 C C . HIS B 1 72 ? 10.75 6.578 -9.484 1 90.62 72 HIS B C 1
ATOM 2668 O O . HIS B 1 72 ? 9.828 7.395 -9.555 1 90.62 72 HIS B O 1
ATOM 2674 N N . LYS B 1 73 ? 10.625 5.293 -9.562 1 92.81 73 LYS B N 1
ATOM 2675 C CA . LYS B 1 73 ? 9.273 4.742 -9.531 1 92.81 73 LYS B CA 1
ATOM 2676 C C . LYS B 1 73 ? 8.492 5.262 -8.32 1 92.81 73 LYS B C 1
ATOM 2678 O O . LYS B 1 73 ? 9 5.238 -7.199 1 92.81 73 LYS B O 1
ATOM 2683 N N . SER B 1 74 ? 7.344 5.781 -8.633 1 90.75 74 SER B N 1
ATOM 2684 C CA . SER B 1 74 ? 6.52 6.289 -7.539 1 90.75 74 SER B CA 1
ATOM 2685 C C . SER B 1 74 ? 6.086 5.168 -6.605 1 90.75 74 SER B C 1
ATOM 2687 O O . SER B 1 74 ? 5.754 4.07 -7.055 1 90.75 74 SER B O 1
ATOM 2689 N N . ASN B 1 75 ? 5.992 5.445 -5.34 1 91.69 75 ASN B N 1
ATOM 2690 C CA . ASN B 1 75 ? 5.664 4.441 -4.332 1 91.69 75 ASN B CA 1
ATOM 2691 C C . ASN B 1 75 ? 4.289 3.832 -4.57 1 91.69 75 ASN B C 1
ATOM 2693 O O . ASN B 1 75 ? 4.102 2.627 -4.398 1 91.69 75 ASN B O 1
ATOM 2697 N N . SER B 1 76 ? 3.408 4.629 -5.02 1 91.44 76 SER B N 1
ATOM 2698 C CA . SER B 1 76 ? 2.041 4.148 -5.199 1 91.44 76 SER B CA 1
ATOM 2699 C C . SER B 1 76 ? 1.945 3.178 -6.371 1 91.44 76 SER B C 1
ATOM 2701 O O . SER B 1 76 ? 1.071 2.309 -6.395 1 91.44 76 SER B O 1
ATOM 2703 N N . THR B 1 77 ? 2.855 3.262 -7.352 1 92.12 77 THR B N 1
ATOM 2704 C CA . THR B 1 77 ? 2.764 2.432 -8.547 1 92.12 77 THR B CA 1
ATOM 2705 C C . THR B 1 77 ? 3.291 1.026 -8.273 1 92.12 77 THR B C 1
ATOM 2707 O O . THR B 1 77 ? 3.031 0.1 -9.047 1 92.12 77 THR B O 1
ATOM 2710 N N . TYR B 1 78 ? 4.047 0.856 -7.219 1 96.44 78 TYR B N 1
ATOM 2711 C CA . TYR B 1 78 ? 4.418 -0.496 -6.816 1 96.44 78 TYR B CA 1
ATOM 2712 C C . TYR B 1 78 ? 3.182 -1.359 -6.605 1 96.44 78 TYR B C 1
ATOM 2714 O O . TYR B 1 78 ? 3.174 -2.541 -6.961 1 96.44 78 TYR B O 1
ATOM 2722 N N . PHE B 1 79 ? 2.16 -0.766 -6.098 1 95.5 79 PHE B N 1
ATOM 2723 C CA . PHE B 1 79 ? 0.956 -1.509 -5.742 1 95.5 79 PHE B CA 1
ATOM 2724 C C . PHE B 1 79 ? 0.171 -1.895 -6.992 1 95.5 79 PHE B C 1
ATOM 2726 O O . PHE B 1 79 ? -0.494 -2.934 -7.016 1 95.5 79 PHE B O 1
ATOM 2733 N N . THR B 1 80 ? 0.276 -1.127 -8.023 1 91.31 80 THR B N 1
ATOM 2734 C CA . THR B 1 80 ? -0.35 -1.505 -9.289 1 91.31 80 THR B CA 1
ATOM 2735 C C . THR B 1 80 ? 0.319 -2.746 -9.875 1 91.31 80 THR B C 1
ATOM 2737 O O . THR B 1 80 ? -0.359 -3.648 -10.367 1 91.31 80 THR B O 1
ATOM 2740 N N . ASP B 1 81 ? 1.595 -2.752 -9.789 1 93.44 81 ASP B N 1
ATOM 2741 C CA . ASP B 1 81 ? 2.324 -3.924 -10.258 1 93.44 81 ASP B CA 1
ATOM 2742 C C . ASP B 1 81 ? 2.002 -5.152 -9.414 1 93.44 81 ASP B C 1
ATOM 2744 O O . ASP B 1 81 ? 1.893 -6.262 -9.938 1 93.44 81 ASP B O 1
ATOM 2748 N N . MET B 1 82 ? 1.886 -4.922 -8.172 1 95.75 82 MET B N 1
ATOM 2749 C CA . MET B 1 82 ? 1.583 -6.043 -7.281 1 95.75 82 MET B CA 1
ATOM 2750 C C . MET B 1 82 ? 0.191 -6.598 -7.562 1 95.75 82 MET B C 1
ATOM 2752 O O . MET B 1 82 ? -0.03 -7.809 -7.469 1 95.75 82 MET B O 1
ATOM 2756 N N . ASP B 1 83 ? -0.746 -5.707 -7.898 1 91.31 83 ASP B N 1
ATOM 2757 C CA . ASP B 1 83 ? -2.074 -6.172 -8.289 1 91.31 83 ASP B CA 1
ATOM 2758 C C . ASP B 1 83 ? -1.99 -7.168 -9.445 1 91.31 83 ASP B C 1
ATOM 2760 O O . ASP B 1 83 ? -2.615 -8.227 -9.398 1 91.31 83 ASP B O 1
ATOM 2764 N N . MET B 1 84 ? -1.187 -6.805 -10.336 1 90.31 84 MET B N 1
ATOM 2765 C CA . MET B 1 84 ? -1.045 -7.641 -11.523 1 90.31 84 MET B CA 1
ATOM 2766 C C . MET B 1 84 ? -0.34 -8.953 -11.188 1 90.31 84 MET B C 1
ATOM 2768 O O . MET B 1 84 ? -0.792 -10.023 -11.586 1 90.31 84 MET B O 1
ATOM 2772 N N . SER B 1 85 ? 0.714 -8.867 -10.508 1 94.25 85 SER B N 1
ATOM 2773 C CA . SER B 1 85 ? 1.503 -10.039 -10.156 1 94.25 85 SER B CA 1
ATOM 2774 C C . SER B 1 85 ? 0.703 -11.008 -9.289 1 94.25 85 SER B C 1
ATOM 2776 O O . SER B 1 85 ? 0.666 -12.211 -9.555 1 94.25 85 SER B O 1
ATOM 2778 N N . ARG B 1 86 ? 0.04 -10.484 -8.312 1 95.31 86 ARG B N 1
ATOM 2779 C CA . ARG B 1 86 ? -0.745 -11.305 -7.395 1 95.31 86 ARG B CA 1
ATOM 2780 C C . ARG B 1 86 ? -1.951 -11.914 -8.102 1 95.31 86 ARG B C 1
ATOM 2782 O O . ARG B 1 86 ? -2.34 -13.047 -7.82 1 95.31 86 ARG B O 1
ATOM 2789 N N . GLY B 1 87 ? -2.561 -11.094 -8.969 1 91.88 87 GLY B N 1
ATOM 2790 C CA . GLY B 1 87 ? -3.645 -11.648 -9.758 1 91.88 87 GLY B CA 1
ATOM 2791 C C . GLY B 1 87 ? -3.227 -12.844 -10.586 1 91.88 87 GLY B C 1
ATOM 2792 O O . GLY B 1 87 ? -3.904 -13.875 -10.586 1 91.88 87 GLY B O 1
ATOM 2793 N N . ASN B 1 88 ? -2.148 -12.664 -11.281 1 91.38 88 ASN B N 1
ATOM 2794 C CA . ASN B 1 88 ? -1.607 -13.766 -12.062 1 91.38 88 ASN B CA 1
ATOM 2795 C C . ASN B 1 88 ? -1.278 -14.969 -11.18 1 91.38 88 ASN B C 1
ATOM 2797 O O . ASN B 1 88 ? -1.648 -16.094 -11.5 1 91.38 88 ASN B O 1
ATOM 2801 N N . PHE B 1 89 ? -0.645 -14.719 -10.117 1 95.19 89 PHE B N 1
ATOM 2802 C CA . PHE B 1 89 ? -0.222 -15.742 -9.172 1 95.19 89 PHE B CA 1
ATOM 2803 C C . PHE B 1 89 ? -1.421 -16.516 -8.648 1 95.19 89 PHE B C 1
ATOM 2805 O O . PHE B 1 89 ? -1.411 -17.75 -8.641 1 95.19 89 PHE B O 1
ATOM 2812 N N . CYS B 1 90 ? -2.443 -15.789 -8.227 1 94.06 90 CYS B N 1
ATOM 2813 C CA . CYS B 1 90 ? -3.646 -16.406 -7.688 1 94.06 90 CYS B CA 1
ATOM 2814 C C . CYS B 1 90 ? -4.328 -17.281 -8.734 1 94.06 90 CYS B C 1
ATOM 2816 O O . CYS B 1 90 ? -4.793 -18.375 -8.43 1 94.06 90 CYS B O 1
ATOM 2818 N N . LEU B 1 91 ? -4.348 -16.828 -9.922 1 91.62 91 LEU B N 1
ATOM 2819 C CA . LEU B 1 91 ? -5.023 -17.562 -10.977 1 91.62 91 LEU B CA 1
ATOM 2820 C C . LEU B 1 91 ? -4.211 -18.797 -11.375 1 91.62 91 LEU B C 1
ATOM 2822 O O . LEU B 1 91 ? -4.781 -19.812 -11.789 1 91.62 91 LEU B O 1
ATOM 2826 N N . VAL B 1 92 ? -2.922 -18.766 -11.25 1 92.88 92 VAL B N 1
ATOM 2827 C CA . VAL B 1 92 ? -2.092 -19.938 -11.516 1 92.88 92 VAL B CA 1
ATOM 2828 C C . VAL B 1 92 ? -2.416 -21.031 -10.516 1 92.88 92 VAL B C 1
ATOM 2830 O O . VAL B 1 92 ? -2.537 -22.203 -10.883 1 92.88 92 VAL B O 1
ATOM 2833 N N . LEU B 1 93 ? -2.637 -20.672 -9.281 1 95.5 93 LEU B N 1
ATOM 2834 C CA . LEU B 1 93 ? -2.789 -21.656 -8.219 1 95.5 93 LEU B CA 1
ATOM 2835 C C . LEU B 1 93 ? -4.254 -22.047 -8.047 1 95.5 93 LEU B C 1
ATOM 2837 O O . LEU B 1 93 ? -4.562 -23.188 -7.68 1 95.5 93 LEU B O 1
ATOM 2841 N N . PHE B 1 94 ? -5.172 -21.078 -8.297 1 95.06 94 PHE B N 1
ATOM 2842 C CA . PHE B 1 94 ? -6.551 -21.312 -7.875 1 95.06 94 PHE B CA 1
ATOM 2843 C C . PHE B 1 94 ? -7.508 -21.172 -9.047 1 95.06 94 PHE B C 1
ATOM 2845 O O . PHE B 1 94 ? -8.711 -21.016 -8.859 1 95.06 94 PHE B O 1
ATOM 2852 N N . SER B 1 95 ? -7.035 -21.188 -10.25 1 91.12 95 SER B N 1
ATOM 2853 C CA . SER B 1 95 ? -7.871 -21 -11.43 1 91.12 95 SER B CA 1
ATOM 2854 C C . SER B 1 95 ? -8.992 -22.016 -11.484 1 91.12 95 SER B C 1
ATOM 2856 O O . SER B 1 95 ? -10.109 -21.719 -11.914 1 91.12 95 SER B O 1
ATOM 2858 N N . LYS B 1 96 ? -8.789 -23.203 -11 1 89.12 96 LYS B N 1
ATOM 2859 C CA . LYS B 1 96 ? -9.773 -24.281 -11.055 1 89.12 96 LYS B CA 1
ATOM 2860 C C . LYS B 1 96 ? -10.945 -24 -10.117 1 89.12 96 LYS B C 1
ATOM 2862 O O . LYS B 1 96 ? -12.078 -24.406 -10.383 1 89.12 96 LYS B O 1
ATOM 2867 N N . LEU B 1 97 ? -10.625 -23.344 -9.102 1 92.12 97 LEU B N 1
ATOM 2868 C CA . LEU B 1 97 ? -11.641 -23.062 -8.094 1 92.12 97 LEU B CA 1
ATOM 2869 C C . LEU B 1 97 ? -12.305 -21.703 -8.359 1 92.12 97 LEU B C 1
ATOM 2871 O O . LEU B 1 97 ? -13.43 -21.469 -7.93 1 92.12 97 LEU B O 1
ATOM 2875 N N . PHE B 1 98 ? -11.695 -20.922 -9.078 1 93.31 98 PHE B N 1
ATOM 2876 C CA . PHE B 1 98 ? -12.125 -19.531 -9.234 1 93.31 98 PHE B CA 1
ATOM 2877 C C . PHE B 1 98 ? -13.422 -19.453 -10.031 1 93.31 98 PHE B C 1
ATOM 2879 O O . PHE B 1 98 ? -13.516 -20 -11.133 1 93.31 98 PHE B O 1
ATOM 2886 N N . ASN B 1 99 ? -14.375 -18.797 -9.469 1 92.69 99 ASN B N 1
ATOM 2887 C CA . ASN B 1 99 ? -15.664 -18.5 -10.094 1 92.69 99 ASN B CA 1
ATOM 2888 C C . ASN B 1 99 ? -16.297 -17.234 -9.508 1 92.69 99 ASN B C 1
ATOM 2890 O O . ASN B 1 99 ? -16.844 -17.266 -8.406 1 92.69 99 ASN B O 1
ATOM 2894 N N . PRO B 1 100 ? -16.344 -16.156 -10.258 1 88.69 100 PRO B N 1
ATOM 2895 C CA . PRO B 1 100 ? -16.844 -14.891 -9.719 1 88.69 100 PRO B CA 1
ATOM 2896 C C . PRO B 1 100 ? -18.375 -14.773 -9.82 1 88.69 100 PRO B C 1
ATOM 2898 O O . PRO B 1 100 ? -18.953 -13.812 -9.32 1 88.69 100 PRO B O 1
ATOM 2901 N N . ILE B 1 101 ? -19.016 -15.727 -10.406 1 90.25 101 ILE B N 1
ATOM 2902 C CA . ILE B 1 101 ? -20.453 -15.703 -10.602 1 90.25 101 ILE B CA 1
ATOM 2903 C C . ILE B 1 101 ? -21.156 -16.25 -9.359 1 90.25 101 ILE B C 1
ATOM 2905 O O . ILE B 1 101 ? -20.859 -17.359 -8.914 1 90.25 101 ILE B O 1
ATOM 2909 N N . PRO B 1 102 ? -22.016 -15.438 -8.914 1 91.5 102 PRO B N 1
ATOM 2910 C CA . PRO B 1 102 ? -22.75 -15.914 -7.738 1 91.5 102 PRO B CA 1
ATOM 2911 C C . PRO B 1 102 ? -23.438 -17.266 -7.977 1 91.5 102 PRO B C 1
ATOM 2913 O O . PRO B 1 102 ? -23.938 -17.516 -9.078 1 91.5 102 PRO B O 1
ATOM 2916 N N . GLY B 1 103 ? -23.469 -18.125 -6.988 1 93.5 103 GLY B N 1
ATOM 2917 C CA . GLY B 1 103 ? -24.031 -19.469 -7.09 1 93.5 103 GLY B CA 1
ATOM 2918 C C . GLY B 1 103 ? -23.297 -20.5 -6.254 1 93.5 103 GLY B C 1
ATOM 2919 O O . GLY B 1 103 ? -22.453 -20.141 -5.426 1 93.5 103 GLY B O 1
ATOM 2920 N N . PRO B 1 104 ? -23.562 -21.672 -6.387 1 92.38 104 PRO B N 1
ATOM 2921 C CA . PRO B 1 104 ? -23 -22.734 -5.555 1 92.38 104 PRO B CA 1
ATOM 2922 C C . PRO B 1 104 ? -21.5 -22.922 -5.781 1 92.38 104 PRO B C 1
ATOM 2924 O O . PRO B 1 104 ? -20.797 -23.422 -4.898 1 92.38 104 PRO B O 1
ATOM 2927 N N . ASN B 1 105 ? -21 -22.453 -6.941 1 93.31 105 ASN B N 1
ATOM 2928 C CA . ASN B 1 105 ? -19.594 -22.656 -7.266 1 93.31 105 ASN B CA 1
ATOM 2929 C C . ASN B 1 105 ? -18.797 -21.359 -7.164 1 93.31 105 ASN B C 1
ATOM 2931 O O . ASN B 1 105 ? -17.672 -21.281 -7.664 1 93.31 105 ASN B O 1
ATOM 2935 N N . HIS B 1 106 ? -19.438 -20.391 -6.574 1 94.69 106 HIS B N 1
ATOM 2936 C CA . HIS B 1 106 ? -18.75 -19.109 -6.414 1 94.69 106 HIS B CA 1
ATOM 2937 C C . HIS B 1 106 ? -17.5 -19.25 -5.57 1 94.69 106 HIS B C 1
ATOM 2939 O O . HIS B 1 106 ? -17.516 -19.891 -4.516 1 94.69 106 HIS B O 1
ATOM 2945 N N . PHE B 1 107 ? -16.406 -18.75 -6.016 1 95.69 107 PHE B N 1
ATOM 2946 C CA . PHE B 1 107 ? -15.133 -18.781 -5.305 1 95.69 107 PHE B CA 1
ATOM 2947 C C . PHE B 1 107 ? -14.242 -17.625 -5.746 1 95.69 107 PHE B C 1
ATOM 2949 O O . PHE B 1 107 ? -13.836 -17.562 -6.91 1 95.69 107 PHE B O 1
ATOM 2956 N N . THR B 1 108 ? -13.969 -16.75 -4.828 1 94.75 108 THR B N 1
ATOM 2957 C CA . THR B 1 108 ? -13.125 -15.602 -5.141 1 94.75 108 THR B CA 1
ATOM 2958 C C . THR B 1 108 ? -12.141 -15.328 -4.012 1 94.75 108 THR B C 1
ATOM 2960 O O . THR B 1 108 ? -12.258 -15.906 -2.928 1 94.75 108 THR B O 1
ATOM 2963 N N . MET B 1 109 ? -11.195 -14.664 -4.301 1 95.5 109 MET B N 1
ATOM 2964 C CA . MET B 1 109 ? -10.203 -14.18 -3.348 1 95.5 109 MET B CA 1
ATOM 2965 C C . MET B 1 109 ? -10.289 -12.664 -3.189 1 95.5 109 MET B C 1
ATOM 2967 O O . MET B 1 109 ? -10.328 -11.938 -4.18 1 95.5 109 MET B O 1
ATOM 2971 N N . VAL B 1 110 ? -10.289 -12.203 -1.984 1 95 110 VAL B N 1
ATOM 2972 C CA . VAL B 1 110 ? -10.43 -10.773 -1.714 1 95 110 VAL B CA 1
ATOM 2973 C C . VAL B 1 110 ? -9.242 -10.273 -0.902 1 95 110 VAL B C 1
ATOM 2975 O O . VAL B 1 110 ? -8.867 -10.883 0.105 1 95 110 VAL B O 1
ATOM 2978 N N . LEU B 1 111 ? -8.656 -9.234 -1.412 1 96.75 111 LEU B N 1
ATOM 2979 C CA . LEU B 1 111 ? -7.531 -8.617 -0.712 1 96.75 111 LEU B CA 1
ATOM 2980 C C . LEU B 1 111 ? -8.008 -7.852 0.515 1 96.75 111 LEU B C 1
ATOM 2982 O O . LEU B 1 111 ? -8.859 -6.961 0.404 1 96.75 111 LEU B O 1
ATOM 2986 N N . GLY B 1 112 ? -7.449 -8.094 1.687 1 97.5 112 GLY B N 1
ATOM 2987 C CA . GLY B 1 112 ? -7.871 -7.445 2.918 1 97.5 112 GLY B CA 1
ATOM 2988 C C . GLY B 1 112 ? -6.859 -6.441 3.439 1 97.5 112 GLY B C 1
ATOM 2989 O O . GLY B 1 112 ? -7.184 -5.613 4.293 1 97.5 112 GLY B O 1
ATOM 2990 N N . GLY B 1 113 ? -5.645 -6.531 2.994 1 98 113 GLY B N 1
ATOM 2991 C CA . GLY B 1 113 ? -4.574 -5.645 3.42 1 98 113 GLY B CA 1
ATOM 2992 C C . GLY B 1 113 ? -3.268 -5.895 2.689 1 98 113 GLY B C 1
ATOM 2993 O O . GLY B 1 113 ? -3.055 -6.977 2.137 1 98 113 GLY B O 1
ATOM 2994 N N . THR B 1 114 ? -2.43 -4.957 2.695 1 98.38 114 THR B N 1
ATOM 2995 C CA . THR B 1 114 ? -1.12 -5.102 2.072 1 98.38 114 THR B CA 1
ATOM 2996 C C . THR B 1 114 ? -0.114 -4.141 2.699 1 98.38 114 THR B C 1
ATOM 2998 O O . THR B 1 114 ? -0.498 -3.201 3.396 1 98.38 114 THR B O 1
ATOM 3001 N N . THR B 1 115 ? 1.088 -4.434 2.531 1 98.06 115 THR B N 1
ATOM 3002 C CA . THR B 1 115 ? 2.203 -3.594 2.955 1 98.06 115 THR B CA 1
ATOM 3003 C C . THR B 1 115 ? 3.217 -3.43 1.825 1 98.06 115 THR B C 1
ATOM 3005 O O . THR B 1 115 ? 3.133 -4.113 0.804 1 98.06 115 THR B O 1
ATOM 3008 N N . CYS B 1 116 ? 4.039 -2.545 1.968 1 98.31 116 CYS B N 1
ATOM 3009 C CA . CYS B 1 116 ? 5.23 -2.439 1.132 1 98.31 116 CYS B CA 1
ATOM 3010 C C . CYS B 1 116 ? 6.363 -1.746 1.881 1 98.31 116 CYS B C 1
ATOM 3012 O O . CYS B 1 116 ? 6.156 -0.694 2.488 1 98.31 116 CYS B O 1
ATOM 3014 N N . THR B 1 117 ? 7.438 -2.344 1.918 1 97.94 117 THR B N 1
ATOM 3015 C CA . THR B 1 117 ? 8.656 -1.787 2.488 1 97.94 117 THR B CA 1
ATOM 3016 C C . THR B 1 117 ? 9.727 -1.61 1.41 1 97.94 117 THR B C 1
ATOM 3018 O O . THR B 1 117 ? 10.047 -2.555 0.688 1 97.94 117 THR B O 1
ATOM 3021 N N . TRP B 1 118 ? 10.273 -0.457 1.296 1 97.25 118 TRP B N 1
ATOM 3022 C CA . TRP B 1 118 ? 11.227 -0.157 0.234 1 97.25 118 TRP B CA 1
ATOM 3023 C C . TRP B 1 118 ? 12.656 -0.164 0.768 1 97.25 118 TRP B C 1
ATOM 3025 O O . TRP B 1 118 ? 12.914 0.32 1.873 1 97.25 118 TRP B O 1
ATOM 3035 N N . ARG B 1 119 ? 13.547 -0.668 -0.014 1 94.94 119 ARG B N 1
ATOM 3036 C CA . ARG B 1 119 ? 14.969 -0.699 0.33 1 94.94 119 ARG B CA 1
ATOM 3037 C C . ARG B 1 119 ? 15.781 0.183 -0.614 1 94.94 119 ARG B C 1
ATOM 3039 O O . ARG B 1 119 ? 16.734 0.832 -0.194 1 94.94 119 ARG B O 1
ATOM 3046 N N . LYS B 1 120 ? 15.375 0.091 -1.854 1 94.25 120 LYS B N 1
ATOM 3047 C CA . LYS B 1 120 ? 16.062 0.836 -2.9 1 94.25 120 LYS B CA 1
ATOM 3048 C C . LYS B 1 120 ? 15.086 1.356 -3.947 1 94.25 120 LYS B C 1
ATOM 3050 O O . LYS B 1 120 ? 14.023 0.764 -4.164 1 94.25 120 LYS B O 1
ATOM 3055 N N . GLU B 1 121 ? 15.508 2.369 -4.578 1 94.25 121 GLU B N 1
ATOM 3056 C CA . GLU B 1 121 ? 14.656 2.951 -5.613 1 94.25 121 GLU B CA 1
ATOM 3057 C C . GLU B 1 121 ? 14.82 2.219 -6.941 1 94.25 121 GLU B C 1
ATOM 3059 O O . GLU B 1 121 ? 15.875 1.636 -7.207 1 94.25 121 GLU B O 1
ATOM 3064 N N . ILE B 1 122 ? 13.773 2.225 -7.707 1 96 122 ILE B N 1
ATOM 3065 C CA . ILE B 1 122 ? 13.82 1.725 -9.078 1 96 122 ILE B CA 1
ATOM 3066 C C . ILE B 1 122 ? 13.875 2.898 -10.055 1 96 122 ILE B C 1
ATOM 3068 O O . ILE B 1 122 ? 12.992 3.758 -10.047 1 96 122 ILE B O 1
ATOM 3072 N N . LYS B 1 123 ? 14.891 2.92 -10.891 1 94.38 123 LYS B N 1
ATOM 3073 C CA . LYS B 1 123 ? 15.055 3.996 -11.867 1 94.38 123 LYS B CA 1
ATOM 3074 C C . LYS B 1 123 ? 14.078 3.836 -13.031 1 94.38 123 LYS B C 1
ATOM 3076 O O . LYS B 1 123 ? 13.594 2.732 -13.297 1 94.38 123 LYS B O 1
ATOM 3081 N N . PRO B 1 124 ? 13.875 4.922 -13.672 1 92.25 124 PRO B 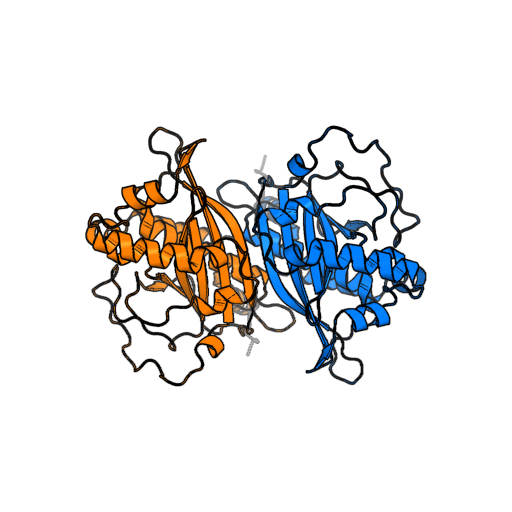N 1
ATOM 3082 C CA . PRO B 1 124 ? 12.953 4.848 -14.812 1 92.25 124 PRO B CA 1
ATOM 3083 C C . PRO B 1 124 ? 13.398 3.828 -15.859 1 92.25 124 PRO B C 1
ATOM 3085 O O . PRO B 1 124 ? 14.578 3.785 -16.219 1 92.25 124 PRO B O 1
ATOM 3088 N N . TYR B 1 125 ? 12.523 2.98 -16.281 1 92.75 125 TYR B N 1
ATOM 3089 C CA . TYR B 1 125 ? 12.641 2.006 -17.359 1 92.75 125 TYR B CA 1
ATOM 3090 C C . TYR B 1 125 ? 13.609 0.889 -16.984 1 92.75 125 TYR B C 1
ATOM 3092 O O . TYR B 1 125 ? 13.891 0.004 -17.797 1 92.75 125 TYR B O 1
ATOM 3100 N N . ALA B 1 126 ? 14.125 0.958 -15.758 1 93.81 126 ALA B N 1
ATOM 3101 C CA . ALA B 1 126 ? 14.93 -0.169 -15.297 1 93.81 126 ALA B CA 1
ATOM 3102 C C . ALA B 1 126 ? 14.078 -1.432 -15.164 1 93.81 126 ALA B C 1
ATOM 3104 O O . ALA B 1 126 ? 12.945 -1.379 -14.688 1 93.81 126 ALA B O 1
ATOM 3105 N N . PRO B 1 127 ? 14.609 -2.52 -15.594 1 93.94 127 PRO B N 1
ATOM 3106 C CA . PRO B 1 127 ? 13.852 -3.766 -15.438 1 93.94 127 PRO B CA 1
ATOM 3107 C C . PRO B 1 127 ? 13.859 -4.285 -14.008 1 93.94 127 PRO B C 1
ATOM 3109 O O . PRO B 1 127 ? 14.836 -4.098 -13.281 1 93.94 127 PRO B O 1
ATOM 3112 N N . TYR B 1 128 ? 12.828 -4.898 -13.586 1 95.5 128 TYR B N 1
ATOM 3113 C CA . TYR B 1 128 ? 12.734 -5.574 -12.297 1 95.5 128 TYR B CA 1
ATOM 3114 C C . TYR B 1 128 ? 11.773 -6.754 -12.367 1 95.5 128 TYR B C 1
ATOM 3116 O O . TYR B 1 128 ? 10.984 -6.867 -13.312 1 95.5 128 TYR B O 1
ATOM 3124 N N . GLU B 1 129 ? 11.906 -7.641 -11.43 1 95.25 129 GLU B N 1
ATOM 3125 C CA . GLU B 1 129 ? 11.055 -8.82 -11.328 1 95.25 129 GLU B CA 1
ATOM 3126 C C . GLU B 1 129 ? 10.273 -8.836 -10.016 1 95.25 129 GLU B C 1
ATOM 3128 O O . GLU B 1 129 ? 10.766 -8.359 -8.992 1 95.25 129 GLU B O 1
ATOM 3133 N N . LEU B 1 130 ? 9.117 -9.289 -10.102 1 96.81 130 LEU B N 1
ATOM 3134 C CA . LEU B 1 130 ? 8.312 -9.547 -8.914 1 96.81 130 LEU B CA 1
ATOM 3135 C C . LEU B 1 130 ? 8.234 -11.039 -8.617 1 96.81 130 LEU B C 1
ATOM 3137 O O . LEU B 1 130 ? 7.77 -11.82 -9.453 1 96.81 130 LEU B O 1
ATOM 3141 N N . TRP B 1 131 ? 8.75 -11.406 -7.508 1 96.69 131 TRP B N 1
ATOM 3142 C CA . TRP B 1 131 ? 8.672 -12.781 -7.016 1 96.69 131 TRP B CA 1
ATOM 3143 C C . TRP B 1 131 ? 7.551 -12.93 -5.988 1 96.69 131 TRP B C 1
ATOM 3145 O O . TRP B 1 131 ? 7.684 -12.477 -4.848 1 96.69 131 TRP B O 1
ATOM 3155 N N . THR B 1 132 ? 6.473 -13.562 -6.375 1 97.56 132 THR B N 1
ATOM 3156 C CA . THR B 1 132 ? 5.281 -13.68 -5.539 1 97.56 132 THR B CA 1
ATOM 3157 C C . THR B 1 132 ? 5.055 -15.133 -5.129 1 97.56 132 THR B C 1
ATOM 3159 O O . THR B 1 132 ? 5.086 -16.031 -5.969 1 97.56 132 THR B O 1
ATOM 3162 N N . ARG B 1 133 ? 4.828 -15.406 -3.861 1 97.94 133 ARG B N 1
ATOM 3163 C CA . ARG B 1 133 ? 4.578 -16.766 -3.381 1 97.94 133 ARG B CA 1
ATOM 3164 C C . ARG B 1 133 ? 3.723 -16.75 -2.119 1 97.94 133 ARG B C 1
ATOM 3166 O O . ARG B 1 133 ? 3.594 -15.711 -1.463 1 97.94 133 ARG B O 1
ATOM 3173 N N . ILE B 1 134 ? 3.189 -17.844 -1.785 1 98.5 134 ILE B N 1
ATOM 3174 C CA . ILE B 1 134 ? 2.496 -18.016 -0.512 1 98.5 134 ILE B CA 1
ATOM 3175 C C . ILE B 1 134 ? 3.508 -17.984 0.632 1 98.5 134 ILE B C 1
ATOM 3177 O O . ILE B 1 134 ? 4.543 -18.656 0.57 1 98.5 134 ILE B O 1
ATOM 3181 N N . LEU B 1 135 ? 3.24 -17.188 1.58 1 98.31 135 LEU B N 1
ATOM 3182 C CA . LEU B 1 135 ? 4.098 -17.078 2.756 1 98.31 135 LEU B CA 1
ATOM 3183 C C . LEU B 1 135 ? 3.6 -17.984 3.879 1 98.31 135 LEU B C 1
ATOM 3185 O O . LEU B 1 135 ? 4.383 -18.719 4.48 1 98.31 135 LEU B O 1
ATOM 3189 N N . SER B 1 136 ? 2.391 -17.875 4.148 1 98.56 136 SER B N 1
ATOM 3190 C CA . SER B 1 136 ? 1.756 -18.562 5.266 1 98.56 136 SER B CA 1
ATOM 3191 C C . SER B 1 136 ? 0.241 -18.391 5.238 1 98.56 136 SER B C 1
ATOM 3193 O O . SER B 1 136 ? -0.302 -17.812 4.297 1 98.56 136 SER B O 1
ATOM 3195 N N . TRP B 1 137 ? -0.48 -19.047 6.195 1 98.69 137 TRP B N 1
ATOM 3196 C CA . TRP B 1 137 ? -1.912 -18.844 6.371 1 98.69 137 TRP B CA 1
ATOM 3197 C C . TRP B 1 137 ? -2.332 -19.125 7.812 1 98.69 137 TRP B C 1
ATOM 3199 O O . TRP B 1 137 ? -1.596 -19.766 8.562 1 98.69 137 TRP B O 1
ATOM 3209 N N . ASP B 1 138 ? -3.373 -18.547 8.211 1 98.31 138 ASP B N 1
ATOM 3210 C CA . ASP B 1 138 ? -4.016 -18.891 9.477 1 98.31 138 ASP B CA 1
ATOM 3211 C C . ASP B 1 138 ? -5.457 -19.328 9.258 1 98.31 138 ASP B C 1
ATOM 3213 O O . ASP B 1 138 ? -5.773 -19.953 8.234 1 98.31 138 ASP B O 1
ATOM 3217 N N . GLU B 1 139 ? -6.305 -19.125 10.172 1 97.94 139 GLU B N 1
ATOM 3218 C CA . GLU B 1 139 ? -7.656 -19.672 10.07 1 97.94 139 GLU B CA 1
ATOM 3219 C C . GLU B 1 139 ? -8.484 -18.922 9.039 1 97.94 139 GLU B C 1
ATOM 3221 O O . GLU B 1 139 ? -9.422 -19.469 8.461 1 97.94 139 GLU B O 1
ATOM 3226 N N . LYS B 1 140 ? -8.109 -17.688 8.789 1 98 140 LYS B N 1
ATOM 3227 C CA . LYS B 1 140 ? -8.961 -16.859 7.941 1 98 140 LYS B CA 1
ATOM 3228 C C . LYS B 1 140 ? -8.195 -16.344 6.73 1 98 140 LYS B C 1
ATOM 3230 O O . LYS B 1 140 ? -8.75 -16.219 5.641 1 98 140 LYS B O 1
ATOM 3235 N N . TRP B 1 141 ? -6.957 -16.062 6.934 1 98.56 141 TRP B N 1
ATOM 3236 C CA . TRP B 1 141 ? -6.23 -15.289 5.934 1 98.56 141 TRP B CA 1
ATOM 3237 C C . TRP B 1 141 ? -5.129 -16.125 5.293 1 98.56 141 TRP B C 1
ATOM 3239 O O . TRP B 1 141 ? -4.441 -16.891 5.977 1 98.56 141 TRP B O 1
ATOM 3249 N N . LEU B 1 142 ? -4.996 -16.047 3.99 1 98.75 142 LEU B N 1
ATOM 3250 C CA . LEU B 1 142 ? -3.807 -16.469 3.256 1 98.75 142 LEU B CA 1
ATOM 3251 C C . LEU B 1 142 ? -2.822 -15.305 3.111 1 98.75 142 LEU B C 1
ATOM 3253 O O . LEU B 1 142 ? -3.195 -14.219 2.666 1 98.75 142 LEU B O 1
ATOM 3257 N N . TYR B 1 143 ? -1.6 -15.5 3.51 1 98.75 143 TYR B N 1
ATOM 3258 C CA . TYR B 1 143 ? -0.583 -14.453 3.408 1 98.75 143 TYR B CA 1
ATOM 3259 C C . TYR B 1 143 ? 0.334 -14.703 2.217 1 98.75 143 TYR B C 1
ATOM 3261 O O . TYR B 1 143 ? 0.873 -15.805 2.057 1 98.75 143 TYR B O 1
ATOM 3269 N N . VAL B 1 144 ? 0.523 -13.688 1.406 1 98.62 144 VAL B N 1
ATOM 3270 C CA . VAL B 1 144 ? 1.316 -13.734 0.183 1 98.62 144 VAL B CA 1
ATOM 3271 C C . VAL B 1 144 ? 2.438 -12.695 0.257 1 98.62 144 VAL B C 1
ATOM 3273 O O . VAL B 1 144 ? 2.221 -11.57 0.698 1 98.62 144 VAL B O 1
ATOM 3276 N N . VAL B 1 145 ? 3.617 -13.094 -0.123 1 98.44 145 VAL B N 1
ATOM 3277 C CA . VAL B 1 145 ? 4.746 -12.172 -0.128 1 98.44 145 VAL B CA 1
ATOM 3278 C C . VAL B 1 145 ? 5.176 -11.891 -1.564 1 98.44 145 VAL B C 1
ATOM 3280 O O . VAL B 1 145 ? 5.125 -12.773 -2.422 1 98.44 145 VAL B O 1
ATOM 3283 N N . THR B 1 146 ? 5.523 -10.695 -1.895 1 98.31 146 THR B N 1
ATOM 3284 C CA . THR B 1 146 ? 6.055 -10.266 -3.184 1 98.31 146 THR B CA 1
ATOM 3285 C C . THR B 1 146 ? 7.359 -9.5 -3 1 98.31 146 THR B C 1
ATOM 3287 O O . THR B 1 146 ? 7.434 -8.57 -2.189 1 98.31 146 THR B O 1
ATOM 3290 N N . HIS B 1 147 ? 8.375 -9.859 -3.67 1 97.5 147 HIS B N 1
ATOM 3291 C CA . HIS B 1 147 ? 9.656 -9.156 -3.668 1 97.5 147 HIS B CA 1
ATOM 3292 C C . HIS B 1 147 ? 9.945 -8.539 -5.031 1 97.5 147 HIS B C 1
ATOM 3294 O O . HIS B 1 147 ? 9.859 -9.219 -6.055 1 97.5 147 HIS B O 1
ATOM 3300 N N . PHE B 1 148 ? 10.203 -7.277 -5.055 1 97.5 148 PHE B N 1
ATOM 3301 C CA . PHE B 1 148 ? 10.789 -6.633 -6.223 1 97.5 148 PHE B CA 1
ATOM 3302 C C . PHE B 1 148 ? 12.305 -6.828 -6.246 1 97.5 148 PHE B C 1
ATOM 3304 O O . PHE B 1 148 ? 13 -6.402 -5.324 1 97.5 148 PHE B O 1
ATOM 3311 N N . VAL B 1 149 ? 12.773 -7.422 -7.273 1 95.69 149 VAL B N 1
ATOM 3312 C CA . VAL B 1 149 ? 14.195 -7.754 -7.258 1 95.69 149 VAL B CA 1
ATOM 3313 C C . VAL B 1 149 ? 14.828 -7.375 -8.594 1 95.69 149 VAL B C 1
ATOM 3315 O O . VAL B 1 149 ? 14.133 -7.242 -9.602 1 95.69 149 VAL B O 1
ATOM 3318 N N . LYS B 1 150 ? 16.094 -7.203 -8.523 1 93.88 150 LYS B N 1
ATOM 3319 C CA . LYS B 1 150 ? 16.859 -7.004 -9.742 1 93.88 150 LYS B CA 1
ATOM 3320 C C . LYS B 1 150 ? 16.891 -8.266 -10.594 1 93.88 150 LYS B C 1
ATOM 3322 O O . LYS B 1 150 ? 17.172 -9.359 -10.094 1 93.88 150 LYS B O 1
ATOM 3327 N N . PRO B 1 151 ? 16.562 -8.07 -11.859 1 90.62 151 PRO B N 1
ATOM 3328 C CA . PRO B 1 151 ? 16.562 -9.258 -12.719 1 90.62 151 PRO B CA 1
ATOM 3329 C C . PRO B 1 151 ? 17.953 -9.875 -12.875 1 90.62 151 PRO B C 1
ATOM 3331 O O . PRO B 1 151 ? 18.953 -9.156 -12.867 1 90.62 151 PRO B O 1
ATOM 3334 N N . GLY B 1 152 ? 18.016 -11.18 -13.039 1 84.12 152 GLY B N 1
ATOM 3335 C CA . GLY B 1 152 ? 19.234 -11.883 -13.375 1 84.12 152 GLY B CA 1
ATOM 3336 C C . GLY B 1 152 ? 20.078 -12.219 -12.164 1 84.12 152 GLY B C 1
ATOM 3337 O O . GLY B 1 152 ? 21.156 -12.797 -12.297 1 84.12 152 GLY B O 1
ATOM 3338 N N . VAL B 1 153 ? 19.625 -11.789 -11.023 1 85.94 153 VAL B N 1
ATOM 3339 C CA . VAL B 1 153 ? 20.375 -12.078 -9.805 1 85.94 153 VAL B CA 1
ATOM 3340 C C . VAL B 1 153 ? 19.984 -13.445 -9.258 1 85.94 153 VAL B C 1
ATOM 3342 O O . VAL B 1 153 ? 20.828 -14.227 -8.844 1 85.94 153 VAL B O 1
ATOM 3345 N N . PHE B 1 154 ? 18.672 -13.688 -9.312 1 85.62 154 PHE B N 1
ATOM 3346 C CA . PHE B 1 154 ? 18.156 -14.953 -8.82 1 85.62 154 PHE B CA 1
ATOM 3347 C C . PHE B 1 154 ? 17.594 -15.789 -9.961 1 85.62 154 PHE B C 1
ATOM 3349 O O . PHE B 1 154 ? 16.875 -15.273 -10.82 1 85.62 154 PHE B O 1
ATOM 3356 N N . HIS B 1 155 ? 17.969 -17.047 -9.945 1 86.94 155 HIS B N 1
ATOM 3357 C CA . HIS B 1 155 ? 17.516 -17.922 -11.016 1 86.94 155 HIS B CA 1
ATOM 3358 C C . HIS B 1 155 ? 16.906 -19.203 -10.445 1 86.94 155 HIS B C 1
ATOM 3360 O O . HIS B 1 155 ? 17.562 -19.953 -9.727 1 86.94 155 HIS B O 1
ATOM 3366 N N . PRO B 1 156 ? 15.688 -19.406 -10.828 1 90.75 156 PRO B N 1
ATOM 3367 C CA . PRO B 1 156 ? 15.102 -20.672 -10.391 1 90.75 156 PRO B CA 1
ATOM 3368 C C . PRO B 1 156 ? 15.734 -21.875 -11.078 1 90.75 156 PRO B C 1
ATOM 3370 O O . PRO B 1 156 ? 16.297 -21.75 -12.172 1 90.75 156 PRO B O 1
ATOM 3373 N N . ASP B 1 157 ? 15.641 -23.031 -10.461 1 91.5 157 ASP B N 1
ATOM 3374 C CA . ASP B 1 157 ? 16.172 -24.266 -11.016 1 91.5 157 ASP B CA 1
ATOM 3375 C C . ASP B 1 157 ? 15.297 -24.781 -12.156 1 91.5 157 ASP B C 1
ATOM 3377 O O . ASP B 1 157 ? 15.797 -25.422 -13.086 1 91.5 157 ASP B O 1
ATOM 3381 N N . GLU B 1 158 ? 14.094 -24.562 -12 1 93.75 158 GLU B N 1
ATOM 3382 C CA . GLU B 1 158 ? 13.117 -25 -12.984 1 93.75 158 GLU B CA 1
ATOM 3383 C C . GLU B 1 158 ? 11.805 -24.234 -12.844 1 93.75 158 GLU B C 1
ATOM 3385 O O . GLU B 1 158 ? 11.562 -23.594 -11.82 1 93.75 158 GLU B O 1
ATOM 3390 N N . TYR B 1 159 ? 11.055 -24.281 -13.875 1 94.81 159 TYR B N 1
ATOM 3391 C CA . TYR B 1 159 ? 9.68 -23.781 -13.867 1 94.81 159 TYR B CA 1
ATOM 3392 C C . TYR B 1 159 ? 8.68 -24.938 -13.898 1 94.81 159 TYR B C 1
ATOM 3394 O O . TYR B 1 159 ? 8.5 -25.594 -14.93 1 94.81 159 TYR B O 1
ATOM 3402 N N . VAL B 1 160 ? 8.008 -25.094 -12.836 1 95.62 160 VAL B N 1
ATOM 3403 C CA . VAL B 1 160 ? 7.18 -26.281 -12.656 1 95.62 160 VAL B CA 1
ATOM 3404 C C . VAL B 1 160 ? 5.957 -26.203 -13.57 1 95.62 160 VAL B C 1
ATOM 3406 O O . VAL B 1 160 ? 5.5 -27.219 -14.102 1 95.62 160 VAL B O 1
ATOM 3409 N N . MET B 1 161 ? 5.422 -25 -13.812 1 93.88 161 MET B N 1
ATOM 3410 C CA . MET B 1 161 ? 4.234 -24.812 -14.641 1 93.88 161 MET B CA 1
ATOM 3411 C C . MET B 1 161 ? 4.613 -24.641 -16.109 1 93.88 161 MET B C 1
ATOM 3413 O O . MET B 1 161 ? 3.744 -24.656 -16.984 1 93.88 161 MET B O 1
ATOM 3417 N N . GLN B 1 162 ? 5.863 -24.422 -16.328 1 93.25 162 GLN B N 1
ATOM 3418 C CA . GLN B 1 162 ? 6.391 -24.25 -17.672 1 93.25 162 GLN B CA 1
ATOM 3419 C C . GLN B 1 162 ? 7.633 -25.094 -17.906 1 93.25 162 GLN B C 1
ATOM 3421 O O . GLN B 1 162 ? 8.711 -24.562 -18.172 1 93.25 162 GLN B O 1
ATOM 3426 N N . PRO B 1 163 ? 7.48 -26.375 -17.984 1 91 163 PRO B N 1
ATOM 3427 C CA . PRO B 1 163 ? 8.633 -27.281 -18 1 91 163 PRO B CA 1
ATOM 3428 C C . PRO B 1 163 ? 9.492 -27.109 -19.25 1 91 163 PRO B C 1
ATOM 3430 O O . PRO B 1 163 ? 10.672 -27.453 -19.25 1 91 163 PRO B O 1
ATOM 3433 N N . LYS B 1 164 ? 9 -26.641 -20.297 1 90.12 164 LYS B N 1
ATOM 3434 C CA . LYS B 1 164 ? 9.758 -26.484 -21.531 1 90.12 164 LYS B CA 1
ATOM 3435 C C . LYS B 1 164 ? 10.586 -25.203 -21.516 1 90.12 164 LYS B C 1
ATOM 3437 O O . LYS B 1 164 ? 11.453 -25.016 -22.375 1 90.12 164 LYS B O 1
ATOM 3442 N N . LYS B 1 165 ? 10.266 -24.422 -20.562 1 88.31 165 LYS B N 1
ATOM 3443 C CA . LYS B 1 165 ? 11.008 -23.172 -20.469 1 88.31 165 LYS B CA 1
ATOM 3444 C C . LYS B 1 165 ? 12.352 -23.375 -19.781 1 88.31 165 LYS B C 1
ATOM 3446 O O . LYS B 1 165 ? 12.414 -23.953 -18.688 1 88.31 165 LYS B O 1
ATOM 3451 N N . LYS B 1 166 ? 13.43 -22.828 -20.391 1 84.94 166 LYS B N 1
ATOM 3452 C CA . LYS B 1 166 ? 14.773 -22.984 -19.844 1 84.94 166 LYS B CA 1
ATOM 3453 C C . LYS B 1 166 ? 15.086 -21.891 -18.828 1 84.94 166 LYS B C 1
ATOM 3455 O O . LYS B 1 166 ? 14.633 -20.75 -18.984 1 84.94 166 LYS B O 1
ATOM 3460 N N . THR B 1 167 ? 15.672 -22.359 -17.781 1 82.19 167 THR B N 1
ATOM 3461 C CA . THR B 1 167 ? 16.141 -21.406 -16.797 1 82.19 167 THR B CA 1
ATOM 3462 C C . THR B 1 167 ? 17.562 -20.953 -17.094 1 82.19 167 THR B C 1
ATOM 3464 O O . THR B 1 167 ? 18.312 -21.672 -17.766 1 82.19 167 THR B O 1
ATOM 3467 N N . ASN B 1 168 ? 17.844 -19.688 -16.969 1 70.81 168 ASN B N 1
ATOM 3468 C CA . ASN B 1 168 ? 19.219 -19.234 -17.141 1 70.81 168 ASN B CA 1
ATOM 3469 C C . ASN B 1 168 ? 20.094 -19.656 -15.984 1 70.81 168 ASN B C 1
ATOM 3471 O O . ASN B 1 168 ? 19.812 -19.344 -14.828 1 70.81 168 ASN B O 1
ATOM 3475 N N . SER B 1 169 ? 20.578 -20.969 -15.867 1 58.69 169 SER B N 1
ATOM 3476 C CA . SER B 1 169 ? 21.375 -21.531 -14.773 1 58.69 169 SER B CA 1
ATOM 3477 C C . SER B 1 169 ? 22.625 -20.703 -14.531 1 58.69 169 SER B C 1
ATOM 3479 O O . SER B 1 169 ? 23.562 -21.172 -13.883 1 58.69 169 SER B O 1
ATOM 3481 N N . LYS B 1 170 ? 22.828 -19.453 -15.078 1 57.69 170 LYS B N 1
ATOM 3482 C CA . LYS B 1 170 ? 24.125 -18.953 -14.609 1 57.69 170 LYS B CA 1
ATOM 3483 C C . LYS B 1 170 ? 24.156 -18.875 -13.086 1 57.69 170 LYS B C 1
ATOM 3485 O O . LYS B 1 170 ? 23.125 -18.625 -12.445 1 57.69 170 LYS B O 1
ATOM 3490 N N . LYS B 1 171 ? 25.328 -19.359 -12.492 1 54.25 171 LYS B N 1
ATOM 3491 C CA . LYS B 1 171 ? 25.672 -19.469 -11.078 1 54.25 171 LYS B CA 1
ATOM 3492 C C . LYS B 1 171 ? 25.141 -18.266 -10.289 1 54.25 171 LYS B C 1
ATOM 3494 O O . LYS B 1 171 ? 25.359 -17.125 -10.672 1 54.25 171 LYS B O 1
ATOM 3499 N N . ASN B 1 172 ? 23.984 -18.516 -9.578 1 58.06 172 ASN B N 1
ATOM 3500 C CA . ASN B 1 172 ? 23.594 -17.547 -8.562 1 58.06 172 ASN B CA 1
ATOM 3501 C C . ASN B 1 172 ? 24.812 -16.828 -7.977 1 58.06 172 ASN B C 1
ATOM 3503 O O . ASN B 1 172 ? 25.828 -17.469 -7.676 1 58.06 172 ASN B O 1
ATOM 3507 N N . LYS B 1 173 ? 25.125 -15.742 -8.477 1 51.94 173 LYS B N 1
ATOM 3508 C CA . LYS B 1 173 ? 26.266 -15.023 -7.914 1 51.94 173 LYS B CA 1
ATOM 3509 C C . LYS B 1 173 ? 26.312 -15.164 -6.395 1 51.94 173 LYS B C 1
ATOM 3511 O O . LYS B 1 173 ? 25.344 -14.828 -5.707 1 51.94 173 LYS B O 1
ATOM 3516 N N . GLU B 1 174 ? 26.938 -16.188 -5.906 1 54.03 174 GLU B N 1
ATOM 3517 C CA . GLU B 1 174 ? 27.156 -16.531 -4.504 1 54.03 174 GLU B CA 1
ATOM 3518 C C . GLU B 1 174 ? 27.219 -15.281 -3.639 1 54.03 174 GLU B C 1
ATOM 3520 O O . GLU B 1 174 ? 26.781 -15.289 -2.484 1 54.03 174 GLU B O 1
ATOM 3525 N N . ASP B 1 175 ? 27.844 -14.172 -4.137 1 53.03 175 ASP B N 1
ATOM 3526 C CA . ASP B 1 175 ? 28.422 -13.172 -3.248 1 53.03 175 ASP B CA 1
ATOM 3527 C C . ASP B 1 175 ? 27.469 -11.992 -3.057 1 53.03 175 ASP B C 1
ATOM 3529 O O . ASP B 1 175 ? 27.812 -11 -2.418 1 53.03 175 ASP B O 1
ATOM 3533 N N . VAL B 1 176 ? 26.469 -11.992 -3.736 1 55.97 176 VAL B N 1
ATOM 3534 C CA . VAL B 1 176 ? 25.719 -10.742 -3.596 1 55.97 176 VAL B CA 1
ATOM 3535 C C . VAL B 1 176 ? 24.906 -10.773 -2.307 1 55.97 176 VAL B C 1
ATOM 3537 O O . VAL B 1 176 ? 24.203 -11.75 -2.029 1 55.97 176 VAL B O 1
ATOM 3540 N N . GLU B 1 177 ? 25.203 -9.945 -1.452 1 74.81 177 GLU B N 1
ATOM 3541 C CA . GLU B 1 177 ? 24.281 -9.727 -0.341 1 74.81 177 GLU B CA 1
ATOM 3542 C C . GLU B 1 177 ? 22.844 -9.695 -0.822 1 74.81 177 GLU B C 1
ATOM 3544 O O . GLU B 1 177 ? 22.438 -8.773 -1.529 1 74.81 177 GLU B O 1
ATOM 3549 N N . LEU B 1 178 ? 22.125 -10.789 -0.827 1 79.88 178 LEU B N 1
ATOM 3550 C CA . LEU B 1 178 ? 20.766 -11.055 -1.295 1 79.88 178 LEU B CA 1
ATOM 3551 C C . LEU B 1 178 ? 19.875 -9.836 -1.116 1 79.88 178 LEU B C 1
ATOM 3553 O O . LEU B 1 178 ? 19.094 -9.484 -2.012 1 79.88 178 LEU B O 1
ATOM 3557 N N . LEU B 1 179 ? 20.141 -9.125 -0.147 1 86.12 179 LEU B N 1
ATOM 3558 C CA . LEU B 1 179 ? 19.25 -8.016 0.175 1 86.12 179 LEU B CA 1
ATOM 3559 C C . LEU B 1 179 ? 19.578 -6.793 -0.682 1 86.12 179 LEU B C 1
ATOM 3561 O O . LEU B 1 179 ? 18.734 -5.906 -0.848 1 86.12 179 LEU B O 1
ATOM 3565 N N . LYS B 1 180 ? 20.766 -6.773 -1.254 1 89 180 LYS B N 1
ATOM 3566 C CA . LYS B 1 180 ? 21.141 -5.652 -2.111 1 89 180 LYS B CA 1
ATOM 3567 C C . LYS B 1 180 ? 20.391 -5.695 -3.436 1 89 180 LYS B C 1
ATOM 3569 O O . LYS B 1 180 ? 20.266 -4.68 -4.129 1 89 180 LYS B O 1
ATOM 3574 N N . ALA B 1 181 ? 19.891 -6.875 -3.744 1 92 181 ALA B N 1
ATOM 3575 C CA . ALA B 1 181 ? 19.188 -7.035 -5.012 1 92 181 ALA B CA 1
ATOM 3576 C C . ALA B 1 181 ? 17.688 -6.844 -4.836 1 92 181 ALA B C 1
ATOM 3578 O O . ALA B 1 181 ? 16.922 -6.91 -5.805 1 92 181 ALA B O 1
ATOM 3579 N N . VAL B 1 182 ? 17.266 -6.57 -3.641 1 95.44 182 VAL B N 1
ATOM 3580 C CA . VAL B 1 182 ? 15.836 -6.41 -3.35 1 95.44 182 VAL B CA 1
ATOM 3581 C C . VAL B 1 182 ? 15.477 -4.926 -3.328 1 95.44 182 VAL B C 1
ATOM 3583 O O . VAL B 1 182 ? 16.078 -4.145 -2.594 1 95.44 182 VAL B O 1
ATOM 3586 N N . TYR B 1 183 ? 14.578 -4.488 -4.156 1 97.12 183 TYR B N 1
ATOM 3587 C CA . TYR B 1 183 ? 14.109 -3.105 -4.195 1 97.12 183 TYR B CA 1
ATOM 3588 C C . TYR B 1 183 ? 13.039 -2.863 -3.141 1 97.12 183 TYR B C 1
ATOM 3590 O O . TYR B 1 183 ? 13.023 -1.815 -2.49 1 97.12 183 TYR B O 1
ATOM 3598 N N . ALA B 1 184 ? 12.164 -3.793 -2.982 1 98 184 ALA B N 1
ATOM 3599 C CA . ALA B 1 184 ? 11.031 -3.672 -2.07 1 98 184 ALA B CA 1
ATOM 3600 C C . ALA B 1 184 ? 10.43 -5.039 -1.764 1 98 184 ALA B C 1
ATOM 3602 O O . ALA B 1 184 ? 10.602 -5.988 -2.531 1 98 184 ALA B O 1
ATOM 3603 N N . SER B 1 185 ? 9.789 -5.184 -0.667 1 98.19 185 SER B N 1
ATOM 3604 C CA . SER B 1 185 ? 9.062 -6.387 -0.272 1 98.19 185 SER B CA 1
ATOM 3605 C C . SER B 1 185 ? 7.684 -6.047 0.285 1 98.19 185 SER B C 1
ATOM 3607 O O . SER B 1 185 ? 7.504 -5.008 0.921 1 98.19 185 SER B O 1
ATOM 3609 N N . SER B 1 186 ? 6.762 -6.93 0.034 1 98.5 186 SER B N 1
ATOM 3610 C CA . SER B 1 186 ? 5.371 -6.68 0.394 1 98.5 186 SER B CA 1
ATOM 3611 C C . SER B 1 186 ? 4.703 -7.941 0.935 1 98.5 186 SER B C 1
ATOM 3613 O O . SER B 1 186 ? 4.965 -9.047 0.448 1 98.5 186 SER B O 1
ATOM 3615 N N . VAL B 1 187 ? 3.857 -7.758 1.915 1 98.44 187 VAL B N 1
ATOM 3616 C CA . VAL B 1 187 ? 2.975 -8.812 2.408 1 98.44 187 VAL B CA 1
ATOM 3617 C C . VAL B 1 187 ? 1.52 -8.43 2.143 1 98.44 187 VAL B C 1
ATOM 3619 O O . VAL B 1 187 ? 1.129 -7.277 2.328 1 98.44 187 VAL B O 1
ATOM 3622 N N . ALA B 1 188 ? 0.803 -9.344 1.694 1 98.56 188 ALA B N 1
ATOM 3623 C CA . ALA B 1 188 ? -0.633 -9.164 1.498 1 98.56 188 ALA B CA 1
ATOM 3624 C C . ALA B 1 188 ? -1.423 -10.273 2.182 1 98.56 188 ALA B C 1
ATOM 3626 O O . ALA B 1 188 ? -0.931 -11.398 2.322 1 98.56 188 ALA B O 1
ATOM 3627 N N . ARG B 1 189 ? -2.588 -9.953 2.609 1 98.5 189 ARG B N 1
ATOM 3628 C CA . ARG B 1 189 ? -3.471 -10.992 3.135 1 98.5 189 ARG B CA 1
ATOM 3629 C C . ARG B 1 189 ? -4.738 -11.109 2.297 1 98.5 189 ARG B C 1
ATOM 3631 O O . ARG B 1 189 ? -5.348 -10.094 1.939 1 98.5 189 ARG B O 1
ATOM 3638 N N . TYR B 1 190 ? -5.129 -12.312 1.987 1 98.31 190 TYR B N 1
ATOM 3639 C CA . TYR B 1 190 ? -6.309 -12.617 1.188 1 98.31 190 TYR B CA 1
ATOM 3640 C C . TYR B 1 190 ? -7.297 -13.469 1.975 1 98.31 190 TYR B C 1
ATOM 3642 O O . TYR B 1 190 ? -6.891 -14.32 2.773 1 98.31 190 TYR B O 1
ATOM 3650 N N . VAL B 1 191 ? -8.508 -13.242 1.725 1 97.94 191 VAL B N 1
ATOM 3651 C CA . VAL B 1 191 ? -9.562 -14.117 2.238 1 97.94 191 VAL B CA 1
ATOM 3652 C C . VAL B 1 191 ? -10.266 -14.82 1.079 1 97.94 191 VAL B C 1
ATOM 3654 O O . VAL B 1 191 ? -10.461 -14.227 0.015 1 97.94 191 VAL B O 1
ATOM 3657 N N . PHE B 1 192 ? -10.578 -16.031 1.242 1 98 192 PHE B N 1
ATOM 3658 C CA . PHE B 1 192 ? -11.359 -16.781 0.265 1 98 192 PHE B CA 1
ATOM 3659 C C . PHE B 1 192 ? -12.852 -16.688 0.568 1 98 192 PHE B C 1
ATOM 3661 O O . PHE B 1 192 ? -13.273 -16.875 1.712 1 98 192 PHE B O 1
ATOM 3668 N N . LYS B 1 193 ? -13.578 -16.406 -0.491 1 96.69 193 LYS B N 1
ATOM 3669 C CA . LYS B 1 193 ? -15.016 -16.219 -0.311 1 96.69 193 LYS B CA 1
ATOM 3670 C C . LYS B 1 193 ? -15.805 -17.125 -1.263 1 96.69 193 LYS B C 1
ATOM 3672 O O . LYS B 1 193 ? -15.422 -17.297 -2.42 1 96.69 193 LYS B O 1
ATOM 3677 N N . SER B 1 194 ? -16.797 -17.656 -0.816 1 96.31 194 SER B N 1
ATOM 3678 C CA . SER B 1 194 ? -17.891 -18.25 -1.573 1 96.31 194 SER B CA 1
ATOM 3679 C C . SER B 1 194 ? -19.219 -17.594 -1.253 1 96.31 194 SER B C 1
ATOM 3681 O O . SER B 1 194 ? -19.844 -17.906 -0.236 1 96.31 194 SER B O 1
ATOM 3683 N N . ASN B 1 195 ? -19.562 -16.781 -2.133 1 94.19 195 ASN B N 1
ATOM 3684 C CA . ASN B 1 195 ? -20.672 -15.891 -1.824 1 94.19 195 ASN B CA 1
ATOM 3685 C C . ASN B 1 195 ? -20.422 -15.109 -0.537 1 94.19 195 ASN B C 1
ATOM 3687 O O . ASN B 1 195 ? -19.422 -14.406 -0.417 1 94.19 195 ASN B O 1
ATOM 3691 N N . ARG B 1 196 ? -21.25 -15.344 0.494 1 91.12 196 ARG B N 1
ATOM 3692 C CA . ARG B 1 196 ? -21.078 -14.594 1.732 1 91.12 196 ARG B CA 1
ATOM 3693 C C . ARG B 1 196 ? -20.25 -15.383 2.742 1 91.12 196 ARG B C 1
ATOM 3695 O O . ARG B 1 196 ? -19.906 -14.867 3.809 1 91.12 196 ARG B O 1
ATOM 3702 N N . ARG B 1 197 ? -19.891 -16.453 2.355 1 95.44 197 ARG B N 1
ATOM 3703 C CA . ARG B 1 197 ? -19.172 -17.328 3.279 1 95.44 197 ARG B CA 1
ATOM 3704 C C . ARG B 1 197 ? -17.656 -17.219 3.074 1 95.44 197 ARG B C 1
ATOM 3706 O O . ARG B 1 197 ? -17.188 -17.156 1.937 1 95.44 197 ARG B O 1
ATOM 3713 N N . THR B 1 198 ? -17 -17.203 4.203 1 97.19 198 THR B N 1
ATOM 3714 C CA . THR B 1 198 ? -15.539 -17.234 4.176 1 97.19 198 THR B CA 1
ATOM 3715 C C . THR B 1 198 ? -15.023 -18.672 4.191 1 97.19 198 THR B C 1
ATOM 3717 O O . THR B 1 198 ? -15.461 -19.484 5.016 1 97.19 198 THR B O 1
ATOM 3720 N N . ILE B 1 199 ? -14.18 -19.016 3.285 1 97.81 199 ILE B N 1
ATOM 3721 C CA . ILE B 1 199 ? -13.57 -20.328 3.211 1 97.81 199 ILE B CA 1
ATOM 3722 C C . ILE B 1 199 ? -12.195 -20.312 3.873 1 97.81 199 ILE B C 1
ATOM 3724 O O . ILE B 1 199 ? -11.336 -19.5 3.504 1 97.81 199 ILE B O 1
ATOM 3728 N N . PRO B 1 200 ? -11.969 -21.156 4.816 1 98.31 200 PRO B N 1
ATOM 3729 C CA . PRO B 1 200 ? -10.633 -21.203 5.406 1 98.31 200 PRO B CA 1
ATOM 3730 C C . PRO B 1 200 ? -9.547 -21.516 4.383 1 98.31 200 PRO B C 1
ATOM 3732 O O . PRO B 1 200 ? -9.742 -22.359 3.506 1 98.31 200 PRO B O 1
ATOM 3735 N N . PRO B 1 201 ? -8.445 -20.906 4.516 1 98.25 201 PRO B N 1
ATOM 3736 C CA . PRO B 1 201 ? -7.367 -21.094 3.539 1 98.25 201 PRO B CA 1
ATOM 3737 C C . PRO B 1 201 ? -6.926 -22.562 3.439 1 98.25 201 PRO B C 1
ATOM 3739 O O . PRO B 1 201 ? -6.637 -23.047 2.342 1 98.25 201 PRO B O 1
ATOM 3742 N N . GLU B 1 202 ? -6.871 -23.219 4.516 1 97.69 202 GLU B N 1
ATOM 3743 C CA . GLU B 1 202 ? -6.473 -24.625 4.48 1 97.69 202 GLU B CA 1
ATOM 3744 C C . GLU B 1 202 ? -7.395 -25.438 3.576 1 97.69 202 GLU B C 1
ATOM 3746 O O . GLU B 1 202 ? -6.93 -26.281 2.807 1 97.69 202 GLU B O 1
ATOM 3751 N N . GLN B 1 203 ? -8.656 -25.188 3.684 1 97.38 203 GLN B N 1
ATOM 3752 C CA . GLN B 1 203 ? -9.625 -25.875 2.834 1 97.38 203 GLN B CA 1
ATOM 3753 C C . GLN B 1 203 ? -9.438 -25.484 1.369 1 97.38 203 GLN B C 1
ATOM 3755 O O . GLN B 1 203 ? -9.484 -26.359 0.489 1 97.38 203 GLN B O 1
ATOM 3760 N N . ALA B 1 204 ? -9.258 -24.234 1.103 1 97.69 204 ALA B N 1
ATOM 3761 C CA . ALA B 1 204 ? -9.031 -23.766 -0.265 1 97.69 204 ALA B CA 1
ATOM 3762 C C . ALA B 1 204 ? -7.793 -24.422 -0.87 1 97.69 204 ALA B C 1
ATOM 3764 O O . ALA B 1 204 ? -7.809 -24.844 -2.023 1 97.69 204 ALA B O 1
ATOM 3765 N N . LEU B 1 205 ? -6.723 -24.5 -0.06 1 98 205 LEU B N 1
ATOM 3766 C CA . LEU B 1 205 ? -5.477 -25.109 -0.51 1 98 205 LEU B CA 1
ATOM 3767 C C . LEU B 1 205 ? -5.668 -26.609 -0.792 1 98 205 LEU B C 1
ATOM 3769 O O . LEU B 1 205 ? -5.125 -27.125 -1.768 1 98 205 LEU B O 1
ATOM 3773 N N . ARG B 1 206 ? -6.414 -27.219 0.028 1 96.94 206 ARG B N 1
ATOM 3774 C CA . ARG B 1 206 ? -6.719 -28.625 -0.174 1 96.94 206 ARG B CA 1
ATOM 3775 C C . ARG B 1 206 ? -7.531 -28.844 -1.446 1 96.94 206 ARG B C 1
ATOM 3777 O O . ARG B 1 206 ? -7.215 -29.719 -2.256 1 96.94 206 ARG B O 1
ATOM 3784 N N . ASP B 1 207 ? -8.531 -28.047 -1.58 1 96 207 ASP B N 1
ATOM 3785 C CA . ASP B 1 207 ? -9.406 -28.156 -2.748 1 96 207 ASP B CA 1
ATOM 3786 C C . ASP B 1 207 ? -8.633 -27.875 -4.035 1 96 207 ASP B C 1
ATOM 3788 O O . ASP B 1 207 ? -8.969 -28.422 -5.094 1 96 207 ASP B O 1
ATOM 3792 N N . ALA B 1 208 ? -7.609 -27.047 -3.912 1 95.94 208 ALA B N 1
ATOM 3793 C CA . ALA B 1 208 ? -6.793 -26.703 -5.074 1 95.94 208 ALA B CA 1
ATOM 3794 C C . ALA B 1 208 ? -5.742 -27.781 -5.348 1 95.94 208 ALA B C 1
ATOM 3796 O O . ALA B 1 208 ? -5.027 -27.719 -6.348 1 95.94 208 ALA B O 1
ATOM 3797 N N . GLY B 1 209 ? -5.594 -28.719 -4.422 1 95.5 209 GLY B N 1
ATOM 3798 C CA . GLY B 1 209 ? -4.621 -29.781 -4.586 1 95.5 209 GLY B CA 1
ATOM 3799 C C . GLY B 1 209 ? -3.215 -29.375 -4.191 1 95.5 209 GLY B C 1
ATOM 3800 O O . GLY B 1 209 ? -2.238 -29.953 -4.668 1 95.5 209 GLY B O 1
ATOM 3801 N N . LEU B 1 210 ? -3.109 -28.422 -3.332 1 96.94 210 LEU B N 1
ATOM 3802 C CA . LEU B 1 210 ? -1.802 -27.859 -3.006 1 96.94 210 LEU B CA 1
ATOM 3803 C C . LEU B 1 210 ? -1.284 -28.422 -1.687 1 96.94 210 LEU B C 1
ATOM 3805 O O . LEU B 1 210 ? -0.093 -28.312 -1.386 1 96.94 210 LEU B O 1
ATOM 3809 N N . LEU B 1 211 ? -2.133 -28.969 -0.893 1 96.88 211 LEU B N 1
ATOM 3810 C CA . LEU B 1 211 ? -1.688 -29.516 0.384 1 96.88 211 LEU B CA 1
ATOM 3811 C C . LEU B 1 211 ? -1.31 -30.984 0.243 1 96.88 211 LEU B C 1
ATOM 3813 O O . LEU B 1 211 ? -2.068 -31.766 -0.328 1 96.88 211 LEU B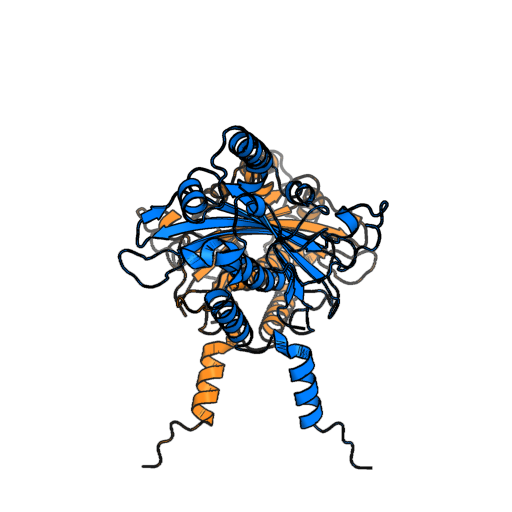 O 1
ATOM 3817 N N . PRO B 1 212 ? -0.18 -31.312 0.798 1 95.94 212 PRO B N 1
ATOM 3818 C CA . PRO B 1 212 ? 0.201 -32.719 0.767 1 95.94 212 PRO B CA 1
ATOM 3819 C C . PRO B 1 212 ? -0.782 -33.625 1.522 1 95.94 212 PRO B C 1
ATOM 3821 O O . PRO B 1 212 ? -1.474 -33.156 2.432 1 95.94 212 PRO B O 1
ATOM 3824 N N . GLU B 1 213 ? -0.75 -34.844 1.124 1 92.12 213 GLU B N 1
ATOM 3825 C CA . GLU B 1 213 ? -1.664 -35.781 1.759 1 92.12 213 GLU B CA 1
ATOM 3826 C C . GLU B 1 213 ? -0.929 -36.688 2.75 1 92.12 213 GLU B C 1
ATOM 3828 O O . GLU B 1 213 ? -1.533 -37.219 3.691 1 92.12 213 GLU B O 1
ATOM 3833 N N . ASP B 1 214 ? 0.32 -36.844 2.545 1 94.56 214 ASP B N 1
ATOM 3834 C CA . ASP B 1 214 ? 1.096 -37.688 3.439 1 94.56 214 ASP B CA 1
ATOM 3835 C C . ASP B 1 214 ? 1.556 -36.906 4.672 1 94.56 214 ASP B C 1
ATOM 3837 O O . ASP B 1 214 ? 1.718 -35.688 4.625 1 94.56 214 ASP B O 1
ATOM 3841 N N . GLU B 1 215 ? 1.834 -37.562 5.699 1 95.12 215 GLU B N 1
ATOM 3842 C CA . GLU B 1 215 ? 2.154 -36.969 6.992 1 95.12 215 GLU B CA 1
ATOM 3843 C C . GLU B 1 215 ? 3.457 -36.188 6.93 1 95.12 215 GLU B C 1
ATOM 3845 O O . GLU B 1 215 ? 3.555 -35.094 7.5 1 95.12 215 GLU B O 1
ATOM 3850 N N . ALA B 1 216 ? 4.395 -36.719 6.27 1 95.38 216 ALA B N 1
ATOM 3851 C CA . ALA B 1 216 ? 5.688 -36.031 6.164 1 95.38 216 ALA B CA 1
ATOM 3852 C C . ALA B 1 216 ? 5.566 -34.719 5.43 1 95.38 216 ALA B C 1
ATOM 3854 O O . ALA B 1 216 ? 6.113 -33.688 5.871 1 95.38 216 ALA B O 1
ATOM 3855 N N . GLY B 1 217 ? 4.914 -34.719 4.309 1 95.19 217 GLY B N 1
ATOM 3856 C CA . GLY B 1 217 ? 4.68 -33.5 3.545 1 95.19 217 GLY B CA 1
ATOM 3857 C C . GLY B 1 217 ? 3.895 -32.469 4.312 1 95.19 217 GLY B C 1
ATOM 3858 O O . GLY B 1 217 ? 4.203 -31.281 4.246 1 95.19 217 GLY B O 1
ATOM 3859 N N . LEU B 1 218 ? 2.938 -32.938 5.023 1 96 218 LEU B N 1
ATOM 3860 C CA . LEU B 1 218 ? 2.121 -32.062 5.836 1 96 218 LEU B CA 1
ATOM 3861 C C . LEU B 1 218 ? 2.951 -31.422 6.945 1 96 218 LEU B C 1
ATOM 3863 O O . LEU B 1 218 ? 2.779 -30.234 7.258 1 96 218 LEU B O 1
ATOM 3867 N N . ALA B 1 219 ? 3.783 -32.188 7.523 1 96.94 219 ALA B N 1
ATOM 3868 C CA . ALA B 1 219 ? 4.645 -31.688 8.586 1 96.94 219 ALA B CA 1
ATOM 3869 C C . ALA B 1 219 ? 5.594 -30.625 8.062 1 96.94 219 ALA B C 1
ATOM 3871 O O . ALA B 1 219 ? 5.824 -29.609 8.727 1 96.94 219 ALA B O 1
ATOM 3872 N N . GLU B 1 220 ? 6.137 -30.844 6.895 1 96.19 220 GLU B N 1
ATOM 3873 C C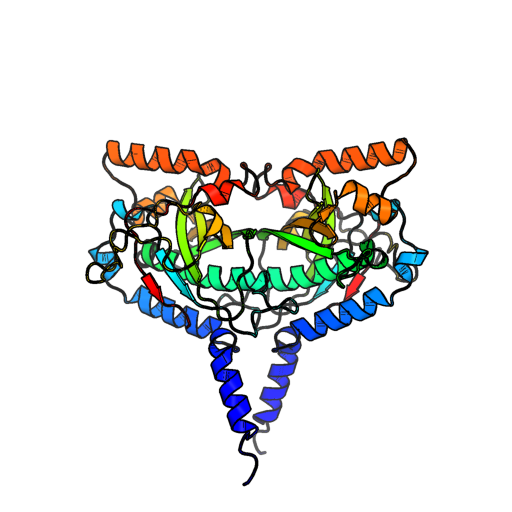A . GLU B 1 220 ? 7.023 -29.859 6.281 1 96.19 220 GLU B CA 1
ATOM 3874 C C . GLU B 1 220 ? 6.277 -28.578 5.941 1 96.19 220 GLU B C 1
ATOM 3876 O O . GLU B 1 220 ? 6.789 -27.484 6.168 1 96.19 220 GLU B O 1
ATOM 3881 N N . ALA B 1 221 ? 5.121 -28.719 5.348 1 97.12 221 ALA B N 1
ATOM 3882 C CA . ALA B 1 221 ? 4.289 -27.562 5.039 1 97.12 221 ALA B CA 1
ATOM 3883 C C . ALA B 1 221 ? 3.949 -26.781 6.301 1 97.12 221 ALA B C 1
ATOM 3885 O O . ALA B 1 221 ? 3.984 -25.547 6.301 1 97.12 221 ALA B O 1
ATOM 3886 N N . GLU B 1 222 ? 3.652 -27.484 7.387 1 97.38 222 GLU B N 1
ATOM 3887 C CA . GLU B 1 222 ? 3.309 -26.859 8.656 1 97.38 222 GLU B CA 1
ATOM 3888 C C . GLU B 1 222 ? 4.504 -26.109 9.242 1 97.38 222 GLU B C 1
ATOM 3890 O O . GLU B 1 222 ? 4.348 -25.016 9.781 1 97.38 222 GLU B O 1
ATOM 3895 N N . LYS B 1 223 ? 5.609 -26.688 9.141 1 97.44 223 LYS B N 1
ATOM 3896 C CA . LYS B 1 223 ? 6.816 -26.047 9.625 1 97.44 223 LYS B CA 1
ATOM 3897 C C . LYS B 1 223 ? 7.062 -24.719 8.906 1 97.44 223 LYS B C 1
ATOM 3899 O O . LYS B 1 223 ? 7.336 -23.703 9.539 1 97.44 223 LYS B O 1
ATOM 3904 N N . THR B 1 224 ? 6.957 -24.766 7.578 1 95.38 224 THR B N 1
ATOM 3905 C CA . THR B 1 224 ? 7.137 -23.562 6.781 1 95.38 224 THR B CA 1
ATOM 3906 C C . THR B 1 224 ? 6.059 -22.531 7.109 1 95.38 224 THR B C 1
ATOM 3908 O O . THR B 1 224 ? 6.359 -21.344 7.309 1 95.38 224 THR B O 1
ATOM 3911 N N . ARG B 1 225 ? 4.84 -22.953 7.156 1 97.5 225 ARG B N 1
ATOM 3912 C CA . ARG B 1 225 ? 3.715 -22.078 7.477 1 97.5 225 ARG B CA 1
ATOM 3913 C C . ARG B 1 225 ? 3.914 -21.391 8.828 1 97.5 225 ARG B C 1
ATOM 3915 O O . ARG B 1 225 ? 3.781 -20.172 8.938 1 97.5 225 ARG B O 1
ATOM 3922 N N . ALA B 1 226 ? 4.195 -22.172 9.828 1 97.75 226 ALA B N 1
ATOM 3923 C CA . ALA B 1 226 ? 4.324 -21.656 11.195 1 97.75 226 ALA B CA 1
ATOM 3924 C C . ALA B 1 226 ? 5.512 -20.719 11.32 1 97.75 226 ALA B C 1
ATOM 3926 O O . ALA B 1 226 ? 5.449 -19.734 12.055 1 97.75 226 ALA B O 1
ATOM 3927 N N . GLY B 1 227 ? 6.539 -20.969 10.625 1 96.62 227 GLY B N 1
ATOM 3928 C CA . GLY B 1 227 ? 7.762 -20.188 10.719 1 96.62 227 GLY B CA 1
ATOM 3929 C C . GLY B 1 227 ? 7.602 -18.766 10.211 1 96.62 227 GLY B C 1
ATOM 3930 O O . GLY B 1 227 ? 8.305 -17.859 10.664 1 96.62 227 GLY B O 1
ATOM 3931 N N . SER B 1 228 ? 6.707 -18.547 9.266 1 97 228 SER B N 1
ATOM 3932 C CA . SER B 1 228 ? 6.566 -17.234 8.648 1 97 228 SER B CA 1
ATOM 3933 C C . SER B 1 228 ? 5.25 -16.578 9.039 1 97 228 SER B C 1
ATOM 3935 O O . SER B 1 228 ? 4.902 -15.516 8.523 1 97 228 SER B O 1
ATOM 3937 N N . LEU B 1 229 ? 4.531 -17.234 9.93 1 98.19 229 LEU B N 1
ATOM 3938 C CA . LEU B 1 229 ? 3.195 -16.75 10.273 1 98.19 229 LEU B CA 1
ATOM 3939 C C . LEU B 1 229 ? 3.254 -15.367 10.906 1 98.19 229 LEU B C 1
ATOM 3941 O O . LEU B 1 229 ? 2.428 -14.508 10.602 1 98.19 229 LEU B O 1
ATOM 3945 N N . ALA B 1 230 ? 4.234 -15.156 11.773 1 97.62 230 ALA B N 1
ATOM 3946 C CA . ALA B 1 230 ? 4.352 -13.867 12.461 1 97.62 230 ALA B CA 1
ATOM 3947 C C . ALA B 1 230 ? 4.598 -12.742 11.461 1 97.62 230 ALA B C 1
ATOM 3949 O O . ALA B 1 230 ? 4.129 -11.617 11.664 1 97.62 230 ALA B O 1
ATOM 3950 N N . ILE B 1 231 ? 5.328 -13 10.414 1 97.44 231 ILE B N 1
ATOM 3951 C CA . ILE B 1 231 ? 5.586 -12.016 9.367 1 97.44 231 ILE B CA 1
ATOM 3952 C C . ILE B 1 231 ? 4.297 -11.742 8.594 1 97.44 231 ILE B C 1
ATOM 3954 O O . ILE B 1 231 ? 3.961 -10.586 8.328 1 97.44 231 ILE B O 1
ATOM 3958 N N . GLY B 1 232 ? 3.578 -12.82 8.281 1 98 232 GLY B N 1
ATOM 3959 C CA . GLY B 1 232 ? 2.305 -12.664 7.594 1 98 232 GLY B CA 1
ATOM 3960 C C . GLY B 1 232 ? 1.291 -11.867 8.391 1 98 232 GLY B C 1
ATOM 3961 O O . GLY B 1 232 ? 0.55 -11.055 7.828 1 98 232 GLY B O 1
ATOM 3962 N N . ARG B 1 233 ? 1.324 -12.023 9.695 1 97.62 233 ARG B N 1
ATOM 3963 C CA . ARG B 1 233 ? 0.352 -11.383 10.57 1 97.62 233 ARG B CA 1
ATOM 3964 C C . ARG B 1 233 ? 0.815 -9.984 10.977 1 97.62 233 ARG B C 1
ATOM 3966 O O . ARG B 1 233 ? 0.159 -9.312 11.773 1 97.62 233 ARG B O 1
ATOM 3973 N N . LEU B 1 234 ? 1.944 -9.57 10.43 1 96.12 234 LEU B N 1
ATOM 3974 C CA . LEU B 1 234 ? 2.545 -8.281 10.75 1 96.12 234 LEU B CA 1
ATOM 3975 C C . LEU B 1 234 ? 2.801 -8.156 12.25 1 96.12 234 LEU B C 1
ATOM 3977 O O . LEU B 1 234 ? 2.422 -7.16 12.867 1 96.12 234 LEU B O 1
ATOM 3981 N N . GLU B 1 235 ? 3.422 -9.156 12.773 1 96.81 235 GLU B N 1
ATOM 3982 C CA . GLU B 1 235 ? 3.791 -9.156 14.188 1 96.81 235 GLU B CA 1
ATOM 3983 C C . GLU B 1 235 ? 5.309 -9.133 14.359 1 96.81 235 GLU B C 1
ATOM 3985 O O . GLU B 1 235 ? 5.809 -9.055 15.484 1 96.81 235 GLU B O 1
ATOM 3990 N N . ALA B 1 236 ? 5.965 -9.188 13.18 1 96.06 236 ALA B N 1
ATOM 3991 C CA . ALA B 1 236 ? 7.418 -9.305 13.242 1 96.06 236 ALA B CA 1
ATOM 3992 C C . ALA B 1 236 ? 8.102 -7.996 12.852 1 96.06 236 ALA B C 1
ATOM 3994 O O . ALA B 1 236 ? 9.328 -7.93 12.773 1 96.06 236 ALA B O 1
ATOM 3995 N N . GLY B 1 237 ? 7.309 -6.922 12.555 1 95.12 237 GLY B N 1
ATOM 3996 C CA . GLY B 1 237 ? 7.883 -5.625 12.227 1 95.12 237 GLY B CA 1
ATOM 3997 C C . GLY B 1 237 ? 8.062 -5.41 10.734 1 95.12 237 GLY B C 1
ATOM 3998 O O . GLY B 1 237 ? 7.945 -6.352 9.945 1 95.12 237 GLY B O 1
ATOM 3999 N N . TRP B 1 238 ? 8.469 -4.266 10.359 1 95.06 238 TRP B N 1
ATOM 4000 C CA . TRP B 1 238 ? 8.516 -3.801 8.977 1 95.06 238 TRP B CA 1
ATOM 4001 C C . TRP B 1 238 ? 9.539 -4.598 8.172 1 95.06 238 TRP B C 1
ATOM 4003 O O . TRP B 1 238 ? 9.25 -5.031 7.051 1 95.06 238 TRP B O 1
ATOM 4013 N N . ASP B 1 239 ? 10.703 -4.867 8.727 1 93.44 239 ASP B N 1
ATOM 4014 C CA . ASP B 1 239 ? 11.844 -5.309 7.926 1 93.44 239 ASP B CA 1
ATOM 4015 C C . ASP B 1 239 ? 11.922 -6.832 7.883 1 93.44 239 ASP B C 1
ATOM 4017 O O . ASP B 1 239 ? 12.727 -7.395 7.129 1 93.44 239 ASP B O 1
ATOM 4021 N N . ALA B 1 240 ? 11.078 -7.512 8.625 1 94.19 240 ALA B N 1
ATOM 4022 C CA . ALA B 1 240 ? 11.117 -8.969 8.688 1 94.19 240 ALA B CA 1
ATOM 4023 C C . ALA B 1 240 ? 10.82 -9.578 7.32 1 94.19 240 ALA B C 1
ATOM 4025 O O . ALA B 1 240 ? 11.328 -10.656 6.992 1 94.19 240 ALA B O 1
ATOM 4026 N N . VAL B 1 241 ? 10.086 -8.938 6.48 1 94.69 241 VAL B N 1
ATOM 4027 C CA . VAL B 1 241 ? 9.617 -9.469 5.203 1 94.69 241 VAL B CA 1
ATOM 4028 C C . VAL B 1 241 ? 10.797 -9.641 4.25 1 94.69 241 VAL B C 1
ATOM 4030 O O . VAL B 1 241 ? 10.766 -10.477 3.354 1 94.69 241 VAL B O 1
ATOM 4033 N N . HIS B 1 242 ? 11.852 -8.844 4.414 1 91.19 242 HIS B N 1
ATOM 4034 C CA . HIS B 1 242 ? 12.992 -8.922 3.514 1 91.19 242 HIS B CA 1
ATOM 4035 C C . HIS B 1 242 ? 13.688 -10.273 3.625 1 91.19 242 HIS B C 1
ATOM 4037 O O . HIS B 1 242 ? 14.266 -10.766 2.654 1 91.19 242 HIS B O 1
ATOM 4043 N N . SER B 1 243 ? 13.562 -10.859 4.75 1 87.19 243 SER B N 1
ATOM 4044 C CA . SER B 1 243 ? 14.266 -12.109 4.992 1 87.19 243 SER B CA 1
ATOM 4045 C C . SER B 1 243 ? 13.492 -13.305 4.441 1 87.19 243 SER B C 1
ATOM 4047 O O . SER B 1 243 ? 13.977 -14.438 4.488 1 87.19 243 SER B O 1
ATOM 4049 N N . CYS B 1 244 ? 12.344 -13.062 3.914 1 91.06 244 CYS B N 1
ATOM 4050 C CA . CYS B 1 244 ? 11.492 -14.148 3.436 1 91.06 244 CYS B CA 1
ATOM 4051 C C . CYS B 1 244 ? 11.844 -14.516 1.998 1 91.06 244 CYS B C 1
ATOM 4053 O O . CYS B 1 244 ? 11.281 -15.461 1.445 1 91.06 244 CYS B O 1
ATOM 4055 N N . LEU B 1 245 ? 12.703 -13.828 1.405 1 88.94 245 LEU B N 1
ATOM 4056 C CA . LEU B 1 245 ? 13.062 -14.133 0.025 1 88.94 245 LEU B CA 1
ATOM 4057 C C . LEU B 1 245 ? 13.758 -15.484 -0.069 1 88.94 245 LEU B C 1
ATOM 4059 O O . LEU B 1 245 ? 14.695 -15.758 0.688 1 88.94 245 LEU B O 1
ATOM 4063 N N . GLN B 1 246 ? 13.273 -16.328 -0.886 1 83.88 246 GLN B N 1
ATOM 4064 C CA . GLN B 1 246 ? 13.875 -17.625 -1.206 1 83.88 246 GLN B CA 1
ATOM 4065 C C . GLN B 1 246 ? 14.477 -17.609 -2.607 1 83.88 246 GLN B C 1
ATOM 4067 O O . GLN B 1 246 ? 13.812 -17.984 -3.576 1 83.88 246 GLN B O 1
ATOM 4072 N N . PRO B 1 247 ? 15.688 -17.328 -2.668 1 79.88 247 PRO B N 1
ATOM 4073 C CA . PRO B 1 247 ? 16.312 -17.078 -3.969 1 79.88 247 PRO B CA 1
ATOM 4074 C C . PRO B 1 247 ? 16.656 -18.359 -4.719 1 79.88 247 PRO B C 1
ATOM 4076 O O . PRO B 1 247 ? 17.094 -18.312 -5.871 1 79.88 247 PRO B O 1
ATOM 4079 N N . ARG B 1 248 ? 16.438 -19.516 -4.055 1 81.94 248 ARG B N 1
ATOM 4080 C CA . ARG B 1 248 ? 16.828 -20.766 -4.691 1 81.94 248 ARG B CA 1
ATOM 4081 C C . ARG B 1 248 ? 15.648 -21.734 -4.781 1 81.94 248 ARG B C 1
ATOM 4083 O O . ARG B 1 248 ? 14.641 -21.562 -4.094 1 81.94 248 ARG B O 1
ATOM 4090 N N . GLY B 1 249 ? 15.828 -22.625 -5.738 1 90.38 249 GLY B N 1
ATOM 4091 C CA . GLY B 1 249 ? 14.805 -23.641 -5.895 1 90.38 249 GLY B CA 1
ATOM 4092 C C . GLY B 1 249 ? 13.945 -23.453 -7.125 1 90.38 249 GLY B C 1
ATOM 4093 O O . GLY B 1 249 ? 14.289 -22.656 -8.008 1 90.38 249 GLY B O 1
ATOM 4094 N N . ALA B 1 250 ? 12.875 -24.219 -7.195 1 94.75 250 ALA B N 1
ATOM 4095 C CA . ALA B 1 250 ? 11.969 -24.172 -8.344 1 94.75 250 ALA B CA 1
ATOM 4096 C C . ALA B 1 250 ? 11.031 -22.969 -8.242 1 94.75 250 ALA B C 1
ATOM 4098 O O . ALA B 1 250 ? 10.883 -22.375 -7.172 1 94.75 250 ALA B O 1
ATOM 4099 N N . ALA B 1 251 ? 10.516 -22.578 -9.32 1 95.94 251 ALA B N 1
ATOM 4100 C CA . ALA B 1 251 ? 9.477 -21.547 -9.414 1 95.94 251 ALA B CA 1
ATOM 4101 C C . ALA B 1 251 ? 8.273 -22.062 -10.188 1 95.94 251 ALA B C 1
ATOM 4103 O O . ALA B 1 251 ? 8.359 -23.078 -10.891 1 95.94 251 ALA B O 1
ATOM 4104 N N . LEU B 1 252 ? 7.164 -21.5 -9.977 1 96.12 252 LEU B N 1
ATOM 4105 C CA . LEU B 1 252 ? 5.98 -21.875 -10.742 1 96.12 252 LEU B CA 1
ATOM 4106 C C . LEU B 1 252 ? 6.168 -21.578 -12.227 1 96.12 252 LEU B C 1
ATOM 4108 O O . LEU B 1 252 ? 5.918 -22.422 -13.078 1 96.12 252 LEU B O 1
ATOM 4112 N N . GLY B 1 253 ? 6.637 -20.375 -12.516 1 93.62 253 GLY B N 1
ATOM 4113 C CA . GLY B 1 253 ? 6.824 -19.938 -13.891 1 93.62 253 GLY B CA 1
ATOM 4114 C C . GLY B 1 253 ? 7.262 -18.5 -14 1 93.62 253 GLY B C 1
ATOM 4115 O O . GLY B 1 253 ? 7.445 -17.812 -12.984 1 93.62 253 GLY B O 1
ATOM 4116 N N . TRP B 1 254 ? 7.484 -18.078 -15.211 1 91.12 254 TRP B N 1
ATOM 4117 C CA . TRP B 1 254 ? 7.848 -16.703 -15.57 1 91.12 254 TRP B CA 1
ATOM 4118 C C . TRP B 1 254 ? 6.809 -16.094 -16.5 1 91.12 254 TRP B C 1
ATOM 4120 O O . TRP B 1 254 ? 6.551 -16.625 -17.594 1 91.12 254 TRP B O 1
ATOM 4130 N N . TYR B 1 255 ? 6.23 -15.047 -15.992 1 86.19 255 TYR B N 1
ATOM 4131 C CA . TYR B 1 255 ? 5.086 -14.477 -16.688 1 86.19 255 TYR B CA 1
ATOM 4132 C C . TYR B 1 255 ? 5.344 -13.031 -17.078 1 86.19 255 TYR B C 1
ATOM 4134 O O . TYR B 1 255 ? 5.777 -12.227 -16.25 1 86.19 255 TYR B O 1
ATOM 4142 N N . ASN B 1 256 ? 5.328 -12.766 -18.281 1 74.06 256 ASN B N 1
ATOM 4143 C CA . ASN B 1 256 ? 5.578 -11.406 -18.734 1 74.06 256 ASN B CA 1
ATOM 4144 C C . ASN B 1 256 ? 4.336 -10.531 -18.594 1 74.06 256 ASN B C 1
ATOM 4146 O O . ASN B 1 256 ? 3.23 -10.945 -18.922 1 74.06 256 ASN B O 1
ATOM 4150 N N . SER B 1 257 ? 4.488 -9.461 -17.922 1 65.62 257 SER B N 1
ATOM 4151 C CA . SER B 1 257 ? 3.338 -8.562 -17.891 1 65.62 257 SER B CA 1
ATOM 4152 C C . SER B 1 257 ? 3.404 -7.527 -19 1 65.62 257 SER B C 1
ATOM 4154 O O . SER B 1 257 ? 2.605 -7.562 -19.938 1 65.62 257 SER B O 1
ATOM 4156 N N . ALA B 1 258 ? 3.939 -6.359 -18.859 1 64.62 258 ALA B N 1
ATOM 4157 C CA . ALA B 1 258 ? 4.086 -5.289 -19.844 1 64.62 258 ALA B CA 1
ATOM 4158 C C . ALA B 1 258 ? 5.523 -4.785 -19.891 1 64.62 258 ALA B C 1
ATOM 4160 O O . ALA B 1 258 ? 6.137 -4.52 -18.844 1 64.62 258 ALA B O 1
ATOM 4161 N N . TYR B 1 259 ? 6.234 -4.824 -21.078 1 62 259 TYR B N 1
ATOM 4162 C CA . TYR B 1 259 ? 7.586 -4.391 -21.406 1 62 259 TYR B CA 1
ATOM 4163 C C . TYR B 1 259 ? 8.578 -5.547 -21.297 1 62 259 TYR B C 1
ATOM 4165 O O . TYR B 1 259 ? 8.445 -6.395 -20.406 1 62 259 TYR B O 1
#

Organism: Fusarium solani (NCBI:txid169388)

pLDDT: mean 89.41, std 11.24, range [28.67, 98.75]

Sequence (518 aa):
MKSVFNLKTLALAFLLANFKSLHFMWFARFLRAFVRRLTDSAPNKHLSPRCLFLPAISATRSPALECDYNLHKSNSTYFTDMDMSRGNFCLVLFSKLFNPIPGPNHFTMVLGGTTCTWRKEIKPYAPYELWTRILSWDEKWLYVVTHFVKPGVFHPDEYVMQPKKKTNSKKNKEDVELLKAVYASSVARYVFKSNRRTIPPEQALRDAGLLPEDEAGLAEAEKTRAGSLAIGRLEAGWDAVHSCLQPRGAALGWYNSAYMKSVFNLKTLALAFLLANFKSLHFMWFARFLRAFVRRLTDSAPNKHLSPRCLFLPAISATRSPALECDYNLHKSNSTYFTDMDMSRGNFCLVLFSKLFNPIPGPNHFTMVLGGTTCTWRKEIKPYAPYELWTRILSWDEKWLYVVTHFVKPGVFHPDEYVMQPKKKTNSKKNKEDVELLKAVYASSVARYVFKSNRRTIPPEQALRDAGLLPEDEAGLAEAEKTRAGSLAIGRLEAGWDAVHSCLQPRGAALGWYNSAY

Radius of gyration: 24.07 Å; Cα contacts (8 Å, |Δi|>4): 968; chains: 2; bounding box: 61×69×76 Å

Foldseek 3Di:
DPPPVPPVVVVVVVCVLCVCPDPCNLVVLLVVLLVCLLPQCLLVPQPALVQQFFWEKEKDFAGPVQADPVQFGDPVVVVSVVVNRVSNVCSSQQVVQDDCDADPSHKDKDWDDKDKDFDATHGHRAMWMWIKGFQAFDFFKTKMKIWTFHPPLFWEPAARSCRVDDIPPDPNPVPPPLLVGTGMMMMIIMWMDRPPDTDTPVVSCVVSNNQDDDPVSNVVNVVRRVVCVCVNVCNVDDCPRSVSDDRYYYHNYYDYGYD/DPPPVPPVVVVVVVCVLCVCPDPCNLVVLLVVLLVCLLPQCLLVPQPALVQQFFWEKEKDFAGPVQADPVQFGDPVVVVSVVVNRVSNVCSSQQVVQDDCDADPSHKDKDWDDKDKDFDATHGHRAMWMWIKGFQAFDFFKTKMKIWTFHPPLFWEPAARSCRVDDIPPDPNPPPDPLLVGTGMMMMIIMWMDRPPDTDTPVVSCVVSNNQDDDPVSNVVNVVRRVVCVCVNVCNVDDCPRSVSDDRYYYHNYYDYRYD

InterPro domains:
  IPR029069 HotDog domain superfamily [SSF54637] (66-152)
  IPR051490 THEM6/lcsJ thioesterase [PTHR12475] (7-238)

Solvent-accessible surface area (backbone atoms only — not comparable to full-atom values): 27280 Å² total; per-residue (Å²): 133,82,77,71,83,35,72,64,56,52,49,50,50,49,46,64,57,27,48,71,72,37,88,62,32,59,55,51,52,48,51,49,49,48,53,50,42,71,69,45,60,39,46,81,72,51,63,34,39,85,52,50,63,30,29,32,33,31,37,33,51,35,35,64,82,44,33,42,97,83,59,24,50,31,78,40,50,54,42,50,52,45,51,51,50,49,51,50,47,47,32,59,63,36,42,89,56,53,27,88,55,83,58,96,63,19,22,46,74,42,81,44,32,40,40,40,32,55,74,45,84,47,48,65,60,43,65,34,26,38,43,35,26,50,47,23,59,53,76,54,35,34,17,35,33,36,33,34,27,46,67,86,54,60,43,41,72,38,22,65,56,34,71,86,54,80,53,67,73,68,73,56,65,82,78,58,60,70,68,78,43,35,30,30,32,28,45,33,34,30,34,37,28,39,72,91,40,77,42,37,36,65,58,54,36,46,75,54,40,29,50,52,86,50,69,66,52,39,51,52,52,47,50,50,24,63,71,34,32,46,52,58,45,27,46,53,29,75,71,49,57,66,71,66,68,70,65,65,47,57,21,37,36,78,43,77,66,57,117,134,80,80,71,82,35,71,62,56,52,50,49,50,50,46,63,56,27,48,73,71,36,88,62,31,60,56,51,51,49,50,48,50,49,53,52,44,73,69,45,60,39,47,82,73,51,63,35,38,84,51,52,62,30,29,33,34,31,36,33,51,35,35,65,82,42,34,42,98,84,58,24,51,31,76,40,52,54,42,50,53,46,51,52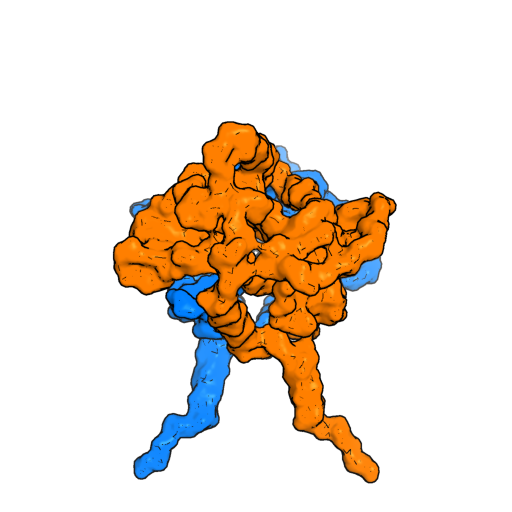,48,49,50,51,47,48,34,59,64,36,44,89,56,52,27,87,54,83,59,96,64,18,23,44,75,43,81,42,32,39,39,39,34,54,74,45,84,48,48,65,59,44,66,33,27,37,42,34,26,51,49,22,59,52,76,52,35,34,18,34,33,36,35,35,27,47,66,86,55,60,44,42,73,35,23,64,55,35,71,87,52,81,53,67,72,69,72,55,64,82,77,57,61,69,68,78,44,35,30,29,32,28,46,33,34,30,33,36,30,38,72,92,40,76,42,37,34,66,57,53,36,46,76,53,41,29,52,53,86,49,69,67,51,38,51,54,52,47,50,52,24,61,72,34,32,46,51,58,45,28,46,53,30,75,70,50,57,66,72,66,68,69,66,64,48,59,21,36,36,79,43,79,71,55,119